Protein AF-0000000073459869 (afdb_homodimer)

Nearest PDB structures (foldseek):
  6e3b-assembly20_T  TM=9.735E-01  e=6.333E-27  Saccharomyces cerevisiae
  6e3b-assembly11_K  TM=9.758E-01  e=1.036E-26  Saccharomyces cerevisiae
  7mod-assembly1_A  TM=9.706E-01  e=1.350E-20  Arabidopsis thaliana
  7mom-assembly1_A  TM=9.719E-01  e=1.624E-20  Arabidopsis thaliana
  7moj-assembly2_B  TM=9.729E-01  e=3.611E-20  Arabidopsis thaliana

InterPro domains:
  IPR004861 Atypical dual-specificity phosphatase Siw14-like [PF03162] (52-205)
  IPR016130 Protein-tyrosine phosphatase, active site [PS00383] (148-158)
  IPR020422 Dual specificity protein phosphatase domain [PS50054] (57-207)
  IPR020428 Atypical dual-specificity phosphatase Siw14-like, plant and fungi [PR01911] (52-69)
  IPR020428 Atypical dual-specificity phosphatase Siw14-like, plant and fungi [PR01911] (90-103)
  IPR020428 Atypical dual-specificity phosphatase Siw14-like, plant and fungi [PR01911] (109-123)
  IPR020428 Atypical dual-specificity phosphatase Siw14-like, plant and fungi [PR01911] (126-140)
  IPR029021 Protein-tyrosine phosphatase-like [G3DSA:3.90.190.10] (51-200)
  IPR029021 Protein-tyrosine phosphatase-like [SSF52799] (52-198)

Foldseek 3Di:
DDDDDDDDDDDDDDDDDPDDPDDPDDDDPPPDPPPPPPPPPPPPPPPPDDDADAAALWDDQADLEIEFADDDPSHLCCVCPPSNFQEEEEAAPDDDDPVVVVSCVVSNHHYHYLYADFDDPPDGDGDLVSLLVSLVCRLDCVRPNYYYYYHGRQQRVLLSSLLLVVLLVDDLVVSVVVNPVSNPPDRDPVSSVCSVPRDCVVVNVVCVVVVSPPPHD/DDDDDDDDDPDDPDDDDDDDDPPDDDDDPPDDPPPPVPPPPPPPPPPPDDDADAAALWDDQADLEIEFADDDPSHLCCVCPPSNFQEEEEAAPDDDDPVVVVSCVVSNHHYHYLHADFDDPPDGDGDLVSLLVSLVCRLDCVRPNYYYYYHGRQQRVLLSSLLLVVLLVDDLVVSVVVNPVSNPPDRDPVSSVCSVPRDCVVVNVVCVVVVSPPPHD

Radius of gyration: 38.85 Å; Cα contacts (8 Å, |Δi|>4): 609; chains: 2; bounding box: 164×92×97 Å

Solvent-accessible surface area (backbone atoms only — not comparable to full-atom values): 25707 Å² total; per-residue (Å²): 138,81,88,82,90,84,95,86,85,95,85,84,88,91,82,90,87,83,77,79,88,84,77,88,72,83,79,87,74,70,77,76,80,74,76,73,74,68,67,75,63,77,74,63,84,72,62,94,60,74,77,29,32,68,36,58,66,55,42,53,68,52,65,53,31,31,36,15,16,51,74,49,80,74,18,45,62,28,44,56,71,59,63,44,45,36,21,36,40,36,34,45,68,70,80,73,53,67,71,55,48,50,48,32,60,74,66,64,31,47,78,42,75,52,54,44,64,60,70,38,88,96,73,42,67,63,53,66,68,60,51,50,52,50,48,52,54,69,52,36,68,89,38,50,29,29,38,36,22,25,75,64,21,25,60,63,35,26,36,53,52,36,42,52,39,49,75,68,29,43,35,66,70,53,39,50,50,54,36,42,53,55,16,55,93,66,60,53,71,65,50,53,50,46,42,70,64,57,80,55,64,69,57,48,55,51,31,44,75,70,58,40,48,76,73,63,104,138,91,78,89,73,92,74,84,84,86,80,77,91,74,87,77,95,81,84,81,86,73,71,72,80,72,70,90,68,68,80,77,80,75,74,75,72,68,70,74,64,78,75,63,84,74,62,96,57,72,78,28,32,68,37,58,66,55,43,52,66,52,66,52,31,30,36,14,15,49,74,48,80,75,18,46,61,27,44,56,71,59,63,45,44,36,21,36,41,35,34,45,68,68,79,75,52,69,71,56,49,51,47,33,61,74,67,63,32,46,78,42,76,54,53,44,64,61,70,40,88,96,73,42,66,62,54,67,68,59,51,50,51,49,48,53,55,70,51,36,69,90,40,51,28,28,39,36,24,25,76,64,21,23,62,64,35,28,35,53,52,35,42,52,38,49,76,68,29,44,35,66,70,55,38,48,51,52,35,40,54,55,16,56,92,67,59,53,70,66,51,54,50,46,42,71,65,58,82,55,64,71,57,47,55,51,31,43,76,72,59,41,48,76,72,64,101

Sequence (434 aa):
MDGTNGGGTAGAQGGKEGQAMAERRWNDVGRSAGATDGEPGPAGPDRYGGEVVPPENFSPVVGEIYRSSFPRPENFAFLQERVRLRSILVLIPEEYPPENQEFVERAGIQLFQVGMSGNKEPFVNIPRDVLTRALAIALDPANHPILIHCNRGKHRTGCLVGCIRKLQNWSLTMIFDEYRRFAFPKARAMDQQFIEMYEDRELIVEAVRRRWLPIAWMDGTNGGGTAGAQGGKEGQAMAERRWNDVGRSAGATDGEPGPAGPDRYGGEVVPPENFSPVVGEIYRSSFPRPENFAFLQERVRLRSILVLIPEEYPPENQEFVERAGIQLFQVGMSGNKEPFVNIPRDVLTRALAIALDPANHPILIHCNRGKHRTGCLVGCIRKLQNWSLTMIFDEYRRFAFPKARAMDQQFIEMYEDRELIVEAVRRRWLPIAW

pLDDT: mean 77.73, std 30.02, range [14.66, 98.88]

Organism: Eremothecium gossypii (strain ATCC 10895 / CBS 109.51 / FGSC 9923 / NRRL Y-1056) (NCBI:txid284811)

Secondary structure (DSSP, 8-state):
--------------------------------------------S--SS--B-PPTT-EEEETTEEEES---GGGHHIIIIIS--SEEEE--SSPPPHHHHHHHHHHT-EEEE------BTTTB---HHHHHHHHHHHH-GGG-SEEEE-SSSSSHHHHHHHHHHHHTTB-HHHHHHHHHHHHTT---HHHHHHHHH---HHHHHHHHHTT--SPP-/----------------------GGGG------------------S--SS--B-PPTT-EEEETTEEEES---GGGHHIIIIIS--SEEEE--SSPPPHHHHHHHHHHT-EEEE------BTTTB---HHHHHHHHHHHH-GGG-SEEEE-SSSSSHHHHHHHHHHHHTTB-HHHHHHHHHHHHTT---HHHHHHHHH---HHHHHHHHHTT--SPP-

Structure (mmCIF, N/CA/C/O backbone):
data_AF-0000000073459869-model_v1
#
loop_
_entity.id
_entity.type
_entity.pdbx_description
1 polymer 'diphosphoinositol-polyphosphate diphosphatase'
#
loop_
_atom_site.group_PDB
_atom_site.id
_atom_site.type_symbol
_atom_site.label_atom_id
_atom_site.label_alt_id
_atom_site.label_comp_id
_atom_site.label_asym_id
_atom_site.label_entity_id
_atom_site.label_seq_id
_atom_site.pdbx_PDB_ins_code
_atom_site.Cartn_x
_atom_site.Cartn_y
_atom_site.Cartn_z
_atom_site.occupancy
_atom_site.B_iso_or_equiv
_atom_site.auth_seq_id
_atom_site.auth_comp_id
_atom_site.auth_asym_id
_atom_site.auth_atom_id
_atom_site.pdbx_PDB_model_num
ATOM 1 N N . MET A 1 1 ? -87.062 7.477 -72.75 1 19.23 1 MET A N 1
ATOM 2 C CA . MET A 1 1 ? -87.75 6.211 -72.812 1 19.23 1 MET A CA 1
ATOM 3 C C . MET A 1 1 ? -86.812 5.031 -72.75 1 19.23 1 MET A C 1
ATOM 5 O O . MET A 1 1 ? -85.625 5.219 -72.75 1 19.23 1 MET A O 1
ATOM 9 N N . ASP A 1 2 ? -86.75 4.117 -73.688 1 16.58 2 ASP A N 1
ATOM 10 C CA . ASP A 1 2 ? -87 2.684 -73.812 1 16.58 2 ASP A CA 1
ATOM 11 C C . ASP A 1 2 ? -85.688 1.891 -73.625 1 16.58 2 ASP A C 1
ATOM 13 O O . ASP A 1 2 ? -85.625 0.893 -72.938 1 16.58 2 ASP A O 1
ATOM 17 N N . GLY A 1 3 ? -84.75 1.797 -74.625 1 16.09 3 GLY A N 1
ATOM 18 C CA . GLY A 1 3 ? -84.5 0.541 -75.312 1 16.09 3 GLY A CA 1
ATOM 19 C C . GLY A 1 3 ? -83.625 -0.406 -74.5 1 16.09 3 GLY A C 1
ATOM 20 O O . GLY A 1 3 ? -83 -0.004 -73.5 1 16.09 3 GLY A O 1
ATOM 21 N N . THR A 1 4 ? -82.812 -1.253 -75.125 1 16.59 4 THR A N 1
ATOM 22 C CA . THR A 1 4 ? -82.75 -2.664 -75.5 1 16.59 4 THR A CA 1
ATOM 23 C C . THR A 1 4 ? -81.625 -3.332 -74.688 1 16.59 4 THR A C 1
ATOM 25 O O . THR A 1 4 ? -81.812 -4.363 -74.062 1 16.59 4 THR A O 1
ATOM 28 N N . ASN A 1 5 ? -80.375 -3.402 -75.312 1 16.08 5 ASN A N 1
ATOM 29 C CA . ASN A 1 5 ? -79.875 -4.648 -75.875 1 16.08 5 ASN A CA 1
ATOM 30 C C . ASN A 1 5 ? -79.125 -5.5 -74.875 1 16.08 5 ASN A C 1
ATOM 32 O O . ASN A 1 5 ? -78.688 -5.008 -73.812 1 16.08 5 ASN A O 1
ATOM 36 N N . GLY A 1 6 ? -78.125 -6.355 -75.312 1 15.78 6 GLY A N 1
ATOM 37 C CA . GLY A 1 6 ? -77.938 -7.766 -75.625 1 15.78 6 GLY A CA 1
ATOM 38 C C . GLY A 1 6 ? -77 -8.484 -74.625 1 15.78 6 GLY A C 1
ATOM 39 O O . GLY A 1 6 ? -77.5 -9.312 -73.812 1 15.78 6 GLY A O 1
ATOM 40 N N . GLY A 1 7 ? -75.688 -8.703 -7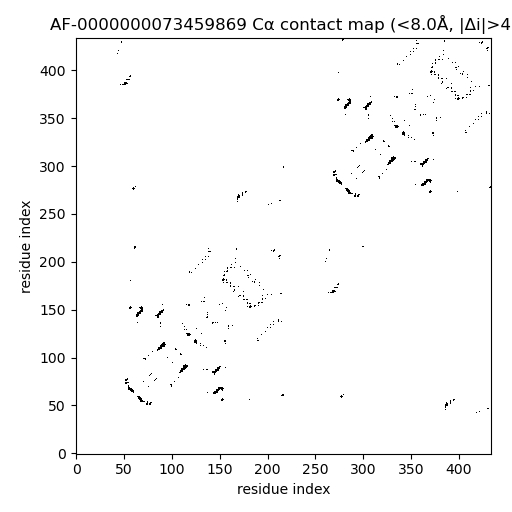5 1 16.78 7 GLY A N 1
ATOM 41 C CA . GLY A 1 7 ? -75.125 -9.969 -75.438 1 16.78 7 GLY A CA 1
ATOM 42 C C . GLY A 1 7 ? -74.5 -10.758 -74.25 1 16.78 7 GLY A C 1
ATOM 43 O O . GLY A 1 7 ? -74.188 -10.203 -73.188 1 16.78 7 GLY A O 1
ATOM 44 N N . GLY A 1 8 ? -74.25 -12.078 -74.312 1 16.27 8 GLY A N 1
ATOM 45 C CA . GLY A 1 8 ? -74.25 -13.477 -73.938 1 16.27 8 GLY A CA 1
ATOM 46 C C . GLY A 1 8 ? -73.062 -13.883 -73.125 1 16.27 8 GLY A C 1
ATOM 47 O O . GLY A 1 8 ? -73.188 -14.398 -72 1 16.27 8 GLY A O 1
ATOM 48 N N . THR A 1 9 ? -71.812 -14.305 -73.812 1 15.6 9 THR A N 1
ATOM 49 C CA . THR A 1 9 ? -71.438 -15.695 -73.938 1 15.6 9 THR A CA 1
ATOM 50 C C . THR A 1 9 ? -70.5 -16.094 -72.75 1 15.6 9 THR A C 1
ATOM 52 O O . THR A 1 9 ? -70.75 -17.094 -72.062 1 15.6 9 THR A O 1
ATOM 55 N N . ALA A 1 10 ? -69.062 -15.969 -72.875 1 16.25 10 ALA A N 1
ATOM 56 C CA . ALA A 1 10 ? -68.25 -17.141 -73.125 1 16.25 10 ALA A CA 1
ATOM 57 C C . ALA A 1 10 ? -67.75 -17.781 -71.812 1 16.25 10 ALA A C 1
ATOM 59 O O . ALA A 1 10 ? -67.625 -17.094 -70.812 1 16.25 10 ALA A O 1
ATOM 60 N N . GLY A 1 11 ? -67.25 -19.109 -71.688 1 15.76 11 GLY A N 1
ATOM 61 C CA . GLY A 1 11 ? -67.188 -20.484 -71.188 1 15.76 11 GLY A CA 1
ATOM 62 C C . GLY A 1 11 ? -66.188 -20.703 -70.062 1 15.76 11 GLY A C 1
ATOM 63 O O . GLY A 1 11 ? -66.5 -21.25 -69 1 15.76 11 GLY A O 1
ATOM 64 N N . ALA A 1 12 ? -64.75 -20.891 -70.438 1 14.66 12 ALA A N 1
ATOM 65 C CA . ALA A 1 12 ? -64.125 -22.219 -70.312 1 14.66 12 ALA A CA 1
ATOM 66 C C . ALA A 1 12 ? -63.531 -22.438 -68.938 1 14.66 12 ALA A C 1
ATOM 68 O O . ALA A 1 12 ? -63.812 -23.453 -68.312 1 14.66 12 ALA A O 1
ATOM 69 N N . GLN A 1 13 ? -62.094 -22.125 -68.75 1 15.38 13 GLN A N 1
ATOM 70 C CA . GLN A 1 13 ? -61.125 -23.203 -68.625 1 15.38 13 GLN A CA 1
ATOM 71 C C . GLN A 1 13 ? -60.969 -23.656 -67.125 1 15.38 13 GLN A C 1
ATOM 73 O O . GLN A 1 13 ? -61.281 -22.891 -66.25 1 15.38 13 GLN A O 1
ATOM 78 N N . GLY A 1 14 ? -59.969 -24.578 -66.812 1 16.34 14 GLY A N 1
ATOM 79 C CA . GLY A 1 14 ? -59.688 -25.922 -66.312 1 16.34 14 GLY A CA 1
ATOM 80 C C . GLY A 1 14 ? -59.344 -25.938 -64.812 1 16.34 14 GLY A C 1
ATOM 81 O O . GLY A 1 14 ? -59.188 -24.875 -64.188 1 16.34 14 GLY A O 1
ATOM 82 N N . GLY A 1 15 ? -58.531 -26.984 -64.25 1 16.17 15 GLY A N 1
ATOM 83 C CA . GLY A 1 15 ? -58.594 -28.172 -63.406 1 16.17 15 GLY A CA 1
ATOM 84 C C . GLY A 1 15 ? -57.938 -27.969 -62.062 1 16.17 15 GLY A C 1
ATOM 85 O O . GLY A 1 15 ? -58.5 -28.297 -61.031 1 16.17 15 GLY A O 1
ATOM 86 N N . LYS A 1 16 ? -56.469 -27.797 -62 1 16.17 16 LYS A N 1
ATOM 87 C CA . LYS A 1 16 ? -55.688 -28.875 -61.344 1 16.17 16 LYS A CA 1
ATOM 88 C C . LYS A 1 16 ? -55.781 -28.781 -59.812 1 16.17 16 LYS A C 1
ATOM 90 O O . LYS A 1 16 ? -56.188 -27.734 -59.281 1 16.17 16 LYS A O 1
ATOM 95 N N . GLU A 1 17 ? -54.406 -29.078 -59 1 17.27 17 GLU A N 1
ATOM 96 C CA . GLU A 1 17 ? -53.875 -30.125 -58.125 1 17.27 17 GLU A CA 1
ATOM 97 C C . GLU A 1 17 ? -53.844 -29.672 -56.656 1 17.27 17 GLU A C 1
ATOM 99 O O . GLU A 1 17 ? -53.156 -28.734 -56.312 1 17.27 17 GLU A O 1
ATOM 104 N N . GLY A 1 18 ? -54.781 -29.703 -55.719 1 17.84 18 GLY A N 1
ATOM 105 C CA . GLY A 1 18 ? -55 -29.266 -54.344 1 17.84 18 GLY A CA 1
ATOM 106 C C . GLY A 1 18 ? -54.25 -30.078 -53.312 1 17.84 18 GLY A C 1
ATOM 107 O O . GLY A 1 18 ? -54.562 -30.016 -52.125 1 17.84 18 GLY A O 1
ATOM 108 N N . GLN A 1 19 ? -53.344 -31.062 -53.719 1 16.75 19 GLN A N 1
ATOM 109 C CA . GLN A 1 19 ? -53.344 -32.188 -52.812 1 16.75 19 GLN A CA 1
ATOM 110 C C . GLN A 1 19 ? -53.031 -31.75 -51.375 1 16.75 19 GLN A C 1
ATOM 112 O O . GLN A 1 19 ? -53.812 -31.969 -50.469 1 16.75 19 GLN A O 1
ATOM 117 N N . ALA A 1 20 ? -51.969 -32.469 -50.594 1 18.17 20 ALA A N 1
ATOM 118 C CA . ALA A 1 20 ? -51.844 -33.438 -49.5 1 18.17 20 ALA A CA 1
ATOM 119 C C . ALA A 1 20 ? -51.344 -32.781 -48.219 1 18.17 20 ALA A C 1
ATOM 121 O O . ALA A 1 20 ? -50.125 -32.594 -48.031 1 18.17 20 ALA A O 1
ATOM 122 N N . MET A 1 21 ? -51.406 -31.484 -47.812 1 18.83 21 MET A N 1
ATOM 123 C CA . MET A 1 21 ? -50.469 -31.062 -46.781 1 18.83 21 MET A CA 1
ATOM 124 C C . MET A 1 21 ? -50.719 -31.828 -45.469 1 18.83 21 MET A C 1
ATOM 126 O O . MET A 1 21 ? -51.812 -31.812 -44.938 1 18.83 21 MET A O 1
ATOM 130 N N . ALA A 1 22 ? -49.75 -32.75 -45.031 1 18.75 22 ALA A N 1
ATOM 131 C CA . ALA A 1 22 ? -49.531 -33.812 -44.062 1 18.75 22 ALA A CA 1
ATOM 132 C C . ALA A 1 22 ? -49.812 -33.344 -42.625 1 18.75 22 ALA A C 1
ATOM 134 O O . ALA A 1 22 ? -49.625 -32.156 -42.344 1 18.75 22 ALA A O 1
ATOM 135 N N . GLU A 1 23 ? -50.281 -34.281 -41.625 1 18.59 23 GLU A N 1
ATOM 136 C CA . GLU A 1 23 ? -50.938 -34.594 -40.344 1 18.59 23 GLU A CA 1
ATOM 137 C C . GLU A 1 23 ? -50 -34.406 -39.188 1 18.59 23 GLU A C 1
ATOM 139 O O . GLU A 1 23 ? -50.344 -34.625 -38.031 1 18.59 23 GLU A O 1
ATOM 144 N N . ARG A 1 24 ? -48.688 -34.156 -39.281 1 20.66 24 ARG A N 1
ATOM 145 C CA . ARG A 1 24 ? -47.906 -34.781 -38.219 1 20.66 24 ARG A CA 1
ATOM 146 C C . ARG A 1 24 ? -48.156 -34.094 -36.875 1 20.66 24 ARG A C 1
ATOM 148 O O . ARG A 1 24 ? -47.469 -33.125 -36.562 1 20.66 24 ARG A O 1
ATOM 155 N N . ARG A 1 25 ? -49.344 -33.719 -36.406 1 20.41 25 ARG A N 1
ATOM 156 C CA . ARG A 1 25 ? -49.406 -32.812 -35.281 1 20.41 25 ARG A CA 1
ATOM 157 C C . ARG A 1 25 ? -48.781 -33.438 -34.031 1 20.41 25 ARG A C 1
ATOM 159 O O . ARG A 1 25 ? -48 -32.781 -33.344 1 20.41 25 ARG A O 1
ATOM 166 N N . TRP A 1 26 ? -49.469 -34.406 -33.281 1 21.06 26 TRP A N 1
ATOM 167 C CA . TRP A 1 26 ? -49.906 -34.219 -31.875 1 21.06 26 TRP A CA 1
ATOM 168 C C . TRP A 1 26 ? -48.812 -34.719 -30.922 1 21.06 26 TRP A C 1
ATOM 170 O O . TRP A 1 26 ? -48.906 -34.469 -29.703 1 21.06 26 TRP A O 1
ATOM 180 N N . ASN A 1 27 ? -48 -35.781 -31.188 1 19.2 27 ASN A N 1
ATOM 181 C CA . ASN A 1 27 ? -47.906 -36.781 -30.141 1 19.2 27 ASN A CA 1
ATOM 182 C C . ASN A 1 27 ? -47.25 -36.188 -28.875 1 19.2 27 ASN A C 1
ATOM 184 O O . ASN A 1 27 ? -47.812 -36.312 -27.781 1 19.2 27 ASN A O 1
ATOM 188 N N . ASP A 1 28 ? -45.938 -36.75 -28.484 1 20.33 28 ASP A N 1
ATOM 189 C CA . ASP A 1 28 ? -45.375 -37.438 -27.328 1 20.33 28 ASP A CA 1
ATOM 190 C C . ASP A 1 28 ? -44.781 -36.438 -26.328 1 20.33 28 ASP A C 1
ATOM 192 O O . ASP A 1 28 ? -43.75 -35.844 -26.562 1 20.33 28 ASP A O 1
ATOM 196 N N . VAL A 1 29 ? -45.531 -35.594 -25.625 1 25.11 29 VAL A N 1
ATOM 197 C CA . VAL A 1 29 ? -45.125 -34.594 -24.656 1 25.11 29 VAL A CA 1
ATOM 198 C C . VAL A 1 29 ? -44.469 -35.281 -23.469 1 25.11 29 VAL A C 1
ATOM 200 O O . VAL A 1 29 ? -44.219 -34.625 -22.438 1 25.11 29 VAL A O 1
ATOM 203 N N . GLY A 1 30 ? -44.281 -36.562 -23.469 1 23.5 30 GLY A N 1
ATOM 204 C CA . GLY A 1 30 ? -44.094 -37.094 -22.141 1 23.5 30 GLY A CA 1
ATOM 205 C C . GLY A 1 30 ? -42.844 -36.562 -21.469 1 23.5 30 GLY A C 1
ATOM 206 O O . GLY A 1 30 ? -42.312 -37.219 -20.547 1 23.5 30 GLY A O 1
ATOM 207 N N . ARG A 1 31 ? -42.125 -35.625 -21.891 1 22.84 31 ARG A N 1
ATOM 208 C CA . ARG A 1 31 ? -40.812 -35.594 -21.281 1 22.84 31 ARG A CA 1
ATOM 209 C C . ARG A 1 31 ? -40.906 -35.5 -19.766 1 22.84 31 ARG A C 1
ATOM 211 O O . ARG A 1 31 ? -41.688 -34.719 -19.25 1 22.84 31 ARG A O 1
ATOM 218 N N . SER A 1 32 ? -40.406 -36.562 -19.031 1 21.33 32 SER A N 1
ATOM 219 C CA . SER A 1 32 ? -40.125 -36.844 -17.625 1 21.33 32 SER A CA 1
ATOM 220 C C . SER A 1 32 ? -39.375 -35.688 -16.969 1 21.33 32 SER A C 1
ATOM 222 O O . SER A 1 32 ? -38.375 -35.219 -17.516 1 21.33 32 SER A O 1
ATOM 224 N N . ALA A 1 33 ? -39.969 -34.906 -16.078 1 25.45 33 ALA A N 1
ATOM 225 C CA . ALA A 1 33 ? -39.469 -33.906 -15.164 1 25.45 33 ALA A CA 1
ATOM 226 C C . ALA A 1 33 ? -38.312 -34.406 -14.312 1 25.45 33 ALA A C 1
ATOM 228 O O . ALA A 1 33 ? -38.531 -35.125 -13.328 1 25.45 33 ALA A O 1
ATOM 229 N N . GLY A 1 34 ? -37.406 -35.188 -14.773 1 20.16 34 GLY A N 1
ATOM 230 C CA . GLY A 1 34 ? -36.438 -35.594 -13.75 1 20.16 34 GLY A CA 1
ATOM 231 C C . GLY A 1 34 ? -35.812 -34.438 -13.023 1 20.16 34 GLY A C 1
ATOM 232 O O . GLY A 1 34 ? -35.094 -33.625 -13.633 1 20.16 34 GLY A O 1
ATOM 233 N N . ALA A 1 35 ? -36.375 -33.938 -11.891 1 27.3 35 ALA A N 1
ATOM 234 C CA . ALA A 1 35 ? -35.844 -33.031 -10.891 1 27.3 35 ALA A CA 1
ATOM 235 C C . ALA A 1 35 ? -34.406 -33.438 -10.477 1 27.3 35 ALA A C 1
ATOM 237 O O . ALA A 1 35 ? -34.25 -34.406 -9.75 1 27.3 35 ALA A O 1
ATOM 238 N N . THR A 1 36 ? -33.5 -33.688 -11.281 1 25.86 36 THR A N 1
ATOM 239 C CA . THR A 1 36 ? -32.219 -33.969 -10.648 1 25.86 36 THR A CA 1
ATOM 240 C C . THR A 1 36 ? -31.875 -32.906 -9.609 1 25.86 36 THR A C 1
ATOM 242 O O . THR A 1 36 ? -31.844 -31.719 -9.914 1 25.86 36 THR A O 1
ATOM 245 N N . ASP A 1 37 ? -32.281 -33.062 -8.375 1 29.7 37 ASP A N 1
ATOM 246 C CA . ASP A 1 37 ? -31.812 -32.406 -7.164 1 29.7 37 ASP A CA 1
ATOM 247 C C . ASP A 1 37 ? -30.297 -32.25 -7.203 1 29.7 37 ASP A C 1
ATOM 249 O O . ASP A 1 37 ? -29.547 -33.219 -7.129 1 29.7 37 ASP A O 1
ATOM 253 N N . GLY A 1 38 ? -29.781 -31.672 -8.133 1 29.16 38 GLY A N 1
ATOM 254 C CA . GLY A 1 38 ? -28.344 -31.422 -8.016 1 29.16 38 GLY A CA 1
ATOM 255 C C . GLY A 1 38 ? -27.922 -31.031 -6.617 1 29.16 38 GLY A C 1
ATOM 256 O O . GLY A 1 38 ? -28.516 -30.141 -6.008 1 29.16 38 GLY A O 1
ATOM 257 N N . GLU A 1 39 ? -27.562 -32.062 -5.754 1 32.31 39 GLU A N 1
ATOM 258 C CA . GLU A 1 39 ? -26.938 -31.781 -4.465 1 32.31 39 GLU A CA 1
ATOM 259 C C . GLU A 1 39 ? -26.062 -30.531 -4.535 1 32.31 39 GLU A C 1
ATOM 261 O O . GLU A 1 39 ? -25.266 -30.375 -5.461 1 32.31 39 GLU A O 1
ATOM 266 N N . PRO A 1 40 ? -26.625 -29.438 -4.023 1 35.03 40 PRO A N 1
ATOM 267 C CA . PRO A 1 40 ? -25.688 -28.312 -4.059 1 35.03 40 PRO A CA 1
ATOM 268 C C . PRO A 1 40 ? -24.234 -28.734 -3.783 1 35.03 40 PRO A C 1
ATOM 270 O O . PRO A 1 40 ? -24 -29.656 -2.994 1 35.03 40 PRO A O 1
ATOM 273 N N . GLY A 1 41 ? -23.375 -28.984 -4.684 1 34.12 41 GLY A N 1
ATOM 274 C CA . GLY A 1 41 ? -21.969 -29.281 -4.406 1 34.12 41 GLY A CA 1
ATOM 275 C C . GLY A 1 41 ? -21.469 -28.672 -3.119 1 34.12 41 GLY A C 1
ATOM 276 O O . GLY A 1 41 ? -22.094 -27.75 -2.586 1 34.12 41 GLY A O 1
ATOM 277 N N . PRO A 1 42 ? -20.781 -29.453 -2.258 1 32.84 42 PRO A N 1
ATOM 278 C CA . PRO A 1 42 ? -20.344 -28.859 -0.986 1 32.84 42 PRO A CA 1
ATOM 279 C C . PRO A 1 42 ? -20.016 -27.375 -1.102 1 32.84 42 PRO A C 1
ATOM 281 O O . PRO A 1 42 ? -19.562 -26.922 -2.156 1 32.84 42 PRO A O 1
ATOM 284 N N . ALA A 1 43 ? -20.828 -26.609 -0.493 1 34.88 43 ALA A N 1
ATOM 285 C CA . ALA A 1 43 ? -20.484 -25.188 -0.382 1 34.88 43 ALA A CA 1
ATOM 286 C C . ALA A 1 43 ? -18.969 -25.016 -0.267 1 34.88 43 ALA A C 1
ATOM 288 O O . ALA A 1 43 ? -18.312 -25.703 0.519 1 34.88 43 ALA A O 1
ATOM 289 N N . GLY A 1 44 ? -18.203 -24.859 -1.28 1 37.56 44 GLY A N 1
ATOM 290 C CA . GLY A 1 44 ? -16.781 -24.625 -1.136 1 37.56 44 GLY A CA 1
ATOM 291 C C . GLY A 1 44 ? -16.406 -24.016 0.202 1 37.56 44 GLY A C 1
ATOM 292 O O . GLY A 1 44 ? -17.281 -23.516 0.925 1 37.56 44 GLY A O 1
ATOM 293 N N . PRO A 1 45 ? -15.273 -24.375 0.943 1 41.44 45 PRO A N 1
ATOM 294 C CA . PRO A 1 45 ? -14.984 -23.766 2.246 1 41.44 45 PRO A CA 1
ATOM 295 C C . PRO A 1 45 ? -15.477 -22.312 2.344 1 41.44 45 PRO A C 1
ATOM 297 O O . PRO A 1 45 ? -15.484 -21.594 1.345 1 41.44 45 PRO A O 1
ATOM 300 N N . ASP A 1 46 ? -16.484 -21.984 3.059 1 43.88 46 ASP A N 1
ATOM 301 C CA . ASP A 1 46 ? -17.031 -20.688 3.438 1 43.88 46 ASP A CA 1
ATOM 302 C C . ASP A 1 46 ? -15.961 -19.609 3.41 1 43.88 46 ASP A C 1
ATOM 304 O O . ASP A 1 46 ? -14.922 -19.734 4.059 1 43.88 46 ASP A O 1
ATOM 308 N N . ARG A 1 47 ? -15.695 -18.984 2.299 1 52.78 47 ARG A N 1
ATOM 309 C CA . ARG A 1 47 ? -14.867 -17.797 2.314 1 52.78 47 ARG A CA 1
ATOM 310 C C . ARG A 1 47 ? -14.969 -17.062 3.654 1 52.78 47 ARG A C 1
ATOM 312 O O . ARG A 1 47 ? -16.062 -16.953 4.219 1 52.78 47 ARG A O 1
ATOM 319 N N . TYR A 1 48 ? -13.898 -17.172 4.418 1 59.12 48 TYR A N 1
ATOM 320 C CA . TYR A 1 48 ? -13.773 -16.438 5.672 1 59.12 48 TYR A CA 1
ATOM 321 C C . TYR A 1 48 ? -14.414 -15.062 5.562 1 59.12 48 TYR A C 1
ATOM 323 O O . TYR A 1 48 ? -13.758 -14.094 5.156 1 59.12 48 TYR A O 1
ATOM 331 N N . GLY A 1 49 ? -15.688 -15.039 5.371 1 70.56 49 GLY A N 1
ATOM 332 C CA . GLY A 1 49 ? -16.531 -13.859 5.441 1 70.56 49 GLY A CA 1
ATOM 333 C C . GLY A 1 49 ? -17.047 -13.422 4.086 1 70.56 49 GLY A C 1
ATOM 334 O O . GLY A 1 49 ? -16.703 -14.008 3.059 1 70.56 49 GLY A O 1
ATOM 335 N N . GLY A 1 50 ? -17.984 -12.5 4.004 1 86.62 50 GLY A N 1
ATOM 336 C CA . GLY A 1 50 ? -18.625 -11.984 2.805 1 86.62 50 GLY A CA 1
ATOM 337 C C . GLY A 1 50 ? -17.719 -11.078 1.992 1 86.62 50 GLY A C 1
ATOM 338 O O . GLY A 1 50 ? -16.594 -10.773 2.406 1 86.62 50 GLY A O 1
ATOM 339 N N . GLU A 1 51 ? -18.125 -10.812 0.791 1 93.94 51 GLU A N 1
ATOM 340 C CA . GLU A 1 51 ? -17.438 -9.867 -0.077 1 93.94 51 GLU A CA 1
ATOM 341 C C . GLU A 1 51 ? -17.312 -8.492 0.587 1 93.94 51 GLU A C 1
ATOM 343 O O . GLU A 1 51 ? -18.25 -8.023 1.227 1 93.94 51 GLU A O 1
ATOM 348 N N . VAL A 1 52 ? -16.156 -7.93 0.398 1 95.5 52 VAL A N 1
ATOM 349 C CA . VAL A 1 52 ? -15.945 -6.59 0.943 1 95.5 52 VAL A CA 1
ATOM 350 C C . VAL A 1 52 ? -15.508 -5.641 -0.172 1 95.5 52 VAL A C 1
ATOM 352 O O . VAL A 1 52 ? -14.969 -6.078 -1.192 1 95.5 52 VAL A O 1
ATOM 355 N N . VAL A 1 53 ? -15.742 -4.328 0.085 1 97.88 53 VAL A N 1
ATOM 356 C CA . VAL A 1 53 ? -15.461 -3.291 -0.9 1 97.88 53 VAL A CA 1
ATOM 357 C C . VAL A 1 53 ? -14.586 -2.207 -0.272 1 97.88 53 VAL A C 1
ATOM 359 O O . VAL A 1 53 ? -15.086 -1.301 0.393 1 97.88 53 VAL A O 1
ATOM 362 N N . PRO A 1 54 ? -13.32 -2.287 -0.486 1 98 54 PRO A N 1
ATOM 363 C CA . PRO A 1 54 ? -12.5 -1.16 -0.037 1 98 54 PRO A CA 1
ATOM 364 C C . PRO A 1 54 ? -12.859 0.149 -0.734 1 98 54 PRO A C 1
ATOM 366 O O . PRO A 1 54 ? -13.414 0.133 -1.835 1 98 54 PRO A O 1
ATOM 369 N N . PRO A 1 55 ? -12.539 1.273 -0.042 1 98.19 55 PRO A N 1
ATOM 370 C CA . PRO A 1 55 ? -12.75 2.537 -0.755 1 98.19 55 PRO A CA 1
ATOM 371 C C . PRO A 1 55 ? -11.805 2.703 -1.944 1 98.19 55 PRO A C 1
ATOM 373 O O . PRO A 1 55 ? -10.719 2.117 -1.964 1 98.19 55 PRO A O 1
ATOM 376 N N . GLU A 1 56 ? -12.203 3.498 -2.824 1 96.12 56 GLU A N 1
ATOM 377 C CA . GLU A 1 56 ? -11.336 3.826 -3.951 1 96.12 56 GLU A CA 1
ATOM 378 C C . GLU A 1 56 ? -10.008 4.41 -3.473 1 96.12 56 GLU A C 1
ATOM 380 O O . GLU A 1 56 ? -9.969 5.141 -2.48 1 96.12 56 GLU A O 1
ATOM 385 N N . ASN A 1 57 ? -8.961 4.035 -4.223 1 96.56 57 ASN A N 1
ATOM 386 C CA . ASN A 1 57 ? -7.629 4.559 -3.934 1 96.56 57 ASN A CA 1
ATOM 387 C C . ASN A 1 57 ? -7.133 4.102 -2.562 1 96.56 57 ASN A C 1
ATOM 389 O O . ASN A 1 57 ? -6.371 4.812 -1.907 1 96.56 57 ASN A O 1
ATOM 393 N N . PHE A 1 58 ? -7.68 2.965 -2.129 1 98.19 58 PHE A N 1
ATOM 394 C CA . PHE A 1 58 ? -7.215 2.383 -0.876 1 98.19 58 PHE A CA 1
ATOM 395 C C . PHE A 1 58 ? -5.82 1.784 -1.04 1 98.19 58 PHE A C 1
ATOM 397 O O . PHE A 1 58 ? -5.531 1.145 -2.053 1 98.19 58 PHE A O 1
ATOM 404 N N . SER A 1 59 ? -5.012 1.999 -0.011 1 98.19 59 SER A N 1
ATOM 405 C CA . SER A 1 59 ? -3.693 1.376 0.011 1 98.19 59 SER A CA 1
ATOM 406 C C . SER A 1 59 ? -3.082 1.424 1.406 1 98.19 59 SER A C 1
ATOM 408 O O . SER A 1 59 ? -3.201 2.432 2.107 1 98.19 59 SER A O 1
ATOM 410 N N . PRO A 1 60 ? -2.428 0.337 1.776 1 98 60 PRO A N 1
ATOM 411 C CA . PRO A 1 60 ? -1.517 0.515 2.91 1 98 60 PRO A CA 1
ATOM 412 C C . PRO A 1 60 ? -0.402 1.517 2.621 1 98 60 PRO A C 1
ATOM 414 O O . PRO A 1 60 ? 0.106 1.574 1.498 1 98 60 PRO A O 1
ATOM 417 N N . VAL A 1 61 ? -0.085 2.305 3.609 1 98.19 61 VAL A N 1
ATOM 418 C CA . VAL A 1 61 ? 1.013 3.258 3.477 1 98.19 61 VAL A CA 1
ATOM 419 C C . VAL A 1 61 ? 2.27 2.689 4.133 1 98.19 61 VAL A C 1
ATOM 421 O O . VAL A 1 61 ? 3.277 2.461 3.459 1 98.19 61 VAL A O 1
ATOM 424 N N . VAL A 1 62 ? 2.244 2.484 5.383 1 97.19 62 VAL A N 1
ATOM 425 C CA . VAL A 1 62 ? 3.324 1.904 6.176 1 97.19 62 VAL A CA 1
ATOM 426 C C . VAL A 1 62 ? 2.791 1.47 7.535 1 97.19 62 VAL A C 1
ATOM 428 O O . VAL A 1 62 ? 2.027 2.199 8.172 1 97.19 62 VAL A O 1
ATOM 431 N N . GLY A 1 63 ? 3.197 0.209 7.93 1 94.38 63 GLY A N 1
ATOM 432 C CA . GLY A 1 63 ? 2.631 -0.29 9.172 1 94.38 63 GLY A CA 1
ATOM 433 C C . GLY A 1 63 ? 1.117 -0.378 9.148 1 94.38 63 GLY A C 1
ATOM 434 O O . GLY A 1 63 ? 0.542 -1.001 8.25 1 94.38 63 GLY A O 1
ATOM 435 N N . GLU A 1 64 ? 0.579 0.299 10.102 1 96.75 64 GLU A N 1
ATOM 436 C CA . GLU A 1 64 ? -0.876 0.251 10.203 1 96.75 64 GLU A CA 1
ATOM 437 C C . GLU A 1 64 ? -1.499 1.594 9.828 1 96.75 64 GLU A C 1
ATOM 439 O O . GLU A 1 64 ? -2.52 1.991 10.391 1 96.75 64 GLU A O 1
ATOM 444 N N . ILE A 1 65 ? -0.806 2.301 8.984 1 98.31 65 ILE A N 1
ATOM 445 C CA . ILE A 1 65 ? -1.318 3.527 8.383 1 98.31 65 ILE A CA 1
ATOM 446 C C . ILE A 1 65 ? -1.838 3.236 6.977 1 98.31 65 ILE A C 1
ATOM 448 O O . ILE A 1 65 ? -1.131 2.646 6.156 1 98.31 65 ILE A O 1
ATOM 452 N N . TYR A 1 66 ? -3.059 3.689 6.727 1 98.69 66 TYR A N 1
ATOM 453 C CA . TYR A 1 66 ? -3.717 3.438 5.449 1 98.69 66 TYR A CA 1
ATOM 454 C C . TYR A 1 66 ? -4.219 4.734 4.828 1 98.69 66 TYR A C 1
ATOM 456 O O . TYR A 1 66 ? -4.434 5.723 5.535 1 98.69 66 TYR A O 1
ATOM 464 N N . ARG A 1 67 ? -4.402 4.68 3.516 1 98.81 67 ARG A N 1
ATOM 465 C CA . ARG A 1 67 ? -4.938 5.828 2.789 1 98.81 67 ARG A CA 1
ATOM 466 C C . ARG A 1 67 ? -6.102 5.414 1.894 1 98.81 67 ARG A C 1
ATOM 468 O O . ARG A 1 67 ? -6.176 4.262 1.456 1 98.81 67 ARG A O 1
ATOM 475 N N . SER A 1 68 ? -6.973 6.398 1.601 1 98.56 68 SER A N 1
ATOM 476 C CA . SER A 1 68 ? -8.023 6.102 0.635 1 98.56 68 SER A CA 1
ATOM 477 C C . SER A 1 68 ? -8.781 7.363 0.23 1 98.56 68 SER A C 1
ATOM 479 O O . SER A 1 68 ? -8.445 8.461 0.682 1 98.56 68 SER A O 1
ATOM 481 N N . SER A 1 69 ? -9.758 7.121 -0.636 1 97.94 69 SER A N 1
ATOM 482 C CA . SER A 1 69 ? -10.805 8.102 -0.874 1 97.94 69 SER A CA 1
ATOM 483 C C . SER A 1 69 ? -11.82 8.117 0.268 1 97.94 69 SER A C 1
ATOM 485 O O . SER A 1 69 ? -11.688 7.359 1.229 1 97.94 69 SER A O 1
ATOM 487 N N . PHE A 1 70 ? -12.766 9.008 0.096 1 98.44 70 PHE A N 1
ATOM 488 C CA . PHE A 1 70 ? -13.828 9.156 1.086 1 98.44 70 PHE A CA 1
ATOM 489 C C . PHE A 1 70 ? -14.625 7.863 1.213 1 98.44 70 PHE A C 1
ATOM 491 O O . PHE A 1 70 ? -15.188 7.379 0.231 1 98.44 70 PHE A O 1
ATOM 498 N N . PRO A 1 71 ? -14.719 7.355 2.447 1 98.38 71 PRO A N 1
ATOM 499 C CA . PRO A 1 71 ? -15.453 6.102 2.615 1 98.38 71 PRO A CA 1
ATOM 500 C C . PRO A 1 71 ? -16.969 6.281 2.455 1 98.38 71 PRO A C 1
ATOM 502 O O . PRO A 1 71 ? -17.531 7.254 2.955 1 98.38 71 PRO A O 1
ATOM 505 N N . ARG A 1 72 ? -17.547 5.355 1.813 1 98 72 ARG A N 1
ATOM 506 C CA . ARG A 1 72 ? -19 5.258 1.666 1 98 72 ARG A CA 1
ATOM 507 C C . ARG A 1 72 ? -19.531 4.039 2.402 1 98 72 ARG A C 1
ATOM 509 O O . ARG A 1 72 ? -18.766 3.176 2.838 1 98 72 ARG A O 1
ATOM 516 N N . PRO A 1 73 ? -20.828 3.912 2.572 1 98.06 73 PRO A N 1
ATOM 517 C CA . PRO A 1 73 ? -21.406 2.816 3.355 1 98.06 73 PRO A CA 1
ATOM 518 C C . PRO A 1 73 ? -20.953 1.441 2.861 1 98.06 73 PRO A C 1
ATOM 520 O O . PRO A 1 73 ? -20.734 0.534 3.668 1 98.06 73 PRO A O 1
ATOM 523 N N . GLU A 1 74 ? -20.781 1.271 1.61 1 97.81 74 GLU A N 1
ATOM 524 C CA . GLU A 1 74 ? -20.375 -0.019 1.066 1 97.81 74 GLU A CA 1
ATOM 525 C C . GLU A 1 74 ? -18.953 -0.379 1.515 1 97.81 74 GLU A C 1
ATOM 527 O O . GLU A 1 74 ? -18.531 -1.531 1.393 1 97.81 74 GLU A O 1
ATOM 532 N N . ASN A 1 75 ? -18.266 0.607 2.043 1 98.38 75 ASN A N 1
ATOM 533 C CA . ASN A 1 75 ? -16.875 0.388 2.441 1 98.38 75 ASN A CA 1
ATOM 534 C C . ASN A 1 75 ? -16.766 0.029 3.922 1 98.38 75 ASN A C 1
ATOM 536 O O . ASN A 1 75 ? -15.703 -0.373 4.391 1 98.38 75 ASN A O 1
ATOM 540 N N . PHE A 1 76 ? -17.781 0.149 4.672 1 98.12 76 PHE A N 1
ATOM 541 C CA . PHE A 1 76 ? -17.719 0.131 6.129 1 98.12 76 PHE A CA 1
ATOM 542 C C . PHE A 1 76 ? -17.328 -1.252 6.637 1 98.12 76 PHE A C 1
ATOM 544 O O . PHE A 1 76 ? -16.531 -1.376 7.559 1 98.12 76 PHE A O 1
ATOM 551 N N . ALA A 1 77 ? -17.891 -2.248 6.031 1 96.06 77 ALA A N 1
ATOM 552 C CA . ALA A 1 77 ? -17.578 -3.605 6.469 1 96.06 77 ALA A CA 1
ATOM 553 C C . ALA A 1 77 ? -16.078 -3.902 6.32 1 96.06 77 ALA A C 1
ATOM 555 O O . ALA A 1 77 ? -15.469 -4.496 7.211 1 96.06 77 ALA A O 1
ATOM 556 N N . PHE A 1 78 ? -15.516 -3.502 5.281 1 97.31 78 PHE A N 1
ATOM 557 C CA . PHE A 1 78 ? -14.094 -3.686 5.043 1 97.31 78 PHE A CA 1
ATOM 558 C C . PHE A 1 78 ? -13.266 -2.984 6.121 1 97.31 78 PHE A C 1
ATOM 560 O O . PHE A 1 78 ? -12.391 -3.594 6.734 1 97.31 78 PHE A O 1
ATOM 567 N N . LEU A 1 79 ? -13.586 -1.765 6.402 1 98 79 LEU A N 1
ATOM 568 C CA . LEU A 1 79 ? -12.82 -0.926 7.312 1 98 79 LEU A CA 1
ATOM 569 C C . LEU A 1 79 ? -12.945 -1.425 8.75 1 98 79 LEU A C 1
ATOM 571 O O . LEU A 1 79 ? -11.984 -1.376 9.516 1 98 79 LEU A O 1
ATOM 575 N N . GLN A 1 80 ? -14.094 -1.904 9.086 1 96.19 80 GLN A N 1
ATOM 576 C CA . GLN A 1 80 ? -14.359 -2.326 10.453 1 96.19 80 GLN A CA 1
ATOM 577 C C . GLN A 1 80 ? -13.906 -3.764 10.688 1 96.19 80 GLN A C 1
ATOM 579 O O . GLN A 1 80 ? -13.297 -4.074 11.719 1 96.19 80 GLN A O 1
ATOM 584 N N . GLU A 1 81 ? -14.102 -4.613 9.703 1 94.25 81 GLU A N 1
ATOM 585 C CA . GLU A 1 81 ? -13.945 -6.043 9.961 1 94.25 81 GLU A CA 1
ATOM 586 C C . GLU A 1 81 ? -12.594 -6.547 9.469 1 94.25 81 GLU A C 1
ATOM 588 O O . GLU A 1 81 ? -12.086 -7.559 9.961 1 94.25 81 GLU A O 1
ATOM 593 N N . ARG A 1 82 ? -12.117 -5.941 8.484 1 94.69 82 ARG A N 1
ATOM 594 C CA . ARG A 1 82 ? -10.867 -6.414 7.918 1 94.69 82 ARG A CA 1
ATOM 595 C C . ARG A 1 82 ? -9.688 -5.582 8.422 1 94.69 82 ARG A C 1
ATOM 597 O O . ARG A 1 82 ? -8.844 -6.078 9.164 1 94.69 82 ARG A O 1
ATOM 604 N N . VAL A 1 83 ? -9.773 -4.297 8.18 1 96.12 83 VAL A N 1
ATOM 605 C CA . VAL A 1 83 ? -8.695 -3.414 8.594 1 96.12 83 VAL A CA 1
ATOM 606 C C . VAL A 1 83 ? -8.758 -3.195 10.102 1 96.12 83 VAL A C 1
ATOM 608 O O . VAL A 1 83 ? -7.73 -2.949 10.75 1 96.12 83 VAL A O 1
ATOM 611 N N . ARG A 1 84 ? -9.953 -3.207 10.648 1 96.88 84 ARG A N 1
ATOM 612 C CA . ARG A 1 84 ? -10.203 -3.018 12.078 1 96.88 84 ARG A CA 1
ATOM 613 C C . ARG A 1 84 ? -9.633 -1.689 12.562 1 96.88 84 ARG A C 1
ATOM 615 O O . ARG A 1 84 ? -8.875 -1.651 13.539 1 96.88 84 ARG A O 1
ATOM 622 N N . LEU A 1 85 ? -10.109 -0.681 12.047 1 98.19 85 LEU A N 1
ATOM 623 C CA . LEU A 1 85 ? -9.609 0.665 12.312 1 98.19 85 LEU A CA 1
ATOM 624 C C . LEU A 1 85 ? -9.828 1.054 13.766 1 98.19 85 LEU A C 1
ATOM 626 O O . LEU A 1 85 ? -10.883 0.784 14.336 1 98.19 85 LEU A O 1
ATOM 630 N N . ARG A 1 86 ? -8.805 1.675 14.195 1 98.56 86 ARG A N 1
ATOM 631 C CA . ARG A 1 86 ? -8.914 2.348 15.484 1 98.56 86 ARG A CA 1
ATOM 632 C C . ARG A 1 86 ? -9.305 3.811 15.312 1 98.56 86 ARG A C 1
ATOM 634 O O . ARG A 1 86 ? -10.047 4.367 16.125 1 98.56 86 ARG A O 1
ATOM 641 N N . SER A 1 87 ? -8.805 4.426 14.305 1 98.88 87 SER A N 1
ATOM 642 C CA . SER A 1 87 ? -9.078 5.84 14.086 1 98.88 87 SER A CA 1
ATOM 643 C C . SER A 1 87 ? -9.133 6.18 12.602 1 98.88 87 SER A C 1
ATOM 645 O O . SER A 1 87 ? -8.711 5.379 11.766 1 98.88 87 SER A O 1
ATOM 647 N N . ILE A 1 88 ? -9.711 7.34 12.336 1 98.88 88 ILE A N 1
ATOM 648 C CA . IL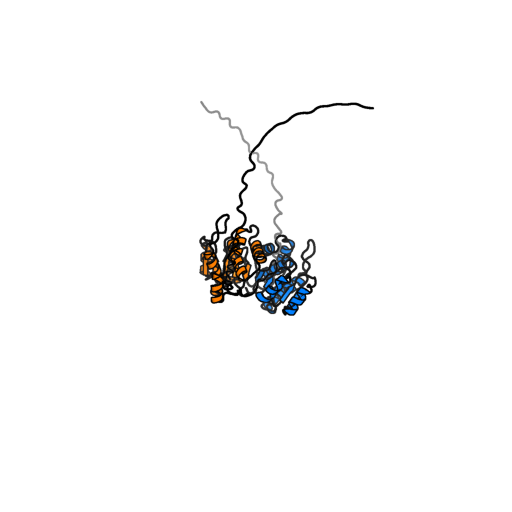E A 1 88 ? -9.75 7.938 11 1 98.88 88 ILE A CA 1
ATOM 649 C C . ILE A 1 88 ? -9.281 9.391 11.078 1 98.88 88 ILE A C 1
ATOM 651 O O . ILE A 1 88 ? -9.695 10.133 11.969 1 98.88 88 ILE A O 1
ATOM 655 N N . LEU A 1 89 ? -8.414 9.75 10.227 1 98.75 89 LEU A N 1
ATOM 656 C CA . LEU A 1 89 ? -7.996 11.133 10.016 1 98.75 89 LEU A CA 1
ATOM 657 C C . LEU A 1 89 ? -8.578 11.688 8.719 1 98.75 89 LEU A C 1
ATOM 659 O O . LEU A 1 89 ? -8.172 11.273 7.629 1 98.75 89 LEU A O 1
ATOM 663 N N . VAL A 1 90 ? -9.461 12.594 8.859 1 98.06 90 VAL A N 1
ATOM 664 C CA . VAL A 1 90 ? -10.109 13.172 7.691 1 98.06 90 VAL A CA 1
ATOM 665 C C . VAL A 1 90 ? -9.531 14.555 7.402 1 98.06 90 VAL A C 1
ATOM 667 O O . VAL A 1 90 ? -9.438 15.391 8.305 1 98.06 90 VAL A O 1
ATOM 670 N N . LEU A 1 91 ? -9.266 14.867 6.121 1 96.62 91 LEU A N 1
ATOM 671 C CA . LEU A 1 91 ? -8.5 16.062 5.766 1 96.62 91 LEU A CA 1
ATOM 672 C C . LEU A 1 91 ? -9.398 17.109 5.117 1 96.62 91 LEU A C 1
ATOM 674 O O . LEU A 1 91 ? -8.922 18.156 4.699 1 96.62 91 LEU A O 1
ATOM 678 N N . ILE A 1 92 ? -10.617 16.812 5.008 1 94.06 92 ILE A N 1
ATOM 679 C CA . ILE A 1 92 ? -11.531 17.781 4.43 1 94.06 92 ILE A CA 1
ATOM 680 C C . ILE A 1 92 ? -12.188 18.594 5.547 1 94.06 92 ILE A C 1
ATOM 682 O O . ILE A 1 92 ? -12.398 18.094 6.652 1 94.06 92 ILE A O 1
ATOM 686 N N . PRO A 1 93 ? -12.57 19.859 5.23 1 92.19 93 PRO A N 1
ATOM 687 C CA . PRO A 1 93 ? -13.141 20.719 6.27 1 92.19 93 PRO A CA 1
ATOM 688 C C . PRO A 1 93 ? -14.625 20.453 6.5 1 92.19 93 PRO A C 1
ATOM 690 O O . PRO A 1 93 ? -15.172 20.812 7.547 1 92.19 93 PRO A O 1
ATOM 693 N N . GLU A 1 94 ? -15.297 19.859 5.559 1 92.19 94 GLU A N 1
ATOM 694 C CA . GLU A 1 94 ? -16.734 19.641 5.652 1 92.19 94 GLU A CA 1
ATOM 695 C C . GLU A 1 94 ? -17.062 18.625 6.746 1 92.19 94 GLU A C 1
ATOM 697 O O . GLU A 1 94 ? -16.297 17.703 7 1 92.19 94 GLU A O 1
ATOM 702 N N . GLU A 1 95 ? -18.188 18.75 7.27 1 92.81 95 GLU A N 1
ATOM 703 C CA . GLU A 1 95 ? -18.672 17.797 8.273 1 92.81 95 GLU A CA 1
ATOM 704 C C . GLU A 1 95 ? -18.922 16.422 7.664 1 92.81 95 GLU A C 1
ATOM 706 O O . GLU A 1 95 ? -19.438 16.328 6.547 1 92.81 95 GLU A O 1
ATOM 711 N N . TYR A 1 96 ? -18.656 15.383 8.469 1 93.31 96 TYR A N 1
ATOM 712 C CA . TYR A 1 96 ? -18.953 14.031 8.023 1 93.31 96 TYR A CA 1
ATOM 713 C C . TYR A 1 96 ? -20.438 13.836 7.809 1 93.31 96 TYR A C 1
ATOM 715 O O . TYR A 1 96 ? -21.25 14.258 8.633 1 93.31 96 TYR A O 1
ATOM 723 N N . PRO A 1 97 ? -20.797 13.172 6.777 1 96 97 PRO A N 1
ATOM 724 C CA . PRO A 1 97 ? -22.219 12.828 6.605 1 96 97 PRO A CA 1
ATOM 725 C C . PRO A 1 97 ? -22.75 11.969 7.75 1 96 97 PRO A C 1
ATOM 727 O O . PRO A 1 97 ? -21.984 11.25 8.398 1 96 97 PRO A O 1
ATOM 730 N N . PRO A 1 98 ? -24.031 12.008 7.98 1 97.06 98 PRO A N 1
ATOM 731 C CA . PRO A 1 98 ? -24.641 11.289 9.102 1 97.06 98 PRO A CA 1
ATOM 732 C C . PRO A 1 98 ? -24.297 9.797 9.094 1 97.06 98 PRO A C 1
ATOM 734 O O . PRO A 1 98 ? -24 9.219 10.141 1 97.06 98 PRO A O 1
ATOM 737 N N . GLU A 1 99 ? -24.359 9.156 7.941 1 97.44 99 GLU A N 1
ATOM 738 C CA . GLU A 1 99 ? -24.078 7.73 7.852 1 97.44 99 GLU A CA 1
ATOM 739 C C . GLU A 1 99 ? -22.656 7.426 8.312 1 97.44 99 GLU A C 1
ATOM 741 O O . GLU A 1 99 ? -22.406 6.402 8.953 1 97.44 99 GLU A O 1
ATOM 746 N N . ASN A 1 100 ? -21.781 8.273 7.949 1 98.12 100 ASN A N 1
ATOM 747 C CA . ASN A 1 100 ? -20.391 8.086 8.352 1 98.12 100 ASN A CA 1
ATOM 748 C C . ASN A 1 100 ? -20.203 8.344 9.844 1 98.12 100 ASN A C 1
ATOM 750 O O . ASN A 1 100 ? -19.438 7.637 10.5 1 98.12 100 ASN A O 1
ATOM 754 N N . GLN A 1 101 ? -20.859 9.312 10.312 1 97.69 101 GLN A N 1
ATOM 755 C CA . GLN A 1 101 ? -20.797 9.602 11.742 1 97.69 101 GLN A CA 1
ATOM 756 C C . GLN A 1 101 ? -21.312 8.422 12.562 1 97.69 101 GLN A C 1
ATOM 758 O O . GLN A 1 101 ? -20.719 8.031 13.562 1 97.69 101 GLN A O 1
ATOM 763 N N . GLU A 1 102 ? -22.375 7.922 12.125 1 97.81 102 GLU A N 1
ATOM 764 C CA . GLU A 1 102 ? -22.969 6.766 12.805 1 97.81 102 GLU A CA 1
ATOM 765 C C . GLU A 1 102 ? -22.016 5.566 12.758 1 97.81 102 GLU A C 1
ATOM 767 O O . GLU A 1 102 ? -21.875 4.848 13.75 1 97.81 102 GLU A O 1
ATOM 772 N N . PHE A 1 103 ? -21.469 5.406 11.648 1 98.25 103 PHE A N 1
ATOM 773 C CA . PHE A 1 103 ? -20.531 4.309 11.469 1 98.25 103 PHE A CA 1
ATOM 774 C C . PHE A 1 103 ? -19.391 4.41 12.469 1 98.25 103 PHE A C 1
ATOM 776 O O . PHE A 1 103 ? -19.094 3.447 13.18 1 98.25 103 PHE A O 1
ATOM 783 N N . VAL A 1 104 ? -18.719 5.543 12.547 1 98 104 VAL A N 1
ATOM 784 C CA . VAL A 1 104 ? -17.547 5.699 13.406 1 98 104 VAL A CA 1
ATOM 785 C C . VAL A 1 104 ? -17.953 5.543 14.875 1 98 104 VAL A C 1
ATOM 787 O O . VAL A 1 104 ? -17.219 4.941 15.664 1 98 104 VAL A O 1
ATOM 790 N N . GLU A 1 105 ? -19.094 6.027 15.25 1 97.69 105 GLU A N 1
ATOM 791 C CA . GLU A 1 105 ? -19.578 5.918 16.625 1 97.69 105 GLU A CA 1
ATOM 792 C C . GLU A 1 105 ? -19.875 4.465 16.984 1 97.69 105 GLU A C 1
ATOM 794 O O . GLU A 1 105 ? -19.422 3.98 18.031 1 97.69 105 GLU A O 1
ATOM 799 N N . ARG A 1 106 ? -20.516 3.807 16.156 1 97.62 106 ARG A N 1
ATOM 800 C CA . ARG A 1 106 ? -20.906 2.426 16.422 1 97.62 106 ARG A CA 1
ATOM 801 C C . ARG A 1 106 ? -19.688 1.511 16.469 1 97.62 106 ARG A C 1
ATOM 803 O O . ARG A 1 106 ? -19.641 0.565 17.25 1 97.62 106 ARG A O 1
ATOM 810 N N . ALA A 1 107 ? -18.781 1.791 15.641 1 97.5 107 ALA A N 1
ATOM 811 C CA . ALA A 1 107 ? -17.594 0.938 15.531 1 97.5 107 ALA A CA 1
ATOM 812 C C . ALA A 1 107 ? -16.562 1.297 16.578 1 97.5 107 ALA A C 1
ATOM 814 O O . ALA A 1 107 ? -15.547 0.601 16.734 1 97.5 107 ALA A O 1
ATOM 815 N N . GLY A 1 108 ? -16.75 2.391 17.25 1 98 108 GLY A N 1
ATOM 816 C CA . GLY A 1 108 ? -15.797 2.834 18.25 1 98 108 GLY A CA 1
ATOM 817 C C . GLY A 1 108 ? -14.516 3.385 17.641 1 98 108 GLY A C 1
ATOM 818 O O . GLY A 1 108 ? -13.438 3.244 18.219 1 98 108 GLY A O 1
ATOM 819 N N . ILE A 1 109 ? -14.648 3.912 16.516 1 98.56 109 ILE A N 1
ATOM 820 C CA . ILE A 1 109 ? -13.508 4.48 15.797 1 98.56 109 ILE A CA 1
ATOM 821 C C . ILE A 1 109 ? -13.344 5.949 16.172 1 98.56 109 ILE A C 1
ATOM 823 O O . ILE A 1 109 ? -14.305 6.719 16.141 1 98.56 109 ILE A O 1
ATOM 827 N N . GLN A 1 110 ? -12.148 6.363 16.531 1 98.62 110 GLN A N 1
ATOM 828 C CA . GLN A 1 110 ? -11.859 7.762 16.828 1 98.62 110 GLN A CA 1
ATOM 829 C C . GLN A 1 110 ? -11.688 8.578 15.555 1 98.62 110 GLN A C 1
ATOM 831 O O . GLN A 1 110 ? -10.875 8.227 14.695 1 98.62 110 GLN A O 1
ATOM 836 N N . LEU A 1 111 ? -12.406 9.703 15.516 1 98.38 111 LEU A N 1
ATOM 837 C CA . LEU A 1 111 ? -12.32 10.57 14.344 1 98.38 111 LEU A CA 1
ATOM 838 C C . LEU A 1 111 ? -11.477 11.805 14.641 1 98.38 111 LEU A C 1
ATOM 840 O O . LEU A 1 111 ? -11.734 12.531 15.602 1 98.38 111 LEU A O 1
ATOM 844 N N . PHE A 1 112 ? -10.492 12.016 13.859 1 98.44 112 PHE A N 1
ATOM 845 C CA . PHE A 1 112 ? -9.727 13.258 13.828 1 98.44 112 PHE A CA 1
ATOM 846 C C . PHE A 1 112 ? -10.016 14.039 12.547 1 98.44 112 PHE A C 1
ATOM 848 O O . PHE A 1 112 ? -9.875 13.516 11.445 1 98.44 112 PHE A O 1
ATOM 855 N N . GLN A 1 113 ? -10.414 15.258 12.703 1 96.62 113 GLN A N 1
ATOM 856 C CA . GLN A 1 113 ? -10.641 16.094 11.523 1 96.62 113 GLN A CA 1
ATOM 857 C C . GLN A 1 113 ? -9.664 17.266 11.484 1 96.62 113 GLN A C 1
ATOM 859 O O . GLN A 1 113 ? -9.641 18.094 12.406 1 96.62 113 GLN A O 1
ATOM 864 N N . VAL A 1 114 ? -8.875 17.266 10.547 1 95.81 114 VAL A N 1
ATOM 865 C CA . VAL A 1 114 ? -7.973 18.359 10.25 1 95.81 114 VAL A CA 1
ATOM 866 C C . VAL A 1 114 ? -8.258 18.906 8.852 1 95.81 114 VAL A C 1
ATOM 868 O O . VAL A 1 114 ? -7.582 18.547 7.887 1 95.81 114 VAL A O 1
ATOM 871 N N . GLY A 1 115 ? -9.188 19.797 8.828 1 90.75 115 GLY A N 1
ATOM 872 C CA . GLY A 1 115 ? -9.633 20.344 7.555 1 90.75 115 GLY A CA 1
ATOM 873 C C . GLY A 1 115 ? -8.602 21.219 6.875 1 90.75 115 GLY A C 1
ATOM 874 O O . GLY A 1 115 ? -7.969 22.047 7.52 1 90.75 115 GLY A O 1
ATOM 875 N N . MET A 1 116 ? -8.438 20.859 5.617 1 84.38 116 MET A N 1
ATOM 876 C CA . MET A 1 116 ? -7.531 21.703 4.84 1 84.38 116 MET A CA 1
ATOM 877 C C . MET A 1 116 ? -8.047 21.891 3.416 1 84.38 116 MET A C 1
ATOM 879 O O . MET A 1 116 ? -8.758 21.031 2.895 1 84.38 116 MET A O 1
ATOM 883 N N . SER A 1 117 ? -7.848 23.125 3 1 77.94 117 SER A N 1
ATOM 884 C CA . SER A 1 117 ? -8.203 23.391 1.608 1 77.94 117 SER A CA 1
ATOM 885 C C . SER A 1 117 ? -7.164 22.812 0.655 1 77.94 117 SER A C 1
ATOM 887 O O . SER A 1 117 ? -5.973 22.766 0.976 1 77.94 117 SER A O 1
ATOM 889 N N . GLY A 1 118 ? -7.613 21.984 -0.342 1 65.44 118 GLY A N 1
ATOM 890 C CA . GLY A 1 118 ? -6.621 21.562 -1.311 1 65.44 118 GLY A CA 1
ATOM 891 C C . GLY A 1 118 ? -5.828 22.703 -1.91 1 65.44 118 GLY A C 1
ATOM 892 O O . GLY A 1 118 ? -6.266 23.859 -1.87 1 65.44 118 GLY A O 1
ATOM 893 N N . ASN A 1 119 ? -4.562 22.375 -2.232 1 59.72 119 ASN A N 1
ATOM 894 C CA . ASN A 1 119 ? -3.74 23.391 -2.889 1 59.72 119 ASN A CA 1
ATOM 895 C C . ASN A 1 119 ? -4.34 23.812 -4.227 1 59.72 119 ASN A C 1
ATOM 897 O O . ASN A 1 119 ? -4.715 22.969 -5.039 1 59.72 119 ASN A O 1
ATOM 901 N N . LYS A 1 120 ? -4.984 24.875 -4.266 1 60.91 120 LYS A N 1
ATOM 902 C CA . LYS A 1 120 ? -5.477 25.391 -5.539 1 60.91 120 LYS A CA 1
ATOM 903 C C . LYS A 1 120 ? -4.629 26.562 -6.023 1 60.91 120 LYS A C 1
ATOM 905 O O . LYS A 1 120 ? -4.172 27.375 -5.219 1 60.91 120 LYS A O 1
ATOM 910 N N . GLU A 1 121 ? -3.869 26.453 -7.172 1 53.59 121 GLU A N 1
ATOM 911 C CA . GLU A 1 121 ? -3.248 27.641 -7.762 1 53.59 121 GLU A CA 1
ATOM 912 C C . GLU A 1 121 ? -4.23 28.812 -7.824 1 53.59 121 GLU A C 1
ATOM 914 O O . GLU A 1 121 ? -5.43 28.609 -8.031 1 53.59 121 GLU A O 1
ATOM 919 N N . PRO A 1 122 ? -3.584 30.062 -7.766 1 50.53 122 PRO A N 1
ATOM 920 C CA . PRO A 1 122 ? -2.189 30.391 -7.469 1 50.53 122 PRO A CA 1
ATOM 921 C C . PRO A 1 122 ? -1.886 30.391 -5.973 1 50.53 122 PRO A C 1
ATOM 923 O O . PRO A 1 122 ? -0.717 30.391 -5.578 1 50.53 122 PRO A O 1
ATOM 926 N N . PHE A 1 123 ? -2.977 30.312 -5.086 1 49.44 123 PHE A N 1
ATOM 927 C CA . PHE A 1 123 ? -2.668 30.906 -3.793 1 49.44 123 PHE A CA 1
ATOM 928 C C . PHE A 1 123 ? -3.07 29.969 -2.658 1 49.44 123 PHE A C 1
ATOM 930 O O . PHE A 1 123 ? -2.955 30.328 -1.483 1 49.44 123 PHE A O 1
ATOM 937 N N . VAL A 1 124 ? -3.689 28.906 -2.775 1 57.41 124 VAL A N 1
ATOM 938 C CA . VAL A 1 124 ? -4.172 28.234 -1.568 1 57.41 124 VAL A CA 1
ATOM 939 C C . VAL A 1 124 ? -3.256 27.062 -1.225 1 57.41 124 VAL A C 1
ATOM 941 O O . VAL A 1 124 ? -3.068 26.156 -2.037 1 57.41 124 VAL A O 1
ATOM 944 N N . ASN A 1 125 ? -2.365 27.453 -0.041 1 66.94 125 ASN A N 1
ATOM 945 C CA . ASN A 1 125 ? -1.435 26.453 0.442 1 66.94 125 ASN A CA 1
ATOM 946 C C . ASN A 1 125 ? -1.9 25.844 1.764 1 66.94 125 ASN A C 1
ATOM 948 O O . ASN A 1 125 ? -2.553 26.516 2.562 1 66.94 125 ASN A O 1
ATOM 952 N N . ILE A 1 126 ? -1.853 24.656 1.823 1 72.44 126 ILE A N 1
ATOM 953 C CA . ILE A 1 126 ? -1.982 24.016 3.129 1 72.44 126 ILE A CA 1
ATOM 954 C C . ILE A 1 126 ? -1.022 24.672 4.121 1 72.44 126 ILE A C 1
ATOM 956 O O . ILE A 1 126 ? 0.184 24.734 3.877 1 72.44 126 ILE A O 1
ATOM 960 N N . PRO A 1 127 ? -1.638 25.219 5.156 1 81.62 127 PRO A N 1
ATOM 961 C CA . PRO A 1 127 ? -0.722 25.766 6.164 1 81.62 127 PRO A CA 1
ATOM 962 C C . PRO A 1 127 ? 0.171 24.688 6.781 1 81.62 127 PRO A C 1
ATOM 964 O O . PRO A 1 127 ? -0.288 23.578 7.047 1 81.62 127 PRO A O 1
ATOM 967 N N . ARG A 1 128 ? 1.334 25.062 7.02 1 84.19 128 ARG A N 1
ATOM 968 C CA . ARG A 1 128 ? 2.342 24.141 7.531 1 84.19 128 ARG A CA 1
ATOM 969 C C . ARG A 1 128 ? 1.922 23.562 8.883 1 84.19 128 ARG A C 1
ATOM 971 O O . ARG A 1 128 ? 2.121 22.375 9.141 1 84.19 128 ARG A O 1
ATOM 978 N N . ASP A 1 129 ? 1.382 24.406 9.703 1 88.69 129 ASP A N 1
ATOM 979 C CA . ASP A 1 129 ? 1.003 23.969 11.039 1 88.69 129 ASP A CA 1
ATOM 980 C C . ASP A 1 129 ? -0.129 22.953 10.984 1 88.69 129 ASP A C 1
ATOM 982 O O . ASP A 1 129 ? -0.178 22.031 11.805 1 88.69 129 ASP A O 1
ATOM 986 N N . VAL A 1 130 ? -0.979 23.141 10.062 1 90 130 VAL A N 1
ATOM 987 C CA . VAL A 1 130 ? -2.105 22.219 9.898 1 90 130 VAL A CA 1
ATOM 988 C C . VAL A 1 130 ? -1.6 20.859 9.445 1 90 130 VAL A C 1
ATOM 990 O O . VAL A 1 130 ? -2.018 19.828 9.977 1 90 130 VAL A O 1
ATOM 993 N N . LEU A 1 131 ? -0.729 20.859 8.562 1 90.94 131 LEU A N 1
ATOM 994 C CA . LEU A 1 131 ? -0.158 19.609 8.086 1 90.94 131 LEU A CA 1
ATOM 995 C C . LEU A 1 131 ? 0.63 18.922 9.188 1 90.94 131 LEU A C 1
ATOM 997 O O . LEU A 1 131 ? 0.567 17.688 9.328 1 90.94 131 LEU A O 1
ATOM 1001 N N . THR A 1 132 ? 1.349 19.719 9.938 1 94 132 THR A N 1
ATOM 1002 C CA . THR A 1 132 ? 2.143 19.172 11.031 1 94 132 THR A CA 1
ATOM 1003 C C . THR A 1 132 ? 1.246 18.469 12.047 1 94 132 THR A C 1
ATOM 1005 O O . THR A 1 132 ? 1.578 17.391 12.539 1 94 132 THR A O 1
ATOM 1008 N N . ARG A 1 133 ? 0.194 19.062 12.32 1 95.19 133 ARG A N 1
ATOM 1009 C CA . ARG A 1 133 ? -0.768 18.453 13.227 1 95.19 133 ARG A CA 1
ATOM 1010 C C . ARG A 1 133 ? -1.289 17.125 12.664 1 95.19 133 ARG A C 1
ATOM 1012 O O . ARG A 1 133 ? -1.381 16.125 13.383 1 95.19 133 ARG A O 1
ATOM 1019 N N . ALA A 1 134 ? -1.634 17.156 11.445 1 97.19 134 ALA A N 1
ATOM 1020 C CA . ALA A 1 134 ? -2.125 15.945 10.789 1 97.19 134 ALA A CA 1
ATOM 1021 C C . ALA A 1 134 ? -1.07 14.844 10.812 1 97.19 134 ALA A C 1
ATOM 1023 O O . ALA A 1 134 ? -1.385 13.68 11.078 1 97.19 134 ALA A O 1
ATOM 1024 N N . LEU A 1 135 ? 0.109 15.211 10.562 1 97.62 135 LEU A N 1
ATOM 1025 C CA . LEU A 1 135 ? 1.204 14.25 10.555 1 97.62 135 LEU A CA 1
ATOM 1026 C C . LEU A 1 135 ? 1.414 13.664 11.945 1 97.62 135 LEU A C 1
ATOM 1028 O O . LEU A 1 135 ? 1.639 12.453 12.086 1 97.62 135 LEU A O 1
ATOM 1032 N N . ALA A 1 136 ? 1.362 14.5 12.914 1 97.44 136 ALA A N 1
ATOM 1033 C CA . ALA A 1 136 ? 1.526 14.023 14.281 1 97.44 136 ALA A CA 1
ATOM 1034 C C . ALA A 1 136 ? 0.454 13 14.648 1 97.44 136 ALA A C 1
ATOM 1036 O O . ALA A 1 136 ? 0.746 11.977 15.273 1 97.44 136 ALA A O 1
ATOM 1037 N N . ILE A 1 137 ? -0.725 13.227 14.242 1 98.19 137 ILE A N 1
ATOM 1038 C CA . ILE A 1 137 ? -1.83 12.312 14.5 1 98.19 137 ILE A CA 1
ATOM 1039 C C . ILE A 1 137 ? -1.578 10.984 13.781 1 98.19 137 ILE A C 1
ATOM 1041 O O . ILE A 1 137 ? -1.73 9.914 14.367 1 98.19 137 ILE A O 1
ATOM 1045 N N . ALA A 1 138 ? -1.191 11.055 12.562 1 98.25 138 ALA A N 1
ATOM 1046 C CA . ALA A 1 138 ? -0.995 9.875 11.727 1 98.25 138 ALA A CA 1
ATOM 1047 C C . ALA A 1 138 ? 0.156 9.023 12.25 1 98.25 138 ALA A C 1
ATOM 1049 O O . ALA A 1 138 ? 0.127 7.793 12.133 1 98.25 138 ALA A O 1
ATOM 1050 N N . LEU A 1 139 ? 1.163 9.672 12.812 1 97.31 139 LEU A N 1
ATOM 1051 C CA . LEU A 1 139 ? 2.381 8.961 13.188 1 97.31 139 LEU A CA 1
ATOM 1052 C C . LEU A 1 139 ? 2.238 8.344 14.578 1 97.31 139 LEU A C 1
ATOM 1054 O O . LEU A 1 139 ? 2.996 7.438 14.938 1 97.31 139 LEU A O 1
ATOM 1058 N N . ASP A 1 140 ? 1.376 8.836 15.375 1 97.25 140 ASP A N 1
ATOM 1059 C CA . ASP A 1 140 ? 1.202 8.359 16.75 1 97.25 140 ASP A CA 1
ATOM 1060 C C . ASP A 1 140 ? 0.657 6.93 16.766 1 97.25 140 ASP A C 1
ATOM 1062 O O . ASP A 1 140 ? -0.498 6.699 16.406 1 97.25 140 ASP A O 1
ATOM 1066 N N . PRO A 1 141 ? 1.416 6 17.266 1 96.75 141 PRO A N 1
ATOM 1067 C CA . PRO A 1 141 ? 0.972 4.602 17.266 1 96.75 141 PRO A CA 1
ATOM 1068 C C . PRO A 1 141 ? -0.284 4.383 18.109 1 96.75 141 PRO A C 1
ATOM 1070 O O . PRO A 1 141 ? -1.018 3.416 17.891 1 96.75 141 PRO A O 1
ATOM 1073 N N . ALA A 1 142 ? -0.557 5.211 18.969 1 97.44 142 ALA A N 1
ATOM 1074 C CA . ALA A 1 142 ? -1.757 5.09 19.797 1 97.44 142 ALA A CA 1
ATOM 1075 C C . ALA A 1 142 ? -3.02 5.199 18.938 1 97.44 142 ALA A C 1
ATOM 1077 O O . ALA A 1 142 ? -4.098 4.781 19.375 1 97.44 142 ALA A O 1
ATOM 1078 N N . ASN A 1 143 ? -2.859 5.715 17.766 1 98.44 143 ASN A N 1
ATOM 1079 C CA . ASN A 1 143 ? -4.004 5.91 16.891 1 98.44 143 ASN A CA 1
ATOM 1080 C C . ASN A 1 143 ? -4.117 4.789 15.859 1 98.44 143 ASN A C 1
ATOM 1082 O O . ASN A 1 143 ? -5.051 4.77 15.055 1 98.44 143 ASN A O 1
ATOM 1086 N N . HIS A 1 144 ? -3.236 3.861 15.859 1 97.56 144 HIS A N 1
ATOM 1087 C CA . HIS A 1 144 ? -3.184 2.834 14.828 1 97.56 144 HIS A CA 1
ATOM 1088 C C . HIS A 1 144 ? -4.016 1.617 15.219 1 97.56 144 HIS A C 1
ATOM 1090 O O . HIS A 1 144 ? -4.09 1.262 16.391 1 97.56 144 HIS A O 1
ATOM 1096 N N . PRO A 1 145 ? -4.582 1.049 14.203 1 98.19 145 PRO A N 1
ATOM 1097 C CA . PRO A 1 145 ? -4.609 1.315 12.766 1 98.19 145 PRO A CA 1
ATOM 1098 C C . PRO A 1 145 ? -5.402 2.57 12.406 1 98.19 145 PRO A C 1
ATOM 1100 O O . PRO A 1 145 ? -6.496 2.783 12.945 1 98.19 145 PRO A O 1
ATOM 1103 N N . ILE A 1 146 ? -4.852 3.355 11.477 1 98.75 146 ILE A N 1
ATOM 1104 C CA . ILE A 1 146 ? -5.469 4.641 11.156 1 98.75 146 ILE A CA 1
ATOM 1105 C C . ILE A 1 146 ? -5.648 4.758 9.641 1 98.75 146 ILE A C 1
ATOM 1107 O O . ILE A 1 146 ? -4.773 4.352 8.875 1 98.75 146 ILE A O 1
ATOM 1111 N N . LEU A 1 147 ? -6.789 5.297 9.227 1 98.88 147 LEU A N 1
ATOM 1112 C CA . LEU A 1 147 ? -7.059 5.617 7.828 1 98.88 147 LEU A CA 1
ATOM 1113 C C . LEU A 1 147 ? -6.992 7.121 7.594 1 98.88 147 LEU A C 1
ATOM 1115 O O . LEU A 1 147 ? -7.668 7.891 8.281 1 98.88 147 LEU A O 1
ATOM 1119 N N . ILE A 1 148 ? -6.203 7.469 6.645 1 98.88 148 ILE A N 1
ATOM 1120 C CA . ILE A 1 148 ? -6.133 8.852 6.191 1 98.88 148 ILE A CA 1
ATOM 1121 C C . ILE A 1 148 ? -6.945 9.016 4.906 1 98.88 148 ILE A C 1
ATOM 1123 O O . ILE A 1 148 ? -6.766 8.258 3.949 1 98.88 14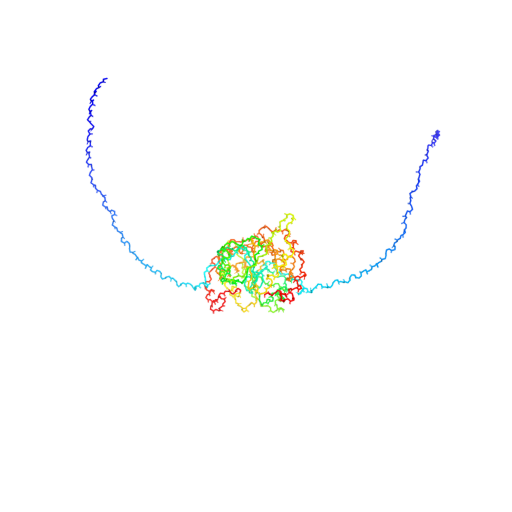8 ILE A O 1
ATOM 1127 N N . HIS A 1 149 ? -7.859 10.039 4.949 1 98.5 149 HIS A N 1
ATOM 1128 C CA . HIS A 1 149 ? -8.562 10.203 3.68 1 98.5 149 HIS A CA 1
ATOM 1129 C C . HIS A 1 149 ? -9 11.648 3.475 1 98.5 149 HIS A C 1
ATOM 1131 O O . HIS A 1 149 ? -9.031 12.438 4.426 1 98.5 149 HIS A O 1
ATOM 1137 N N . CYS A 1 150 ? -9.234 12 2.252 1 97 150 CYS A N 1
ATOM 1138 C CA . CYS A 1 150 ? -9.922 13.219 1.831 1 97 150 CYS A CA 1
ATOM 1139 C C . CYS A 1 150 ? -11.078 12.891 0.9 1 97 150 CYS A C 1
ATOM 1141 O O . CYS A 1 150 ? -11.836 11.953 1.148 1 97 150 CYS A O 1
ATOM 1143 N N . ASN A 1 151 ? -11.289 13.68 -0.159 1 95.31 151 ASN A N 1
ATOM 1144 C CA . ASN A 1 151 ? -12.422 13.375 -1.028 1 95.31 151 ASN A CA 1
ATOM 1145 C C . ASN A 1 151 ? -12.109 12.203 -1.958 1 95.31 151 ASN A C 1
ATOM 1147 O O . ASN A 1 151 ? -12.828 11.203 -1.961 1 95.31 151 ASN A O 1
ATOM 1151 N N . ARG A 1 152 ? -11.047 12.305 -2.625 1 96.44 152 ARG A N 1
ATOM 1152 C CA . ARG A 1 152 ? -10.719 11.281 -3.615 1 96.44 152 ARG A CA 1
ATOM 1153 C C . ARG A 1 152 ? -9.438 10.539 -3.232 1 96.44 152 ARG A C 1
ATOM 1155 O O . ARG A 1 152 ? -9.016 9.625 -3.936 1 96.44 152 ARG A O 1
ATOM 1162 N N . GLY A 1 153 ? -8.805 10.938 -2.16 1 96.88 153 GLY A N 1
ATOM 1163 C CA . GLY A 1 153 ? -7.547 10.32 -1.764 1 96.88 153 GLY A CA 1
ATOM 1164 C C . GLY A 1 153 ? -6.398 10.641 -2.701 1 96.88 153 GLY A C 1
ATOM 1165 O O . GLY A 1 153 ? -5.453 9.859 -2.83 1 96.88 153 GLY A O 1
ATOM 1166 N N . LYS A 1 154 ? -6.434 11.805 -3.297 1 96.38 154 LYS A N 1
ATOM 1167 C CA . LYS A 1 154 ? -5.465 12.102 -4.348 1 96.38 154 LYS A CA 1
ATOM 1168 C C . LYS A 1 154 ? -4.523 13.227 -3.928 1 96.38 154 LYS A C 1
ATOM 1170 O O . LYS A 1 154 ? -3.314 13.016 -3.803 1 96.38 154 LYS A O 1
ATOM 1175 N N . HIS A 1 155 ? -5.047 14.398 -3.574 1 93.94 155 HIS A N 1
ATOM 1176 C CA . HIS A 1 155 ? -4.207 15.578 -3.439 1 93.94 155 HIS A CA 1
ATOM 1177 C C . HIS A 1 155 ? -3.822 15.82 -1.984 1 93.94 155 HIS A C 1
ATOM 1179 O O . HIS A 1 155 ? -2.656 15.68 -1.614 1 93.94 155 HIS A O 1
ATOM 1185 N N . ARG A 1 156 ? -4.867 16.125 -1.141 1 94.25 156 ARG A N 1
ATOM 1186 C CA . ARG A 1 156 ? -4.566 16.359 0.269 1 94.25 156 ARG A CA 1
ATOM 1187 C C . ARG A 1 156 ? -3.943 15.117 0.902 1 94.25 156 ARG A C 1
ATOM 1189 O O . ARG A 1 156 ? -2.93 15.211 1.597 1 94.25 156 ARG A O 1
ATOM 1196 N N . THR A 1 157 ? -4.551 13.977 0.611 1 96.94 157 THR A N 1
ATOM 1197 C CA . THR A 1 157 ? -4.02 12.711 1.104 1 96.94 157 THR A CA 1
ATOM 1198 C C . THR A 1 157 ? -2.621 12.461 0.547 1 96.94 157 THR A C 1
ATOM 1200 O O . THR A 1 157 ? -1.716 12.055 1.283 1 96.94 157 THR A O 1
ATOM 1203 N N . GLY A 1 158 ? -2.469 12.711 -0.742 1 97 158 GLY A N 1
ATOM 1204 C CA . GLY A 1 158 ? -1.169 12.547 -1.372 1 97 158 GLY A CA 1
ATOM 1205 C C . GLY A 1 158 ? -0.091 13.414 -0.755 1 97 158 GLY A C 1
ATOM 1206 O O . GLY A 1 158 ? 1.052 12.984 -0.601 1 97 158 GLY A O 1
ATOM 1207 N N . CYS A 1 159 ? -0.432 14.594 -0.4 1 95.19 159 CYS A N 1
ATOM 1208 C CA . CYS A 1 159 ? 0.524 15.5 0.233 1 95.19 159 CYS A CA 1
ATOM 1209 C C . CYS A 1 159 ? 0.938 14.977 1.604 1 95.19 159 CYS A C 1
ATOM 1211 O O . CYS A 1 159 ? 2.123 14.969 1.938 1 95.19 159 CYS A O 1
ATOM 1213 N N . LEU A 1 160 ? -0.005 14.578 2.346 1 97.19 160 LEU A N 1
ATOM 1214 C CA . LEU A 1 160 ? 0.31 14.062 3.674 1 97.19 160 LEU A CA 1
ATOM 1215 C C . LEU A 1 160 ? 1.184 12.82 3.586 1 97.19 160 LEU A C 1
ATOM 1217 O O . LEU A 1 160 ? 2.188 12.703 4.293 1 97.19 160 LEU A O 1
ATOM 1221 N N . VAL A 1 161 ? 0.823 11.875 2.74 1 98.25 161 VAL A N 1
ATOM 1222 C CA . VAL A 1 161 ? 1.586 10.648 2.564 1 98.25 161 VAL A CA 1
ATOM 1223 C C . VAL A 1 161 ? 2.979 10.977 2.031 1 98.25 161 VAL A C 1
ATOM 1225 O O . VAL A 1 161 ? 3.967 10.367 2.445 1 98.25 161 VAL A O 1
ATOM 1228 N N . GLY A 1 162 ? 3.025 11.898 1.095 1 97.81 162 GLY A N 1
ATOM 1229 C CA . GLY A 1 162 ? 4.328 12.344 0.625 1 97.81 162 GLY A CA 1
ATOM 1230 C C . GLY A 1 162 ? 5.223 12.852 1.742 1 97.81 162 GLY A C 1
ATOM 1231 O O . GLY A 1 162 ? 6.422 12.555 1.761 1 97.81 162 GLY A O 1
ATOM 1232 N N . CYS A 1 163 ? 4.688 13.547 2.646 1 96.75 163 CYS A N 1
ATOM 1233 C CA . CYS A 1 163 ? 5.461 14.047 3.773 1 96.75 163 CYS A CA 1
ATOM 1234 C C . CYS A 1 163 ? 5.844 12.922 4.723 1 96.75 163 CYS A C 1
ATOM 1236 O O . CYS A 1 163 ? 6.902 12.961 5.352 1 96.75 163 CYS A O 1
ATOM 1238 N N . ILE A 1 164 ? 5.02 11.914 4.852 1 97.5 164 ILE A N 1
ATOM 1239 C CA . ILE A 1 164 ? 5.406 10.727 5.602 1 97.5 164 ILE A CA 1
ATOM 1240 C C . ILE A 1 164 ? 6.633 10.086 4.953 1 97.5 164 ILE A C 1
ATOM 1242 O O . ILE A 1 164 ? 7.574 9.695 5.645 1 97.5 164 ILE A O 1
ATOM 1246 N N . ARG A 1 165 ? 6.602 10.008 3.602 1 97.56 165 ARG A N 1
ATOM 1247 C CA . ARG A 1 165 ? 7.746 9.445 2.887 1 97.56 165 ARG A CA 1
ATOM 1248 C C . ARG A 1 165 ? 9 10.289 3.113 1 97.56 165 ARG A C 1
ATOM 1250 O O . ARG A 1 165 ? 10.109 9.75 3.193 1 97.56 165 ARG A O 1
ATOM 1257 N N . LYS A 1 166 ? 8.828 11.562 3.232 1 95.19 166 LYS A N 1
ATOM 1258 C CA . LYS A 1 166 ? 9.961 12.43 3.545 1 95.19 166 LYS A CA 1
ATOM 1259 C C . LYS A 1 166 ? 10.555 12.078 4.906 1 95.19 166 LYS A C 1
ATOM 1261 O O . LYS A 1 166 ? 11.773 12.023 5.055 1 95.19 166 LYS A O 1
ATOM 1266 N N . LEU A 1 167 ? 9.711 11.914 5.801 1 94.5 167 LEU A N 1
ATOM 1267 C CA . LEU A 1 167 ? 10.164 11.555 7.141 1 94.5 167 LEU A CA 1
ATOM 1268 C C . LEU A 1 167 ? 10.867 10.203 7.129 1 94.5 167 LEU A C 1
ATOM 1270 O O . LEU A 1 167 ? 11.664 9.906 8.023 1 94.5 167 LEU A O 1
ATOM 1274 N N . GLN A 1 168 ? 10.578 9.398 6.156 1 94.44 168 GLN A N 1
ATOM 1275 C CA . GLN A 1 168 ? 11.234 8.109 5.973 1 94.44 168 GLN A CA 1
ATOM 1276 C C . GLN A 1 168 ? 12.508 8.25 5.145 1 94.44 168 GLN A C 1
ATOM 1278 O O . GLN A 1 168 ? 13.156 7.25 4.816 1 94.44 168 GLN A O 1
ATOM 1283 N N . ASN A 1 169 ? 12.75 9.414 4.68 1 94.38 169 ASN A N 1
ATOM 1284 C CA . ASN A 1 169 ? 13.945 9.773 3.926 1 94.38 169 ASN A CA 1
ATOM 1285 C C . ASN A 1 169 ? 13.938 9.148 2.531 1 94.38 169 ASN A C 1
ATOM 1287 O O . ASN A 1 169 ? 14.984 8.75 2.02 1 94.38 169 ASN A O 1
ATOM 1291 N N . TRP A 1 170 ? 12.805 9.031 1.951 1 96.5 170 TRP A N 1
ATOM 1292 C CA . TRP A 1 170 ? 12.734 8.633 0.549 1 96.5 170 TRP A CA 1
ATOM 1293 C C . TRP A 1 170 ? 13.344 9.703 -0.354 1 96.5 170 TRP A C 1
ATOM 1295 O O . TRP A 1 170 ? 13.281 10.891 -0.047 1 96.5 170 TRP A O 1
ATOM 1305 N N . SER A 1 171 ? 13.883 9.242 -1.42 1 96.75 171 SER A N 1
ATOM 1306 C CA . SER A 1 171 ? 14.25 10.211 -2.443 1 96.75 171 SER A CA 1
ATOM 1307 C C . SER A 1 171 ? 13.016 10.953 -2.963 1 96.75 171 SER A C 1
ATOM 1309 O O . SER A 1 171 ? 11.945 10.359 -3.109 1 96.75 171 SER A O 1
ATOM 1311 N N . LEU A 1 172 ? 13.211 12.203 -3.297 1 97.12 172 LEU A N 1
ATOM 1312 C CA . LEU A 1 172 ? 12.102 13.008 -3.803 1 97.12 172 LEU A CA 1
ATOM 1313 C C . LEU A 1 172 ? 11.531 12.398 -5.078 1 97.12 172 LEU A C 1
ATOM 1315 O O . LEU A 1 172 ? 10.32 12.43 -5.293 1 97.12 172 LEU A O 1
ATOM 1319 N N . THR A 1 173 ? 12.383 11.852 -5.863 1 97.19 173 THR A N 1
ATOM 1320 C CA . THR A 1 173 ? 11.953 11.242 -7.113 1 97.19 173 THR A CA 1
ATOM 1321 C C . THR A 1 173 ? 10.922 10.148 -6.852 1 97.19 173 THR A C 1
ATOM 1323 O O . THR A 1 173 ? 9.891 10.086 -7.523 1 97.19 173 THR A O 1
ATOM 1326 N N . MET A 1 174 ? 11.156 9.367 -5.855 1 97.31 174 MET A N 1
ATOM 1327 C CA . MET A 1 174 ? 10.258 8.25 -5.582 1 97.31 174 MET A CA 1
ATOM 1328 C C . MET A 1 174 ? 9.023 8.711 -4.824 1 97.31 174 MET A C 1
ATOM 1330 O O . MET A 1 174 ? 7.941 8.141 -4.98 1 97.31 174 MET A O 1
ATOM 1334 N N . ILE A 1 175 ? 9.188 9.742 -4.062 1 98.12 175 ILE A N 1
ATOM 1335 C CA . ILE A 1 175 ? 8.023 10.336 -3.412 1 98.12 175 ILE A CA 1
ATOM 1336 C C . ILE A 1 175 ? 7.047 10.844 -4.469 1 98.12 175 ILE A C 1
ATOM 1338 O O . ILE A 1 175 ? 5.844 10.57 -4.395 1 98.12 175 ILE A O 1
ATOM 1342 N N . PHE A 1 176 ? 7.551 11.469 -5.434 1 97.44 176 PHE A N 1
ATOM 1343 C CA . PHE A 1 176 ? 6.707 12.039 -6.477 1 97.44 176 PHE A CA 1
ATOM 1344 C C . PHE A 1 176 ? 6.109 10.945 -7.352 1 97.44 176 PHE A C 1
ATOM 1346 O O . PHE A 1 176 ? 4.977 11.07 -7.82 1 97.44 176 PHE A O 1
ATOM 1353 N N . ASP A 1 177 ? 6.906 9.953 -7.539 1 95.38 177 ASP A N 1
ATOM 1354 C CA . ASP A 1 177 ? 6.387 8.805 -8.281 1 95.38 177 ASP A CA 1
ATOM 1355 C C . ASP A 1 177 ? 5.145 8.227 -7.605 1 95.38 177 ASP A C 1
ATOM 1357 O O . ASP A 1 177 ? 4.129 8 -8.258 1 95.38 177 ASP A O 1
ATOM 1361 N N . GLU A 1 178 ? 5.223 8.008 -6.383 1 97.38 178 GLU A N 1
ATOM 1362 C CA . GLU A 1 178 ? 4.07 7.508 -5.641 1 97.38 178 GLU A CA 1
ATOM 1363 C C . GLU A 1 178 ? 2.92 8.508 -5.664 1 97.38 178 GLU A C 1
ATOM 1365 O O . GLU A 1 178 ? 1.765 8.125 -5.871 1 97.38 178 GLU A O 1
ATOM 1370 N N . TYR A 1 179 ? 3.225 9.766 -5.445 1 97.44 179 TYR A N 1
ATOM 1371 C CA . TYR A 1 179 ? 2.188 10.789 -5.477 1 97.44 179 TYR A CA 1
ATOM 1372 C C . TYR A 1 179 ? 1.434 10.766 -6.801 1 97.44 179 TYR A C 1
ATOM 1374 O O . TYR A 1 179 ? 0.201 10.742 -6.82 1 97.44 179 TYR A O 1
ATOM 1382 N N . ARG A 1 180 ? 2.133 10.719 -7.84 1 96.12 180 ARG A N 1
ATOM 1383 C CA . ARG A 1 180 ? 1.527 10.781 -9.164 1 96.12 180 ARG A CA 1
ATOM 1384 C C . ARG A 1 180 ? 0.688 9.539 -9.445 1 96.12 180 ARG A C 1
ATOM 1386 O O . ARG A 1 180 ? -0.346 9.617 -10.109 1 96.12 180 ARG A O 1
ATOM 1393 N N . ARG A 1 181 ? 1.105 8.438 -8.93 1 94.69 181 ARG A N 1
ATOM 1394 C CA . ARG A 1 181 ? 0.359 7.203 -9.117 1 94.69 181 ARG A CA 1
ATOM 1395 C C . ARG A 1 181 ? -1.03 7.297 -8.5 1 94.69 181 ARG A C 1
ATOM 1397 O O . ARG A 1 181 ? -2.021 6.91 -9.117 1 94.69 181 ARG A O 1
ATOM 1404 N N . PHE A 1 182 ? -1.083 7.852 -7.387 1 96.56 182 PHE A N 1
ATOM 1405 C CA . PHE A 1 182 ? -2.354 7.91 -6.672 1 96.56 182 PHE A CA 1
ATOM 1406 C C . PHE A 1 182 ? -3.166 9.117 -7.113 1 96.56 182 PHE A C 1
ATOM 1408 O O . PHE A 1 182 ? -4.391 9.133 -6.984 1 96.56 182 PHE A O 1
ATOM 1415 N N . ALA A 1 183 ? -2.496 10.133 -7.605 1 95 183 ALA A N 1
ATOM 1416 C CA . ALA A 1 183 ? -3.182 11.367 -7.996 1 95 183 ALA A CA 1
ATOM 1417 C C . ALA A 1 183 ? -3.605 11.312 -9.461 1 95 183 ALA A C 1
ATOM 1419 O O . ALA A 1 183 ? -4.207 12.258 -9.977 1 95 183 ALA A O 1
ATOM 1420 N N . PHE A 1 184 ? -3.258 10.227 -10.086 1 90.56 184 PHE A N 1
ATOM 1421 C CA . PHE A 1 184 ? -3.621 10.117 -11.492 1 90.56 184 PHE A CA 1
ATOM 1422 C C . PHE A 1 184 ? -5.133 10.219 -11.672 1 90.56 184 PHE A C 1
ATOM 1424 O O . PHE A 1 184 ? -5.895 9.688 -10.867 1 90.56 184 PHE A O 1
ATOM 1431 N N . PRO A 1 185 ? -5.574 10.883 -12.688 1 89 185 PRO A N 1
ATOM 1432 C CA . PRO A 1 185 ? -4.863 11.523 -13.789 1 89 185 PRO A CA 1
ATOM 1433 C C . PRO A 1 185 ? -4.633 13.016 -13.555 1 89 185 PRO A C 1
ATOM 1435 O O . PRO A 1 185 ? -4.301 13.75 -14.492 1 89 185 PRO A O 1
ATOM 1438 N N . LYS A 1 186 ? -4.801 13.523 -12.43 1 89.56 186 LYS A N 1
ATOM 1439 C CA . LYS A 1 186 ? -4.777 14.969 -12.195 1 89.56 186 LYS A CA 1
ATOM 1440 C C . LYS A 1 186 ? -3.68 15.344 -11.203 1 89.56 186 LYS A C 1
ATOM 1442 O O . LYS A 1 186 ? -3.914 16.125 -10.273 1 89.56 186 LYS A O 1
ATOM 1447 N N . ALA A 1 187 ? -2.545 14.844 -11.359 1 92.88 187 ALA A N 1
ATOM 1448 C CA . ALA A 1 187 ? -1.43 15.219 -10.5 1 92.88 187 ALA A CA 1
ATOM 1449 C C . ALA A 1 187 ? -1.147 16.719 -10.586 1 92.88 187 ALA A C 1
ATOM 1451 O O . ALA A 1 187 ? -1.208 17.297 -11.672 1 92.88 187 ALA A O 1
ATOM 1452 N N . ARG A 1 188 ? -0.812 17.312 -9.453 1 92.38 188 ARG A N 1
ATOM 1453 C CA . ARG A 1 188 ? -0.6 18.766 -9.383 1 92.38 188 ARG A CA 1
ATOM 1454 C C . ARG A 1 188 ? 0.851 19.078 -9.047 1 92.38 188 ARG A C 1
ATOM 1456 O O . ARG A 1 188 ? 1.391 18.578 -8.062 1 92.38 188 ARG A O 1
ATOM 1463 N N . ALA A 1 189 ? 1.382 19.969 -9.781 1 92.12 189 ALA A N 1
ATOM 1464 C CA . ALA A 1 189 ? 2.756 20.406 -9.547 1 92.12 189 ALA A CA 1
ATOM 1465 C C . ALA A 1 189 ? 2.889 21.094 -8.195 1 92.12 189 ALA A C 1
ATOM 1467 O O . ALA A 1 189 ? 3.893 20.922 -7.496 1 92.12 189 ALA A O 1
ATOM 1468 N N . MET A 1 190 ? 1.948 21.797 -7.789 1 91.25 190 MET A N 1
ATOM 1469 C CA . MET A 1 190 ? 1.992 22.547 -6.539 1 91.25 190 MET A CA 1
ATOM 1470 C C . MET A 1 190 ? 2.023 21.609 -5.336 1 91.25 190 MET A C 1
ATOM 1472 O O . MET A 1 190 ? 2.652 21.906 -4.32 1 91.25 190 MET A O 1
ATOM 1476 N N . ASP A 1 191 ? 1.325 20.516 -5.43 1 93.31 191 ASP A N 1
ATOM 1477 C CA . ASP A 1 191 ? 1.379 19.516 -4.359 1 93.31 191 ASP A CA 1
ATOM 1478 C C . ASP A 1 191 ? 2.791 18.953 -4.199 1 93.31 191 ASP A C 1
ATOM 1480 O O . ASP A 1 191 ? 3.279 18.797 -3.078 1 93.31 191 ASP A O 1
ATOM 1484 N N . GLN A 1 192 ? 3.418 18.703 -5.285 1 94.38 192 GLN A N 1
ATOM 1485 C CA . GLN A 1 192 ? 4.773 18.156 -5.262 1 94.38 192 GLN A CA 1
ATOM 1486 C C . GLN A 1 192 ? 5.762 19.188 -4.703 1 94.38 192 GLN A C 1
ATOM 1488 O O . GLN A 1 192 ? 6.629 18.844 -3.9 1 94.38 192 GLN A O 1
ATOM 1493 N N . GLN A 1 193 ? 5.574 20.375 -5.078 1 92.44 193 GLN A N 1
ATOM 1494 C CA . GLN A 1 193 ? 6.398 21.453 -4.523 1 92.44 193 GLN A CA 1
ATOM 1495 C C . GLN A 1 193 ? 6.184 21.578 -3.018 1 92.44 193 GLN A C 1
ATOM 1497 O O . GLN A 1 193 ? 7.133 21.812 -2.268 1 92.44 193 GLN A O 1
ATOM 1502 N N . PHE A 1 194 ? 4.988 21.469 -2.658 1 90.94 194 PHE A N 1
ATOM 1503 C CA . PHE A 1 194 ? 4.656 21.562 -1.241 1 90.94 194 PHE A CA 1
ATOM 1504 C C . PHE A 1 194 ? 5.363 20.469 -0.448 1 90.94 194 PHE A C 1
ATOM 1506 O O . PHE A 1 194 ? 5.965 20.75 0.594 1 90.94 194 PHE A O 1
ATOM 1513 N N . ILE A 1 195 ? 5.293 19.281 -0.931 1 94.56 195 ILE A N 1
ATOM 1514 C CA . ILE A 1 195 ? 5.957 18.156 -0.275 1 94.56 195 ILE A CA 1
ATOM 1515 C C . ILE A 1 195 ? 7.457 18.438 -0.178 1 94.56 195 ILE A C 1
ATOM 1517 O O . ILE A 1 195 ? 8.062 18.25 0.882 1 94.56 195 ILE A O 1
ATOM 1521 N N . GLU A 1 196 ? 8.008 18.891 -1.24 1 94.62 196 GLU A N 1
ATOM 1522 C CA . GLU A 1 196 ? 9.445 19.156 -1.305 1 94.62 196 GLU A CA 1
ATOM 1523 C C . GLU A 1 196 ? 9.852 20.219 -0.291 1 94.62 196 GLU A C 1
ATOM 1525 O O . GLU A 1 196 ? 10.891 20.094 0.365 1 94.62 196 GLU A O 1
ATOM 1530 N N . MET A 1 197 ? 9.023 21.141 -0.086 1 92.06 197 MET A N 1
ATOM 1531 C CA . MET A 1 197 ? 9.398 22.328 0.691 1 92.06 197 MET A CA 1
ATOM 1532 C C . MET A 1 197 ? 8.969 22.172 2.148 1 92.06 197 MET A C 1
ATOM 1534 O O . MET A 1 197 ? 9.32 23 2.99 1 92.06 197 MET A O 1
ATOM 1538 N N . TYR A 1 198 ? 8.195 21.188 2.381 1 92.75 198 TYR A N 1
ATOM 1539 C CA . TYR A 1 198 ? 7.738 21 3.754 1 92.75 198 TYR A CA 1
ATOM 1540 C C . TYR A 1 198 ? 8.922 20.875 4.707 1 92.75 198 TYR A C 1
ATOM 1542 O O . TYR A 1 198 ? 9.781 20 4.52 1 92.75 198 TYR A O 1
ATOM 1550 N N . GLU A 1 199 ? 8.938 21.797 5.723 1 88.88 199 GLU A N 1
ATOM 1551 C CA . GLU A 1 199 ? 9.969 21.766 6.758 1 88.88 199 GLU A CA 1
ATOM 1552 C C . GLU A 1 199 ? 9.539 20.891 7.934 1 88.88 199 GLU A C 1
ATOM 1554 O O . GLU A 1 199 ? 8.648 21.266 8.695 1 88.88 199 GLU A O 1
ATOM 1559 N N . ASP A 1 200 ? 10.297 19.828 8.102 1 88.38 200 ASP A N 1
ATOM 1560 C CA . ASP A 1 200 ? 9.82 18.797 9.031 1 88.38 200 ASP A CA 1
ATOM 1561 C C . ASP A 1 200 ? 10.672 18.781 10.297 1 88.38 200 ASP A C 1
ATOM 1563 O O . ASP A 1 200 ? 10.531 17.875 11.125 1 88.38 200 ASP A O 1
ATOM 1567 N N . ARG A 1 201 ? 11.469 19.734 10.547 1 86.88 201 ARG A N 1
ATOM 1568 C CA . ARG A 1 201 ? 12.414 19.703 11.656 1 86.88 201 ARG A CA 1
ATOM 1569 C C . ARG A 1 201 ? 11.68 19.641 12.992 1 86.88 201 ARG A C 1
ATOM 1571 O O . ARG A 1 201 ? 12.039 18.828 13.867 1 86.88 201 ARG A O 1
ATOM 1578 N N . GLU A 1 202 ? 10.789 20.484 13.141 1 87.19 202 GLU A N 1
ATOM 1579 C CA . GLU A 1 202 ? 10.07 20.531 14.406 1 87.19 202 GLU A CA 1
ATOM 1580 C C . GLU A 1 202 ? 9.352 19.203 14.68 1 87.19 202 GLU A C 1
ATOM 1582 O O . GLU A 1 202 ? 9.375 18.703 15.805 1 87.19 202 GLU A O 1
ATOM 1587 N N . LEU A 1 203 ? 8.719 18.703 13.711 1 90.94 203 LEU A N 1
ATOM 1588 C CA . LEU A 1 203 ? 8.016 17.438 13.867 1 90.94 203 LEU A CA 1
ATOM 1589 C C . LEU A 1 203 ? 8.992 16.297 14.172 1 90.94 203 LEU A C 1
ATOM 1591 O O . LEU A 1 203 ? 8.695 15.422 14.977 1 90.94 203 LEU A O 1
ATOM 1595 N N . ILE A 1 204 ? 10.117 16.312 13.586 1 90.38 204 ILE A N 1
ATOM 1596 C CA . ILE A 1 204 ? 11.109 15.258 13.773 1 90.38 204 ILE A CA 1
ATOM 1597 C C . ILE A 1 204 ? 11.547 15.227 15.234 1 90.38 204 ILE A C 1
ATOM 1599 O O . ILE A 1 204 ? 11.641 14.148 15.836 1 90.38 204 ILE A O 1
ATOM 1603 N N . VAL A 1 205 ? 11.75 16.344 15.766 1 90.75 205 VAL A N 1
ATOM 1604 C CA . VAL A 1 205 ? 12.18 16.422 17.156 1 90.75 205 VAL A CA 1
ATOM 1605 C C . VAL A 1 205 ? 11.133 15.781 18.062 1 90.75 205 VAL A C 1
ATOM 1607 O O . VAL A 1 205 ? 11.453 14.938 18.906 1 90.75 205 VAL A O 1
ATOM 1610 N N . GLU A 1 206 ? 9.969 16.141 17.812 1 90.94 206 GLU A N 1
ATOM 1611 C CA . GLU A 1 206 ? 8.875 15.602 18.625 1 90.94 206 GLU A CA 1
ATOM 1612 C C . GLU A 1 206 ? 8.695 14.102 18.391 1 90.94 206 GLU A C 1
ATOM 1614 O O . GLU A 1 206 ? 8.531 13.336 19.344 1 90.94 206 GLU A O 1
ATOM 1619 N N . ALA A 1 207 ? 8.703 13.727 17.203 1 91.81 207 ALA A N 1
ATOM 1620 C CA . ALA A 1 207 ? 8.445 12.336 16.844 1 91.81 207 ALA A CA 1
ATOM 1621 C C . ALA A 1 207 ? 9.555 11.414 17.344 1 91.81 207 ALA A C 1
ATOM 1623 O O . ALA A 1 207 ? 9.289 10.273 17.734 1 91.81 207 ALA A O 1
ATOM 1624 N N . VAL A 1 208 ? 10.703 11.852 17.391 1 90.62 208 VAL A N 1
ATOM 1625 C CA . VAL A 1 208 ? 11.812 11.07 17.922 1 90.62 208 VAL A CA 1
ATOM 1626 C C . VAL A 1 208 ? 11.68 10.953 19.438 1 90.62 208 VAL A C 1
ATOM 1628 O O . VAL A 1 208 ? 11.852 9.867 20 1 90.62 208 VAL A O 1
ATOM 1631 N N . ARG A 1 209 ? 11.438 12.117 20 1 91.81 209 ARG A N 1
ATOM 1632 C CA . ARG A 1 209 ? 11.25 12.133 21.438 1 91.81 209 ARG A CA 1
ATOM 1633 C C . ARG A 1 209 ? 10.164 11.148 21.875 1 91.81 209 ARG A C 1
ATOM 1635 O O . ARG A 1 209 ? 10.305 10.461 22.891 1 91.81 209 ARG A O 1
ATOM 1642 N N . ARG A 1 210 ? 9.156 11.008 21.062 1 93.69 210 ARG A N 1
ATOM 1643 C CA . ARG A 1 210 ? 8.008 10.164 21.375 1 93.69 210 ARG A CA 1
ATOM 1644 C C . ARG A 1 210 ? 8.195 8.758 20.812 1 93.69 210 ARG A C 1
ATOM 1646 O O . ARG A 1 210 ? 7.293 7.922 20.906 1 93.69 210 ARG A O 1
ATOM 1653 N N . ARG A 1 211 ? 9.234 8.57 20.062 1 91.94 211 ARG A N 1
ATOM 1654 C CA . ARG A 1 211 ? 9.609 7.277 19.5 1 91.94 211 ARG A CA 1
ATOM 1655 C C . ARG A 1 211 ? 8.672 6.879 18.375 1 91.94 211 ARG A C 1
ATOM 1657 O O . ARG A 1 211 ? 8.336 5.699 18.219 1 91.94 211 ARG A O 1
ATOM 1664 N N . TRP A 1 212 ? 8.164 7.895 17.766 1 92.12 212 TRP A N 1
ATOM 1665 C CA . TRP A 1 212 ? 7.387 7.645 16.547 1 92.12 212 TRP A CA 1
ATOM 1666 C C . TRP A 1 212 ? 8.305 7.387 15.359 1 92.12 212 TRP A C 1
ATOM 1668 O O . TRP A 1 212 ? 7.891 6.77 14.375 1 92.12 212 TRP A O 1
ATOM 1678 N N . LEU A 1 213 ? 9.539 7.914 15.469 1 89 213 LEU A N 1
ATOM 1679 C CA . LEU A 1 213 ? 10.555 7.73 14.438 1 89 213 LEU A CA 1
ATOM 1680 C C . LEU A 1 213 ? 11.727 6.914 14.969 1 89 213 LEU A C 1
ATOM 1682 O O . LEU A 1 213 ? 12.086 7.035 16.141 1 89 213 LEU A O 1
ATOM 1686 N N . PRO A 1 214 ? 12.258 6.133 14.102 1 89.19 214 PRO A N 1
ATOM 1687 C CA . PRO A 1 214 ? 11.883 5.867 12.703 1 89.19 214 PRO A CA 1
ATOM 1688 C C . PRO A 1 214 ? 10.562 5.105 12.586 1 89.19 214 PRO A C 1
ATOM 1690 O O . PRO A 1 214 ? 10.188 4.363 13.5 1 89.19 214 PRO A O 1
ATOM 1693 N N . ILE A 1 215 ? 9.883 5.367 11.5 1 88.56 215 ILE A N 1
ATOM 1694 C CA . ILE A 1 215 ? 8.625 4.664 11.273 1 88.56 215 ILE A CA 1
ATOM 1695 C C . ILE A 1 215 ? 8.906 3.189 11 1 88.56 215 ILE A C 1
ATOM 1697 O O . ILE A 1 215 ? 9.703 2.854 10.117 1 88.56 215 ILE A O 1
ATOM 1701 N N . ALA A 1 216 ? 8.242 2.426 11.727 1 81 216 ALA A N 1
ATOM 1702 C CA . ALA A 1 216 ? 8.438 0.986 11.586 1 81 216 ALA A CA 1
ATOM 1703 C C . ALA A 1 216 ? 7.695 0.45 10.359 1 81 216 ALA A C 1
ATOM 1705 O O . ALA A 1 216 ? 6.574 0.874 10.078 1 81 216 ALA A O 1
ATOM 1706 N N . TRP A 1 217 ? 8.422 -0.404 9.703 1 82.88 217 TRP A N 1
ATOM 1707 C CA . TRP A 1 217 ? 7.809 -1.058 8.547 1 82.88 217 TRP A CA 1
ATOM 1708 C C . TRP A 1 217 ? 7.168 -2.383 8.953 1 82.88 217 TRP A C 1
ATOM 1710 O O . TRP A 1 217 ? 7.609 -3.029 9.906 1 82.88 217 TRP A O 1
ATOM 1720 N N . MET B 1 1 ? 74.938 27.656 -69.438 1 19.92 1 MET B N 1
ATOM 1721 C CA . MET B 1 1 ? 76.062 28.406 -68.812 1 19.92 1 MET B CA 1
ATOM 1722 C C . MET B 1 1 ? 75.5 29.312 -67.75 1 19.92 1 MET B C 1
ATOM 1724 O O . MET B 1 1 ? 74.312 29.578 -67.625 1 19.92 1 MET B O 1
ATOM 1728 N N . ASP B 1 2 ? 76.25 30.328 -67.062 1 18.83 2 ASP B N 1
ATOM 1729 C CA . ASP B 1 2 ? 76.75 30.656 -65.75 1 18.83 2 ASP B CA 1
ATOM 1730 C C . ASP B 1 2 ? 75.812 31.578 -65 1 18.83 2 ASP B C 1
ATOM 1732 O O . ASP B 1 2 ? 74.812 32.062 -65.562 1 18.83 2 ASP B O 1
ATOM 1736 N N . GLY B 1 3 ? 76.25 32.781 -64.312 1 18.31 3 GLY B N 1
ATOM 1737 C CA . GLY B 1 3 ? 76.75 33.188 -63.031 1 18.31 3 GLY B CA 1
ATOM 1738 C C . GLY B 1 3 ? 75.875 34.281 -62.375 1 18.31 3 GLY B C 1
ATOM 1739 O O . GLY B 1 3 ? 76.125 34.688 -61.25 1 18.31 3 GLY B O 1
ATOM 1740 N N . THR B 1 4 ? 75.062 35.125 -63.062 1 20.38 4 THR B N 1
ATOM 1741 C CA . THR B 1 4 ? 75.188 36.531 -62.812 1 20.38 4 THR B CA 1
ATOM 1742 C C . THR B 1 4 ? 74.562 36.938 -61.5 1 20.38 4 THR B C 1
ATOM 1744 O O . THR B 1 4 ? 73.5 36.375 -61.125 1 20.38 4 THR B O 1
ATOM 1747 N N . ASN B 1 5 ? 75 37.844 -60.531 1 18.47 5 ASN B N 1
ATOM 1748 C CA . ASN B 1 5 ? 75.5 38.25 -59.219 1 18.47 5 ASN B CA 1
ATOM 1749 C C . ASN B 1 5 ? 74.438 39.094 -58.5 1 18.47 5 ASN B C 1
ATOM 1751 O O . ASN B 1 5 ? 74.688 39.469 -57.344 1 18.47 5 ASN B O 1
ATOM 1755 N N . GLY B 1 6 ? 73.312 39.625 -59.062 1 19.75 6 GLY B N 1
ATOM 1756 C CA . GLY B 1 6 ? 73.062 41 -58.656 1 19.75 6 GLY B CA 1
ATOM 1757 C C . GLY B 1 6 ? 72.562 41.125 -57.219 1 19.75 6 GLY B C 1
ATOM 1758 O O . GLY B 1 6 ? 71.625 40.375 -56.812 1 19.75 6 GLY B O 1
ATOM 1759 N N . GLY B 1 7 ? 73.188 41.75 -56.125 1 18.45 7 GLY B N 1
ATOM 1760 C CA . GLY B 1 7 ? 73.562 41.844 -54.688 1 18.45 7 GLY B CA 1
ATOM 1761 C C . GLY B 1 7 ? 72.5 42.594 -53.906 1 18.45 7 GLY B C 1
ATOM 1762 O O . GLY B 1 7 ? 72.562 42.625 -52.656 1 18.45 7 GLY B O 1
ATOM 1763 N N . GLY B 1 8 ? 71.438 43.312 -54.375 1 18.44 8 GLY B N 1
ATOM 1764 C CA . GLY B 1 8 ? 71.312 44.594 -53.719 1 18.44 8 GLY B CA 1
ATOM 1765 C C . GLY B 1 8 ? 70.75 44.5 -52.281 1 18.44 8 GLY B C 1
ATOM 1766 O O . GLY B 1 8 ? 70.188 43.469 -51.906 1 18.44 8 GLY B O 1
ATOM 1767 N N . THR B 1 9 ? 70.875 45.594 -51.312 1 18.23 9 THR B N 1
ATOM 1768 C CA . THR B 1 9 ? 71.188 46.094 -50 1 18.23 9 THR B CA 1
ATOM 1769 C C . THR B 1 9 ? 69.938 46.25 -49.156 1 18.23 9 THR B C 1
ATOM 1771 O O . THR B 1 9 ? 69 46.969 -49.531 1 18.23 9 THR B O 1
ATOM 1774 N N . ALA B 1 10 ? 69.375 45.156 -48.438 1 20.11 10 ALA B N 1
ATOM 1775 C CA . ALA B 1 10 ? 68.125 45.031 -47.625 1 20.11 10 ALA B CA 1
ATOM 1776 C C . ALA B 1 10 ? 68.25 45.844 -46.344 1 20.11 10 ALA B C 1
ATOM 1778 O O . ALA B 1 10 ? 68.938 45.438 -45.406 1 20.11 10 ALA B O 1
ATOM 1779 N N . GLY B 1 11 ? 68.438 47.188 -46.281 1 16.38 11 GLY B N 1
ATOM 1780 C CA . GLY B 1 11 ? 68.938 47.906 -45.125 1 16.38 11 GLY B CA 1
ATOM 1781 C C . GLY B 1 11 ? 67.938 47.812 -43.938 1 16.38 11 GLY B C 1
ATOM 1782 O O . GLY B 1 11 ? 66.812 47.469 -44.125 1 16.38 11 GLY B O 1
ATOM 1783 N N . ALA B 1 12 ? 68.438 48.25 -42.594 1 18.33 12 ALA B N 1
ATOM 1784 C CA . ALA B 1 12 ? 68.5 48.125 -41.125 1 18.33 12 ALA B CA 1
ATOM 1785 C C . ALA B 1 12 ? 67.5 49.031 -40.438 1 18.33 12 ALA B C 1
ATOM 1787 O O . ALA B 1 12 ? 67.625 49.25 -39.219 1 18.33 12 ALA B O 1
ATOM 1788 N N . GLN B 1 13 ? 66.25 49.25 -40.906 1 17.2 13 GLN B N 1
ATOM 1789 C CA . GLN B 1 13 ? 65.688 50.438 -40.25 1 17.2 13 GLN B CA 1
ATOM 1790 C C . GLN B 1 13 ? 65.5 50.188 -38.75 1 17.2 13 GLN B C 1
ATOM 1792 O O . GLN B 1 13 ? 64.875 49.188 -38.375 1 17.2 13 GLN B O 1
ATOM 1797 N N . GLY B 1 14 ? 66.188 50.938 -37.719 1 17.55 14 GLY B N 1
ATOM 1798 C CA . GLY B 1 14 ? 66.625 51.094 -36.344 1 17.55 14 GLY B CA 1
ATOM 1799 C C . GLY B 1 14 ? 65.562 51.562 -35.406 1 17.55 14 GLY B C 1
ATOM 1800 O O . GLY B 1 14 ? 65.812 51.75 -34.219 1 17.55 14 GLY B O 1
ATOM 1801 N N . GLY B 1 15 ? 64.312 52.062 -35.812 1 17.59 15 GLY B N 1
ATOM 1802 C CA . GLY B 1 15 ? 63.938 53.156 -34.938 1 17.59 15 GLY B CA 1
ATOM 1803 C C . GLY B 1 15 ? 63.594 52.719 -33.531 1 17.59 15 GLY B C 1
ATOM 1804 O O . GLY B 1 15 ? 63.344 51.562 -33.281 1 17.59 15 GLY B O 1
ATOM 1805 N N . LYS B 1 16 ? 63.625 53.719 -32.438 1 16.95 16 LYS B N 1
ATOM 1806 C CA . LYS B 1 16 ? 63.969 54.031 -31.031 1 16.95 16 LYS B CA 1
ATOM 1807 C C . LYS B 1 16 ? 62.812 53.656 -30.109 1 16.95 16 LYS B C 1
ATOM 1809 O O . LYS B 1 16 ? 63 53.469 -28.906 1 16.95 16 LYS B O 1
ATOM 1814 N N . GLU B 1 17 ? 61.438 53.906 -30.375 1 18.34 17 GLU B N 1
ATOM 1815 C CA . GLU B 1 17 ? 60.75 54.656 -29.328 1 18.34 17 GLU B CA 1
ATOM 1816 C C . GLU B 1 17 ? 60.5 53.812 -28.078 1 18.34 17 GLU B C 1
ATOM 1818 O O . GLU B 1 17 ? 60.125 52.656 -28.188 1 18.34 17 GLU B O 1
ATOM 1823 N N . GLY B 1 18 ? 60.969 54.25 -26.812 1 16.86 18 GLY B N 1
ATOM 1824 C CA . GLY B 1 18 ? 61.312 54.031 -25.422 1 16.86 18 GLY B CA 1
ATOM 1825 C C . GLY B 1 18 ? 60.188 53.5 -24.594 1 16.86 18 GLY B C 1
ATOM 1826 O O . GLY B 1 18 ? 60.25 52.375 -24.094 1 16.86 18 GLY B O 1
ATOM 1827 N N . GLN B 1 19 ? 59.5 54.344 -23.641 1 16.33 19 GLN B N 1
ATOM 1828 C CA . GLN B 1 19 ? 59.656 54.406 -22.203 1 16.33 19 GLN B CA 1
ATOM 1829 C C . GLN B 1 19 ? 58.531 53.656 -21.5 1 16.33 19 GLN B C 1
ATOM 1831 O O . GLN B 1 19 ? 58.781 52.844 -20.594 1 16.33 19 GLN B O 1
ATOM 1836 N N . ALA B 1 20 ? 57.281 54.344 -21.359 1 18.25 20 ALA B N 1
ATOM 1837 C CA . ALA B 1 20 ? 56.781 54.719 -20.047 1 18.25 20 ALA B CA 1
ATOM 1838 C C . ALA B 1 20 ? 56.156 53.562 -19.312 1 18.25 20 ALA B C 1
ATOM 1840 O O . ALA B 1 20 ? 56.531 53.25 -18.172 1 18.25 20 ALA B O 1
ATOM 1841 N N . MET B 1 21 ? 54.719 53.562 -19.078 1 18.27 21 MET B N 1
ATOM 1842 C CA . MET B 1 21 ? 53.875 53.688 -17.906 1 18.27 21 MET B CA 1
ATOM 1843 C C . MET B 1 21 ? 53.406 52.312 -17.406 1 18.27 21 MET B C 1
ATOM 1845 O O . MET B 1 21 ? 52.438 51.75 -17.953 1 18.27 21 MET B O 1
ATOM 1849 N N . ALA B 1 22 ? 54.281 51.312 -17.391 1 20.58 22 ALA B N 1
ATOM 1850 C CA . ALA B 1 22 ? 53.75 50 -17.078 1 20.58 22 ALA B CA 1
ATOM 1851 C C . ALA B 1 22 ? 53.25 49.938 -15.641 1 20.58 22 ALA B C 1
ATOM 1853 O O . ALA B 1 22 ? 52.844 48.875 -15.156 1 20.58 22 ALA B O 1
ATOM 1854 N N . GLU B 1 23 ? 53.5 51.062 -14.805 1 18.05 23 GLU B N 1
ATOM 1855 C CA . GLU B 1 23 ? 53.781 50.625 -13.438 1 18.05 23 GLU B CA 1
ATOM 1856 C C . GLU B 1 23 ? 52.594 49.875 -12.836 1 18.05 23 GLU B C 1
ATOM 1858 O O . GLU B 1 23 ? 52.75 48.906 -12.109 1 18.05 23 GLU B O 1
ATOM 1863 N N . ARG B 1 24 ? 51.438 50.562 -12.914 1 20.14 24 ARG B N 1
ATOM 1864 C CA . ARG B 1 24 ? 50.781 50.656 -11.609 1 20.14 24 ARG B CA 1
ATOM 1865 C C . ARG B 1 24 ? 50.219 49.281 -11.18 1 20.14 24 ARG B C 1
ATOM 1867 O O . ARG B 1 24 ? 49.469 49.219 -10.203 1 20.14 24 ARG B O 1
ATOM 1874 N N . ARG B 1 25 ? 50.062 48.312 -12 1 21.66 25 ARG B N 1
ATOM 1875 C CA . ARG B 1 25 ? 48.844 47.594 -11.727 1 21.66 25 ARG B CA 1
ATOM 1876 C C . ARG B 1 25 ? 48.969 46.781 -10.438 1 21.66 25 ARG B C 1
ATOM 1878 O O . ARG B 1 25 ? 48.156 45.875 -10.188 1 21.66 25 ARG B O 1
ATOM 1885 N N . TRP B 1 26 ? 50.125 46.906 -9.711 1 20.81 26 TRP B N 1
ATOM 1886 C CA . TRP B 1 26 ? 50.406 45.75 -8.844 1 20.81 26 TRP B CA 1
ATOM 1887 C C . TRP B 1 26 ? 49.344 45.594 -7.77 1 20.81 26 TRP B C 1
ATOM 1889 O O . TRP B 1 26 ? 49.062 44.5 -7.316 1 20.81 26 TRP B O 1
ATOM 1899 N N . ASN B 1 27 ? 49 46.75 -7.07 1 19.25 27 ASN B N 1
ATOM 1900 C CA . ASN B 1 27 ? 49.188 46.625 -5.629 1 19.25 27 ASN B CA 1
ATOM 1901 C C . ASN B 1 27 ? 48.156 45.656 -5.008 1 19.25 27 ASN B C 1
ATOM 1903 O O . ASN B 1 27 ? 48.531 44.781 -4.23 1 19.25 27 ASN B O 1
ATOM 1907 N N . ASP B 1 28 ? 46.906 46.219 -4.613 1 20.45 28 ASP B N 1
ATOM 1908 C CA . ASP B 1 28 ? 46.281 46.156 -3.287 1 20.45 28 ASP B CA 1
ATOM 1909 C C . ASP B 1 28 ? 45.562 44.812 -3.086 1 20.45 28 ASP B C 1
ATOM 1911 O O . ASP B 1 28 ? 44.5 44.5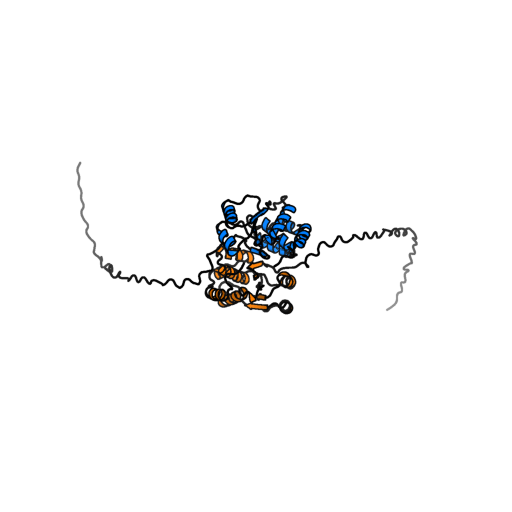94 -3.648 1 20.45 28 ASP B O 1
ATOM 1915 N N . VAL B 1 29 ? 46.219 43.688 -3.082 1 25.17 29 VAL B N 1
ATOM 1916 C CA . VAL B 1 29 ? 45.75 42.312 -2.838 1 25.17 29 VAL B CA 1
ATOM 1917 C C . VAL B 1 29 ? 45.125 42.219 -1.453 1 25.17 29 VAL B C 1
ATOM 1919 O O . VAL B 1 29 ? 44.812 41.125 -0.979 1 25.17 29 VAL B O 1
ATOM 1922 N N . GLY B 1 30 ? 45.188 43.281 -0.66 1 22.67 30 GLY B N 1
ATOM 1923 C CA . GLY B 1 30 ? 45.125 42.875 0.729 1 22.67 30 GLY B CA 1
ATOM 1924 C C . GLY B 1 30 ? 43.812 42.219 1.083 1 22.67 30 GLY B C 1
ATOM 1925 O O . GLY B 1 30 ? 43.469 42.062 2.262 1 22.67 30 GLY B O 1
ATOM 1926 N N . ARG B 1 31 ? 42.844 42.062 0.221 1 23.34 31 ARG B N 1
ATOM 1927 C CA . ARG B 1 31 ? 41.594 41.875 0.937 1 23.34 31 ARG B CA 1
ATOM 1928 C C . ARG B 1 31 ? 41.719 40.688 1.904 1 23.34 31 ARG B C 1
ATOM 1930 O O . ARG B 1 31 ? 42.281 39.656 1.565 1 23.34 31 ARG B O 1
ATOM 1937 N N . SER B 1 32 ? 41.438 40.906 3.266 1 20.47 32 SER B N 1
ATOM 1938 C CA . SER B 1 32 ? 41.312 40.188 4.527 1 20.47 32 SER B CA 1
ATOM 1939 C C . SER B 1 32 ? 40.438 38.938 4.371 1 20.47 32 SER B C 1
ATOM 1941 O O . SER B 1 32 ? 39.406 38.969 3.717 1 20.47 32 SER B O 1
ATOM 1943 N N . ALA B 1 33 ? 41 37.719 4.59 1 25.98 33 ALA B N 1
ATOM 1944 C CA . ALA B 1 33 ? 40.531 36.344 4.797 1 25.98 33 ALA B CA 1
ATOM 1945 C C . ALA B 1 33 ? 39.438 36.312 5.867 1 25.98 33 ALA B C 1
ATOM 1947 O O . ALA B 1 33 ? 39.719 36.219 7.059 1 25.98 33 ALA B O 1
ATOM 1948 N N . GLY B 1 34 ? 38.594 37.281 6.078 1 22.36 34 GLY B N 1
ATOM 1949 C CA . GLY B 1 34 ? 37.75 37.031 7.238 1 22.36 34 GLY B CA 1
ATOM 1950 C C . GLY B 1 34 ? 37.062 35.688 7.195 1 22.36 34 GLY B C 1
ATOM 1951 O O . GLY B 1 34 ? 36.312 35.406 6.258 1 22.36 34 GLY B O 1
ATOM 1952 N N . ALA B 1 35 ? 37.656 34.688 7.852 1 26.52 35 ALA B N 1
ATOM 1953 C CA . ALA B 1 35 ? 37.188 33.312 8.133 1 26.52 35 ALA B CA 1
ATOM 1954 C C . ALA B 1 35 ? 35.781 33.312 8.766 1 26.52 35 ALA B C 1
ATOM 1956 O O . ALA B 1 35 ? 35.656 33.594 9.961 1 26.52 35 ALA B O 1
ATOM 1957 N N . THR B 1 36 ? 34.812 34.062 8.344 1 27.55 36 THR B N 1
ATOM 1958 C CA . THR B 1 36 ? 33.656 33.75 9.141 1 27.55 36 THR B CA 1
ATOM 1959 C C . THR B 1 36 ? 33.406 32.25 9.211 1 27.55 36 THR B C 1
ATOM 1961 O O . THR B 1 36 ? 33.219 31.609 8.18 1 27.55 36 THR B O 1
ATOM 1964 N N . ASP B 1 37 ? 34.094 31.578 10.086 1 29.17 37 ASP B N 1
ATOM 1965 C CA . ASP B 1 37 ? 33.781 30.219 10.516 1 29.17 37 ASP B CA 1
ATOM 1966 C C . ASP B 1 37 ? 32.281 30.047 10.719 1 29.17 37 ASP B C 1
ATOM 1968 O O . ASP B 1 37 ? 31.719 30.594 11.664 1 29.17 37 ASP B O 1
ATOM 1972 N N . GLY B 1 38 ? 31.516 30.297 9.805 1 29.47 38 GLY B N 1
ATOM 1973 C CA . GLY B 1 38 ? 30.125 29.953 10.062 1 29.47 38 GLY B CA 1
ATOM 1974 C C . GLY B 1 38 ? 29.969 28.625 10.758 1 29.47 38 GLY B C 1
ATOM 1975 O O . GLY B 1 38 ? 30.531 27.609 10.328 1 29.47 38 GLY B O 1
ATOM 1976 N N . GLU B 1 39 ? 29.922 28.609 12.148 1 32.62 39 GLU B N 1
ATOM 1977 C CA . GLU B 1 39 ? 29.562 27.422 12.914 1 32.62 39 GLU B CA 1
ATOM 1978 C C . GLU B 1 39 ? 28.547 26.578 12.164 1 32.62 39 GLU B C 1
ATOM 1980 O O . GLU B 1 39 ? 27.531 27.094 11.68 1 32.62 39 GLU B O 1
ATOM 1985 N N . PRO B 1 40 ? 29.062 25.531 11.57 1 35.06 40 PRO B N 1
ATOM 1986 C CA . PRO B 1 40 ? 28 24.719 10.953 1 35.06 40 PRO B CA 1
ATOM 1987 C C . PRO B 1 40 ? 26.75 24.641 11.82 1 35.06 40 PRO B C 1
ATOM 1989 O O . PRO B 1 40 ? 26.844 24.625 13.047 1 35.06 40 PRO B O 1
ATOM 1992 N N . GLY B 1 41 ? 25.703 25.344 11.656 1 34.25 41 GLY B N 1
ATOM 1993 C CA . GLY B 1 41 ? 24.469 25.172 12.406 1 34.25 41 GLY B CA 1
ATOM 1994 C C . GLY B 1 41 ? 24.25 23.75 12.875 1 34.25 41 GLY B C 1
ATOM 1995 O O . GLY B 1 41 ? 24.859 22.812 12.352 1 34.25 41 GLY B O 1
ATOM 1996 N N . PRO B 1 42 ? 23.906 23.547 14.164 1 32.59 42 PRO B N 1
ATOM 1997 C CA . PRO B 1 42 ? 23.734 22.172 14.633 1 32.59 42 PRO B CA 1
ATOM 1998 C C . PRO B 1 42 ? 23.203 21.234 13.547 1 32.59 42 PRO B C 1
ATOM 2000 O O . PRO B 1 42 ? 22.422 21.656 12.695 1 32.59 42 PRO B O 1
ATOM 2003 N N . ALA B 1 43 ? 24.047 20.359 13.141 1 35.06 43 ALA B N 1
ATOM 2004 C CA . ALA B 1 43 ? 23.562 19.297 12.266 1 35.06 43 ALA B CA 1
ATOM 2005 C C . ALA B 1 43 ? 22.141 18.906 12.617 1 35.06 43 ALA B C 1
ATOM 2007 O O . ALA B 1 43 ? 21.828 18.672 13.789 1 35.06 43 ALA B O 1
ATOM 2008 N N . GLY B 1 44 ? 21.109 19.453 12.133 1 37.75 44 GLY B N 1
ATOM 2009 C CA . GLY B 1 44 ? 19.75 19 12.438 1 37.75 44 GLY B CA 1
ATOM 2010 C C . GLY B 1 44 ? 19.688 17.547 12.867 1 37.75 44 GLY B C 1
ATOM 2011 O O . GLY B 1 44 ? 20.641 16.797 12.68 1 37.75 44 GLY B O 1
ATOM 2012 N N . PRO B 1 45 ? 18.875 17.047 13.922 1 41.84 45 PRO B N 1
ATOM 2013 C CA . PRO B 1 45 ? 18.875 15.641 14.312 1 41.84 45 PRO B CA 1
ATOM 2014 C C . PRO B 1 45 ? 19.172 14.703 13.141 1 41.84 45 PRO B C 1
ATOM 2016 O O . PRO B 1 45 ? 18.781 14.992 12 1 41.84 45 PRO B O 1
ATOM 2019 N N . ASP B 1 46 ? 20.266 14.086 13.023 1 44.09 46 ASP B N 1
ATOM 2020 C CA . ASP B 1 46 ? 20.719 13.047 12.102 1 44.09 46 ASP B CA 1
ATOM 2021 C C . ASP B 1 46 ? 19.547 12.211 11.586 1 44.09 46 ASP B C 1
ATOM 2023 O O . ASP B 1 46 ? 18.766 11.688 12.383 1 44.09 46 ASP B O 1
ATOM 2027 N N . ARG B 1 47 ? 18.906 12.586 10.547 1 52.69 47 ARG B N 1
ATOM 2028 C CA . ARG B 1 47 ? 17.953 11.703 9.883 1 52.69 47 ARG B CA 1
ATOM 2029 C C . ARG B 1 47 ? 18.328 10.234 10.102 1 52.69 47 ARG B C 1
ATOM 2031 O O . ARG B 1 47 ? 19.5 9.867 10 1 52.69 47 ARG B O 1
ATOM 2038 N N . TYR B 1 48 ? 17.578 9.57 10.977 1 58.47 48 TYR B N 1
ATOM 2039 C CA . TYR B 1 48 ? 17.703 8.141 11.211 1 58.47 48 TYR B CA 1
ATOM 2040 C C . TYR B 1 48 ? 18.078 7.406 9.93 1 58.47 48 TYR B C 1
ATOM 2042 O O . TYR B 1 48 ? 17.203 6.977 9.18 1 58.47 48 TYR B O 1
ATOM 2050 N N . GLY B 1 49 ? 19.172 7.781 9.367 1 70.44 49 GLY B N 1
ATOM 2051 C CA . GLY B 1 49 ? 19.828 7.094 8.266 1 70.44 49 GLY B CA 1
ATOM 2052 C C . GLY B 1 49 ? 19.828 7.902 6.98 1 70.44 49 GLY B C 1
ATOM 2053 O O . GLY B 1 49 ? 19.281 9 6.93 1 70.44 49 GLY B O 1
ATOM 2054 N N . GLY B 1 50 ? 20.562 7.516 5.977 1 86.5 50 GLY B N 1
ATOM 2055 C CA . GLY B 1 50 ? 20.719 8.172 4.691 1 86.5 50 GLY B CA 1
ATOM 2056 C C . GLY B 1 50 ? 19.5 8.055 3.807 1 86.5 50 GLY B C 1
ATOM 2057 O O . GLY B 1 50 ? 18.531 7.387 4.168 1 86.5 50 GLY B O 1
ATOM 2058 N N . GLU B 1 51 ? 19.484 8.836 2.77 1 94 51 GLU B N 1
ATOM 2059 C CA . GLU B 1 51 ? 18.422 8.766 1.76 1 94 51 GLU B CA 1
ATOM 2060 C C . GLU B 1 51 ? 18.328 7.367 1.166 1 94 51 GLU B C 1
ATOM 2062 O O . GLU B 1 51 ? 19.344 6.723 0.902 1 94 51 GLU B O 1
ATOM 2067 N N . VAL B 1 52 ? 17.094 6.973 0.997 1 95.62 52 VAL B N 1
ATOM 2068 C CA . VAL B 1 52 ? 16.859 5.668 0.383 1 95.62 52 VAL B CA 1
ATOM 2069 C C . VAL B 1 52 ? 15.977 5.824 -0.849 1 95.62 52 VAL B C 1
ATOM 2071 O O . VAL B 1 52 ? 15.219 6.793 -0.958 1 95.62 52 VAL B O 1
ATOM 2074 N N . VAL B 1 53 ? 16.078 4.809 -1.754 1 97.88 53 VAL B N 1
ATOM 2075 C CA . VAL B 1 53 ? 15.367 4.832 -3.021 1 9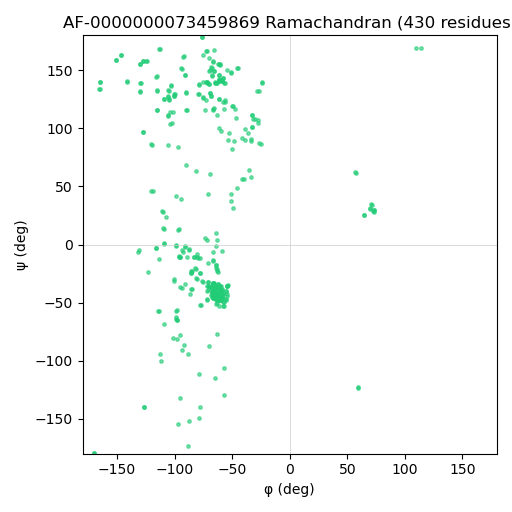7.88 53 VAL B CA 1
ATOM 2076 C C . VAL B 1 53 ? 14.578 3.535 -3.195 1 97.88 53 VAL B C 1
ATOM 2078 O O . VAL B 1 53 ? 15.125 2.523 -3.641 1 97.88 53 VAL B O 1
ATOM 2081 N N . PRO B 1 54 ? 13.344 3.574 -2.865 1 98 54 PRO B N 1
ATOM 2082 C CA . PRO B 1 54 ? 12.547 2.389 -3.193 1 98 54 PRO B CA 1
ATOM 2083 C C . PRO B 1 54 ? 12.492 2.115 -4.695 1 98 54 PRO B C 1
ATOM 2085 O O . PRO B 1 54 ? 12.68 3.031 -5.5 1 98 54 PRO B O 1
ATOM 2088 N N . PRO B 1 55 ? 12.242 0.816 -5.027 1 98.25 55 PRO B N 1
ATOM 2089 C CA . PRO B 1 55 ? 12.039 0.561 -6.457 1 98.25 55 PRO B CA 1
ATOM 2090 C C . PRO B 1 55 ? 10.766 1.207 -6.992 1 98.25 55 PRO B C 1
ATOM 2092 O O . PRO B 1 55 ? 9.82 1.442 -6.234 1 98.25 55 PRO B O 1
ATOM 2095 N N . GLU B 1 56 ? 10.766 1.407 -8.234 1 96.25 56 GLU B N 1
ATOM 2096 C CA . GLU B 1 56 ? 9.555 1.911 -8.875 1 96.25 56 GLU B CA 1
ATOM 2097 C C . GLU B 1 56 ? 8.367 0.984 -8.625 1 96.25 56 GLU B C 1
ATOM 2099 O O . GLU B 1 56 ? 8.531 -0.237 -8.578 1 96.25 56 GLU B O 1
ATOM 2104 N N . ASN B 1 57 ? 7.199 1.641 -8.461 1 96.69 57 ASN B N 1
ATOM 2105 C CA . ASN B 1 57 ? 5.957 0.896 -8.273 1 96.69 57 ASN B CA 1
ATOM 2106 C C . ASN B 1 57 ? 5.973 0.092 -6.98 1 96.69 57 ASN B C 1
ATOM 2108 O O . ASN B 1 57 ? 5.348 -0.965 -6.891 1 96.69 57 ASN B O 1
ATOM 2112 N N . PHE B 1 58 ? 6.773 0.577 -6.035 1 98.19 58 PHE B N 1
ATOM 2113 C CA . PHE B 1 58 ? 6.805 -0.052 -4.723 1 98.19 58 PHE B CA 1
ATOM 2114 C C . PHE B 1 58 ? 5.531 0.259 -3.943 1 98.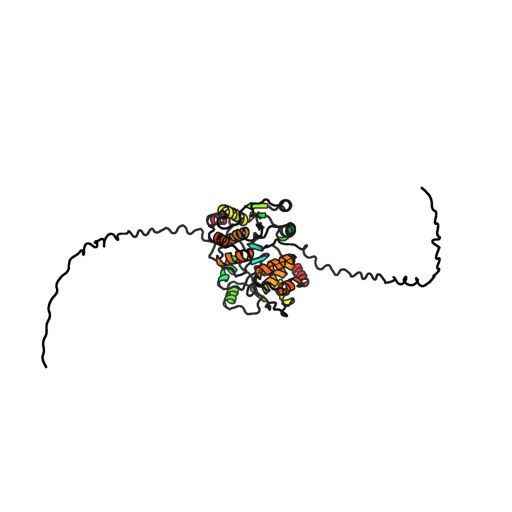19 58 PHE B C 1
ATOM 2116 O O . PHE B 1 58 ? 5.043 1.39 -3.969 1 98.19 58 PHE B O 1
ATOM 2123 N N . SER B 1 59 ? 5.051 -0.773 -3.248 1 98.19 59 SER B N 1
ATOM 2124 C CA . SER B 1 59 ? 3.904 -0.576 -2.365 1 98.19 59 SER B CA 1
ATOM 2125 C C . SER B 1 59 ? 3.748 -1.743 -1.396 1 98.19 59 SER B C 1
ATOM 2127 O O . SER B 1 59 ? 3.922 -2.902 -1.777 1 98.19 59 SER B O 1
ATOM 2129 N N . PRO B 1 60 ? 3.414 -1.401 -0.16 1 98 60 PRO B N 1
ATOM 2130 C CA . PRO B 1 60 ? 2.881 -2.498 0.653 1 98 60 PRO B CA 1
ATOM 2131 C C . PRO B 1 60 ? 1.597 -3.088 0.076 1 98 60 PRO B C 1
ATOM 2133 O O . PRO B 1 60 ? 0.764 -2.357 -0.466 1 98 60 PRO B O 1
ATOM 2136 N N . VAL B 1 61 ? 1.49 -4.383 0.152 1 98.25 61 VAL B N 1
ATOM 2137 C CA . VAL B 1 61 ? 0.279 -5.059 -0.3 1 98.25 61 VAL B CA 1
ATOM 2138 C C . VAL B 1 61 ? -0.621 -5.363 0.896 1 98.25 61 VAL B C 1
ATOM 2140 O O . VAL B 1 61 ? -1.748 -4.867 0.973 1 98.25 61 VAL B O 1
ATOM 2143 N N . VAL B 1 62 ? -0.181 -6.145 1.79 1 97.12 62 VAL B N 1
ATOM 2144 C CA . VAL B 1 62 ? -0.872 -6.512 3.021 1 97.12 62 VAL B CA 1
ATOM 2145 C C . VAL B 1 62 ? 0.109 -7.172 3.986 1 97.12 62 VAL B C 1
ATOM 2147 O O . VAL B 1 62 ? 0.914 -8.016 3.584 1 97.12 62 VAL B O 1
ATOM 2150 N N . GLY B 1 63 ? 0.031 -6.703 5.289 1 94.31 63 GLY B N 1
ATOM 2151 C CA . GLY B 1 63 ? 1.013 -7.23 6.223 1 94.31 63 GLY B CA 1
ATOM 2152 C C . GLY B 1 63 ? 2.443 -6.945 5.809 1 94.31 63 GLY B C 1
ATOM 2153 O O . GLY B 1 63 ? 2.809 -5.793 5.57 1 94.31 63 GLY B O 1
ATOM 2154 N N . GLU B 1 64 ? 3.135 -8.031 5.691 1 96.75 64 GLU B N 1
ATOM 2155 C CA . GLU B 1 64 ? 4.543 -7.875 5.34 1 96.75 64 GLU B CA 1
ATOM 2156 C C . GLU B 1 64 ? 4.82 -8.375 3.924 1 96.75 64 GLU B C 1
ATOM 2158 O O . GLU B 1 64 ? 5.891 -8.914 3.648 1 96.75 64 GLU B O 1
ATOM 2163 N N . ILE B 1 65 ? 3.811 -8.289 3.107 1 98.31 65 ILE B N 1
ATOM 2164 C CA . ILE B 1 65 ? 3.932 -8.562 1.68 1 98.31 65 ILE B CA 1
ATOM 2165 C C . ILE B 1 65 ? 4.031 -7.25 0.91 1 98.31 65 ILE B C 1
ATOM 2167 O O . ILE B 1 65 ? 3.199 -6.355 1.081 1 98.31 65 ILE B O 1
ATOM 2171 N N . TYR B 1 66 ? 5.043 -7.176 0.052 1 98.69 66 TYR B N 1
ATOM 2172 C CA . TYR B 1 66 ? 5.305 -5.961 -0.712 1 98.69 66 TYR B CA 1
ATOM 2173 C C . TYR B 1 66 ? 5.402 -6.266 -2.203 1 98.69 66 TYR B C 1
ATOM 2175 O O . TYR B 1 66 ? 5.688 -7.402 -2.594 1 98.69 66 TYR B O 1
ATOM 2183 N N . ARG B 1 67 ? 5.184 -5.223 -2.994 1 98.81 67 ARG B N 1
ATOM 2184 C CA . ARG B 1 67 ? 5.301 -5.344 -4.445 1 98.81 67 ARG B CA 1
ATOM 2185 C C . ARG B 1 67 ? 6.18 -4.238 -5.016 1 98.81 67 ARG B C 1
ATOM 2187 O O . ARG B 1 67 ? 6.285 -3.158 -4.438 1 98.81 67 ARG B O 1
ATOM 2194 N N . SER B 1 68 ? 6.766 -4.539 -6.199 1 98.56 68 SER B N 1
ATOM 2195 C CA . SER B 1 68 ? 7.5 -3.471 -6.867 1 98.56 68 SER B CA 1
ATOM 2196 C C . SER B 1 68 ? 7.898 -3.875 -8.281 1 98.56 68 SER B C 1
ATOM 2198 O O . SER B 1 68 ? 7.562 -4.973 -8.742 1 98.56 68 SER B O 1
ATOM 2200 N N . SER B 1 69 ? 8.586 -2.928 -8.914 1 97.94 69 SER B N 1
ATOM 2201 C CA . SER B 1 69 ? 9.359 -3.234 -10.117 1 97.94 69 SER B CA 1
ATOM 2202 C C . SER B 1 69 ? 10.664 -3.953 -9.766 1 97.94 69 SER B C 1
ATOM 2204 O O . SER B 1 69 ? 10.945 -4.195 -8.586 1 97.94 69 SER B O 1
ATOM 2206 N N . PHE B 1 70 ? 11.367 -4.266 -10.82 1 98.44 70 PHE B N 1
ATOM 2207 C CA . PHE B 1 70 ? 12.648 -4.949 -10.672 1 98.44 70 PHE B CA 1
ATOM 2208 C C . PHE B 1 70 ? 13.625 -4.09 -9.875 1 98.44 70 PHE B C 1
ATOM 2210 O O . PHE B 1 70 ? 13.93 -2.961 -10.266 1 98.44 70 PHE B O 1
ATOM 2217 N N . PRO B 1 71 ? 14.164 -4.676 -8.797 1 98.38 71 PRO B N 1
ATOM 2218 C CA . PRO B 1 71 ? 15.094 -3.885 -7.984 1 98.38 71 PRO B CA 1
ATOM 2219 C C . PRO B 1 71 ? 16.438 -3.664 -8.672 1 98.38 71 PRO B C 1
ATOM 2221 O O . PRO B 1 71 ? 16.984 -4.59 -9.281 1 98.38 71 PRO B O 1
ATOM 2224 N N . ARG B 1 72 ? 16.922 -2.496 -8.531 1 98.06 72 ARG B N 1
ATOM 2225 C CA . ARG B 1 72 ? 18.266 -2.117 -8.992 1 98.06 72 ARG B CA 1
ATOM 2226 C C . ARG B 1 72 ? 19.172 -1.803 -7.809 1 98.06 72 ARG B C 1
ATOM 2228 O O . ARG B 1 72 ? 18.703 -1.68 -6.672 1 98.06 72 ARG B O 1
ATOM 2235 N N . PRO B 1 73 ? 20.453 -1.667 -8.008 1 98.12 73 PRO B N 1
ATOM 2236 C CA . PRO B 1 73 ? 21.406 -1.46 -6.906 1 98.12 73 PRO B CA 1
ATOM 2237 C C . PRO B 1 73 ? 21.031 -0.264 -6.031 1 98.12 73 PRO B C 1
ATOM 2239 O O . PRO B 1 73 ? 21.188 -0.313 -4.809 1 98.12 73 PRO B O 1
ATOM 2242 N N . GLU B 1 74 ? 20.5 0.769 -6.582 1 97.81 74 GLU B N 1
ATOM 2243 C CA . GLU B 1 74 ? 20.125 1.952 -5.812 1 97.81 74 GLU B CA 1
ATOM 2244 C C . GLU B 1 74 ? 18.984 1.646 -4.848 1 97.81 74 GLU B C 1
ATOM 2246 O O . GLU B 1 74 ? 18.719 2.424 -3.93 1 97.81 74 GLU B O 1
ATOM 2251 N N . ASN B 1 75 ? 18.359 0.513 -5.062 1 98.38 75 ASN B N 1
ATOM 2252 C CA . ASN B 1 75 ? 17.203 0.157 -4.238 1 98.38 75 ASN B CA 1
ATOM 2253 C C . ASN B 1 75 ? 17.609 -0.734 -3.068 1 98.38 75 ASN B C 1
ATOM 2255 O O . ASN B 1 75 ? 16.797 -0.981 -2.166 1 98.38 75 ASN B O 1
ATOM 2259 N N . PHE B 1 76 ? 18.781 -1.227 -3.031 1 98.12 76 PHE B N 1
ATOM 2260 C CA . PHE B 1 76 ? 19.172 -2.312 -2.141 1 98.12 76 PHE B CA 1
ATOM 2261 C C . PHE B 1 76 ? 19.156 -1.854 -0.687 1 98.12 76 PHE B C 1
ATOM 2263 O O . PHE B 1 76 ? 18.688 -2.584 0.194 1 98.12 76 PHE B O 1
ATOM 2270 N N . ALA B 1 77 ? 19.625 -0.68 -0.463 1 96.12 77 ALA B N 1
ATOM 2271 C CA . ALA B 1 77 ? 19.656 -0.175 0.907 1 96.12 77 ALA B CA 1
ATOM 2272 C C . ALA B 1 77 ? 18.25 -0.085 1.494 1 96.12 77 ALA B C 1
ATOM 2274 O O . ALA B 1 77 ? 18.031 -0.452 2.65 1 96.12 77 ALA B O 1
ATOM 2275 N N . PHE B 1 78 ? 17.344 0.352 0.748 1 97.31 78 PHE B N 1
ATOM 2276 C CA . PHE B 1 78 ? 15.961 0.443 1.181 1 97.31 78 PHE B CA 1
ATOM 2277 C C . PHE B 1 78 ? 15.414 -0.934 1.542 1 97.31 78 PHE B C 1
ATOM 2279 O O . PHE B 1 78 ? 14.859 -1.123 2.627 1 97.31 78 PHE B O 1
ATOM 2286 N N . LEU B 1 79 ? 15.633 -1.885 0.705 1 98 79 LEU B N 1
ATOM 2287 C CA . LEU B 1 79 ? 15.062 -3.221 0.851 1 98 79 LEU B CA 1
ATOM 2288 C C . LEU B 1 79 ? 15.695 -3.953 2.029 1 98 79 LEU B C 1
ATOM 2290 O O . LEU B 1 79 ? 15.016 -4.695 2.744 1 98 79 LEU B O 1
ATOM 2294 N N . GLN B 1 80 ? 16.953 -3.727 2.229 1 96.19 80 GLN B N 1
ATOM 2295 C CA . GLN B 1 80 ? 17.688 -4.441 3.27 1 96.19 80 GLN B CA 1
ATOM 2296 C C . GLN B 1 80 ? 17.531 -3.752 4.621 1 96.19 80 GLN B C 1
ATOM 2298 O O . GLN B 1 80 ? 17.328 -4.41 5.641 1 96.19 80 GLN B O 1
ATOM 2303 N N . GLU B 1 81 ? 17.531 -2.451 4.621 1 94.31 81 GLU B N 1
ATOM 2304 C CA . GLU B 1 81 ? 17.672 -1.742 5.887 1 94.31 81 GLU B CA 1
ATOM 2305 C C . GLU B 1 81 ? 16.312 -1.239 6.391 1 94.31 81 GLU B C 1
ATOM 2307 O O . GLU B 1 81 ? 16.141 -1.032 7.594 1 94.31 81 GLU B O 1
ATOM 2312 N N . ARG B 1 82 ? 15.492 -0.95 5.508 1 94.75 82 ARG B N 1
ATOM 2313 C CA . ARG B 1 82 ? 14.203 -0.396 5.914 1 94.75 82 ARG B CA 1
ATOM 2314 C C . ARG B 1 82 ? 13.133 -1.477 5.945 1 94.75 82 ARG B C 1
ATOM 2316 O O . ARG B 1 82 ? 12.633 -1.828 7.016 1 94.75 82 ARG B O 1
ATOM 2323 N N . VAL B 1 83 ? 12.961 -2.127 4.824 1 96.19 83 VAL B N 1
ATOM 2324 C CA . VAL B 1 83 ? 11.938 -3.162 4.742 1 96.19 83 VAL B CA 1
ATOM 2325 C C . VAL B 1 83 ? 12.422 -4.43 5.445 1 96.19 83 VAL B C 1
ATOM 2327 O O . VAL B 1 83 ? 11.617 -5.215 5.953 1 96.19 83 VAL B O 1
ATOM 2330 N N . ARG B 1 84 ? 13.719 -4.656 5.406 1 96.88 84 ARG B N 1
ATOM 2331 C CA . ARG B 1 84 ? 14.359 -5.809 6.023 1 96.88 84 ARG B CA 1
ATOM 2332 C C . ARG B 1 84 ? 13.773 -7.113 5.496 1 96.88 84 ARG B C 1
ATOM 2334 O O . ARG B 1 84 ? 13.352 -7.973 6.273 1 96.88 84 ARG B O 1
ATOM 2341 N N . LEU B 1 85 ? 13.922 -7.312 4.285 1 98.25 85 LEU B N 1
ATOM 2342 C CA . LEU B 1 85 ? 13.336 -8.453 3.586 1 98.25 85 LEU B CA 1
ATOM 2343 C C . LEU B 1 85 ? 13.938 -9.766 4.09 1 98.25 85 LEU B C 1
ATOM 2345 O O . LEU B 1 85 ? 15.148 -9.859 4.297 1 98.25 85 LEU B O 1
ATOM 2349 N N . ARG B 1 86 ? 13.023 -10.633 4.18 1 98.56 86 ARG B N 1
ATOM 2350 C CA . ARG B 1 86 ? 13.43 -12.016 4.402 1 98.56 86 ARG B CA 1
ATOM 2351 C C . ARG B 1 86 ? 13.523 -12.773 3.082 1 98.56 86 ARG B C 1
ATOM 2353 O O . ARG B 1 86 ? 14.391 -13.633 2.92 1 98.56 86 ARG B O 1
ATOM 2360 N N . SER B 1 87 ? 12.656 -12.492 2.189 1 98.88 87 SER B N 1
ATOM 2361 C CA . SER B 1 87 ? 12.641 -13.211 0.92 1 98.88 87 SER B CA 1
ATOM 2362 C C . SER B 1 87 ? 12.188 -12.312 -0.224 1 98.88 87 SER B C 1
ATOM 2364 O O . SER B 1 87 ? 11.648 -11.227 0.01 1 98.88 87 SER B O 1
ATOM 2366 N N . ILE B 1 88 ? 12.484 -12.789 -1.427 1 98.88 88 ILE B N 1
ATOM 2367 C CA . ILE B 1 88 ? 12.031 -12.172 -2.67 1 98.88 88 ILE B CA 1
ATOM 2368 C C . ILE B 1 88 ? 11.406 -13.234 -3.572 1 98.88 88 ILE B C 1
ATOM 2370 O O . ILE B 1 88 ? 11.961 -14.32 -3.736 1 98.88 88 ILE B O 1
ATOM 2374 N N . LEU B 1 89 ? 10.273 -12.961 -4.07 1 98.75 89 LEU B N 1
ATOM 2375 C CA . LEU B 1 89 ? 9.617 -13.758 -5.098 1 98.75 89 LEU B CA 1
ATOM 2376 C C . LEU B 1 89 ? 9.688 -13.062 -6.453 1 98.75 89 LEU B C 1
ATOM 2378 O O . LEU B 1 89 ? 9.023 -12.047 -6.664 1 98.75 89 LEU B O 1
ATOM 2382 N N . VAL B 1 90 ? 10.438 -13.625 -7.316 1 98.06 90 VAL B N 1
ATOM 2383 C CA . VAL B 1 90 ? 10.617 -13.031 -8.641 1 98.06 90 VAL B CA 1
ATOM 2384 C C . VAL B 1 90 ? 9.781 -13.789 -9.664 1 98.06 90 VAL B C 1
ATOM 2386 O O . VAL B 1 90 ? 9.836 -15.023 -9.734 1 98.06 90 VAL B O 1
ATOM 2389 N N . LEU B 1 91 ? 9.086 -13.078 -10.57 1 96.5 91 LEU B N 1
ATOM 2390 C CA . LEU B 1 91 ? 8.086 -13.695 -11.438 1 96.5 91 LEU B CA 1
ATOM 2391 C C . LEU B 1 91 ? 8.586 -13.758 -12.875 1 96.5 91 LEU B C 1
ATOM 2393 O O . LEU B 1 91 ? 7.859 -14.203 -13.766 1 96.5 91 LEU B O 1
ATOM 2397 N N . ILE B 1 92 ? 9.734 -13.297 -13.094 1 94 92 ILE B N 1
ATOM 2398 C CA . ILE B 1 92 ? 10.281 -13.367 -14.445 1 94 92 ILE B CA 1
ATOM 2399 C C . ILE B 1 92 ? 11.117 -14.633 -14.594 1 94 92 ILE B C 1
ATOM 2401 O O . ILE B 1 92 ? 11.727 -15.102 -13.633 1 94 92 ILE B O 1
ATOM 2405 N N . PRO B 1 93 ? 11.195 -15.172 -15.844 1 92 93 PRO B N 1
ATOM 2406 C CA . PRO B 1 93 ? 11.93 -16.422 -16.047 1 92 93 PRO B CA 1
ATOM 2407 C C . PRO B 1 93 ? 13.438 -16.203 -16.172 1 92 93 PRO B C 1
ATOM 2409 O O . PRO B 1 93 ? 14.211 -17.141 -15.984 1 92 93 PRO B O 1
ATOM 2412 N N . GLU B 1 94 ? 13.859 -15.016 -16.5 1 92.06 94 GLU B N 1
ATOM 2413 C CA . GLU B 1 94 ? 15.281 -14.734 -16.703 1 92.06 94 GLU B CA 1
ATOM 2414 C C . GLU B 1 94 ? 16.062 -14.844 -15.406 1 92.06 94 GLU B C 1
ATOM 2416 O O . GLU B 1 94 ? 15.547 -14.547 -14.336 1 92.06 94 GLU B O 1
ATOM 2421 N N . GLU B 1 95 ? 17.266 -15.164 -15.531 1 92.69 95 GLU B N 1
ATOM 2422 C CA . GLU B 1 95 ? 18.156 -15.234 -14.375 1 92.69 95 GLU B CA 1
ATOM 2423 C C . GLU B 1 95 ? 18.406 -13.844 -13.789 1 92.69 95 GLU B C 1
ATOM 2425 O O . GLU B 1 95 ? 18.562 -12.875 -14.539 1 92.69 95 GLU B O 1
ATOM 2430 N N . TYR B 1 96 ? 18.562 -13.805 -12.445 1 93.25 96 TYR B N 1
ATOM 2431 C CA . TYR B 1 96 ? 18.891 -12.547 -11.789 1 93.25 96 TYR B CA 1
ATOM 2432 C C . TYR B 1 96 ? 20.266 -12.047 -12.234 1 93.25 96 TYR B C 1
ATOM 2434 O O . TYR B 1 96 ? 21.219 -12.828 -12.312 1 93.25 96 TYR B O 1
ATOM 2442 N N . PRO B 1 97 ? 20.375 -10.797 -12.453 1 96 97 PRO B N 1
ATOM 2443 C CA . PRO B 1 97 ? 21.703 -10.242 -12.734 1 96 97 PRO B CA 1
ATOM 2444 C C . PRO B 1 97 ? 22.688 -10.461 -11.578 1 96 97 PRO B C 1
ATOM 2446 O O . PRO B 1 97 ? 22.281 -10.602 -10.43 1 96 97 PRO B O 1
ATOM 2449 N N . PRO B 1 98 ? 23.969 -10.484 -11.867 1 97.06 98 PRO B N 1
ATOM 2450 C CA . PRO B 1 98 ? 24.984 -10.766 -10.844 1 97.06 98 PRO B CA 1
ATOM 2451 C C . PRO B 1 98 ? 24.875 -9.836 -9.633 1 97.06 98 PRO B C 1
ATOM 2453 O O . PRO B 1 98 ? 25 -10.289 -8.492 1 97.06 98 PRO B O 1
ATOM 2456 N N . GLU B 1 99 ? 24.656 -8.555 -9.852 1 97.44 99 GLU B N 1
ATOM 2457 C CA . GLU B 1 99 ? 24.562 -7.605 -8.75 1 97.44 99 GLU B CA 1
ATOM 2458 C C . GLU B 1 99 ? 23.406 -7.957 -7.812 1 97.44 99 GLU B C 1
ATOM 2460 O O . GLU B 1 99 ? 23.516 -7.809 -6.594 1 97.44 99 GLU B O 1
ATOM 2465 N N . ASN B 1 100 ? 22.375 -8.367 -8.391 1 98.12 100 ASN B N 1
ATOM 2466 C CA . ASN B 1 100 ? 21.219 -8.742 -7.59 1 98.12 100 ASN B CA 1
ATOM 2467 C C . ASN B 1 100 ? 21.453 -10.055 -6.848 1 98.12 100 ASN B C 1
ATOM 2469 O O . ASN B 1 100 ? 21.031 -10.203 -5.695 1 98.12 100 ASN B O 1
ATOM 2473 N N . GLN B 1 101 ? 22.062 -10.953 -7.5 1 97.69 101 GLN B N 1
ATOM 2474 C CA . GLN B 1 101 ? 22.406 -12.219 -6.852 1 97.69 101 GLN B CA 1
ATOM 2475 C C . GLN B 1 101 ? 23.312 -11.992 -5.652 1 97.69 101 GLN B C 1
ATOM 2477 O O . GLN B 1 101 ? 23.109 -12.57 -4.586 1 97.69 101 GLN B O 1
ATOM 2482 N N . GLU B 1 102 ? 24.266 -11.188 -5.855 1 97.81 102 GLU B N 1
ATOM 2483 C CA . GLU B 1 102 ? 25.188 -10.867 -4.766 1 97.81 102 GLU B CA 1
ATOM 2484 C C . GLU B 1 102 ? 24.453 -10.188 -3.609 1 97.81 102 GLU B C 1
ATOM 2486 O O . GLU B 1 102 ? 24.719 -10.484 -2.443 1 97.81 102 GLU B O 1
ATOM 2491 N N . PHE B 1 103 ? 23.609 -9.32 -3.98 1 98.25 103 PHE B N 1
ATOM 2492 C CA . PHE B 1 103 ? 22.828 -8.609 -2.98 1 98.25 103 PHE B CA 1
ATOM 2493 C C . PHE B 1 103 ? 22.047 -9.586 -2.113 1 98.25 103 PHE B C 1
ATOM 2495 O O . PHE B 1 103 ? 22.125 -9.539 -0.884 1 98.25 103 PHE B O 1
ATOM 2502 N N . VAL B 1 104 ? 21.281 -10.477 -2.703 1 98 104 VAL B N 1
ATOM 2503 C CA . VAL B 1 104 ? 20.422 -11.391 -1.954 1 98 104 VAL B CA 1
ATOM 2504 C C . VAL B 1 104 ? 21.281 -12.328 -1.103 1 98 104 VAL B C 1
ATOM 2506 O O . VAL B 1 104 ? 20.922 -12.633 0.038 1 98 104 VAL B O 1
ATOM 2509 N N . GLU B 1 105 ? 22.391 -12.766 -1.593 1 97.69 105 GLU B N 1
ATOM 2510 C CA . GLU B 1 105 ? 23.281 -13.648 -0.854 1 97.69 105 GLU B CA 1
ATOM 2511 C C . GLU B 1 105 ? 23.891 -12.945 0.359 1 97.69 105 GLU B C 1
ATOM 2513 O O . GLU B 1 105 ? 23.859 -13.477 1.471 1 97.69 105 GLU B O 1
ATOM 2518 N N . ARG B 1 106 ? 24.312 -11.805 0.165 1 97.62 106 ARG B N 1
ATOM 2519 C CA . ARG B 1 106 ? 24.953 -11.047 1.234 1 97.62 106 ARG B CA 1
ATOM 2520 C C . ARG B 1 106 ? 23.953 -10.664 2.318 1 97.62 106 ARG B C 1
ATOM 2522 O O . ARG B 1 106 ? 24.297 -10.656 3.504 1 97.62 106 ARG B O 1
ATOM 2529 N N . ALA B 1 107 ? 22.812 -10.359 1.91 1 97.56 107 ALA B N 1
ATOM 2530 C CA . ALA B 1 107 ? 21.797 -9.891 2.842 1 97.56 107 ALA B CA 1
ATOM 2531 C C . ALA B 1 107 ? 21.094 -11.062 3.518 1 97.56 107 ALA B C 1
ATOM 2533 O O . ALA B 1 107 ? 20.281 -10.867 4.434 1 97.56 107 ALA B O 1
ATOM 2534 N N . GLY B 1 108 ? 21.328 -12.234 3.033 1 98 108 GLY B N 1
ATOM 2535 C CA . GLY B 1 108 ? 20.672 -13.406 3.582 1 98 108 GLY B CA 1
ATOM 2536 C C . GLY B 1 108 ? 19.203 -13.492 3.201 1 98 108 GLY B C 1
ATOM 2537 O O . GLY B 1 108 ? 18.375 -13.992 3.977 1 98 108 GLY B O 1
ATOM 2538 N N . ILE B 1 109 ? 18.906 -12.977 2.09 1 98.56 109 ILE B N 1
ATOM 2539 C CA . ILE B 1 109 ? 17.531 -12.977 1.595 1 98.56 109 ILE B CA 1
ATOM 2540 C C . ILE B 1 109 ? 17.281 -14.234 0.767 1 98.56 109 ILE B C 1
ATOM 2542 O O . ILE B 1 109 ? 18.062 -14.57 -0.123 1 98.56 109 ILE B O 1
ATOM 2546 N N . GLN B 1 110 ? 16.203 -14.93 1.026 1 98.62 110 GLN B N 1
ATOM 2547 C CA . GLN B 1 110 ? 15.82 -16.109 0.248 1 98.62 110 GLN B CA 1
ATOM 2548 C C . GLN B 1 110 ? 15.148 -15.711 -1.061 1 98.62 110 GLN B C 1
ATOM 2550 O O . GLN B 1 110 ? 14.172 -14.953 -1.056 1 98.62 110 GLN B O 1
ATOM 2555 N N . LEU B 1 111 ? 15.656 -16.312 -2.143 1 98.44 111 LEU B N 1
ATOM 2556 C CA . LEU B 1 111 ? 15.094 -16 -3.453 1 98.44 111 LEU B CA 1
ATOM 2557 C C . LEU B 1 111 ? 14.211 -17.141 -3.947 1 98.44 111 LEU B C 1
ATOM 2559 O O . LEU B 1 111 ? 14.648 -18.297 -4.004 1 98.44 111 LEU B O 1
ATOM 2563 N N . PHE B 1 112 ? 13.016 -16.828 -4.266 1 98.44 112 PHE B N 1
ATOM 2564 C CA . PHE B 1 112 ? 12.109 -17.734 -4.977 1 98.44 112 PHE B CA 1
ATOM 2565 C C . PHE B 1 112 ? 11.875 -17.25 -6.398 1 98.44 112 PHE B C 1
ATOM 2567 O O . PHE B 1 112 ? 11.477 -16.094 -6.613 1 98.44 112 PHE B O 1
ATOM 2574 N N . GLN B 1 113 ? 12.125 -18.094 -7.344 1 96.5 113 GLN B N 1
ATOM 2575 C CA . GLN B 1 113 ? 11.852 -17.719 -8.727 1 96.5 113 GLN B CA 1
ATOM 2576 C C . GLN B 1 113 ? 10.75 -18.594 -9.328 1 96.5 113 GLN B C 1
ATOM 2578 O O . GLN B 1 113 ? 10.891 -19.812 -9.398 1 96.5 113 GLN B O 1
ATOM 2583 N N . VAL B 1 114 ? 9.734 -18 -9.641 1 95.69 114 VAL B N 1
ATOM 2584 C CA . VAL B 1 114 ? 8.633 -18.625 -10.359 1 95.69 114 VAL B CA 1
ATOM 2585 C C . VAL B 1 114 ? 8.391 -17.891 -11.68 1 95.69 114 VAL B C 1
ATOM 2587 O O . VAL B 1 114 ? 7.516 -17.031 -11.766 1 95.69 114 VAL B O 1
ATOM 2590 N N . GLY B 1 115 ? 9.117 -18.312 -12.648 1 90.75 115 GLY B N 1
ATOM 2591 C CA . GLY B 1 115 ? 9.078 -17.641 -13.938 1 90.75 115 GLY B CA 1
ATOM 2592 C C . GLY B 1 115 ? 7.766 -17.844 -14.672 1 90.75 115 GLY B C 1
ATOM 2593 O O . GLY B 1 115 ? 7.25 -18.953 -14.727 1 90.75 115 GLY B O 1
ATOM 2594 N N . MET B 1 116 ? 7.277 -16.703 -15.102 1 84.12 116 MET B N 1
ATOM 2595 C CA . MET B 1 116 ? 6.066 -16.797 -15.906 1 84.12 116 MET B CA 1
ATOM 2596 C C . MET B 1 116 ? 6.094 -15.781 -17.047 1 84.12 116 MET B C 1
ATOM 2598 O O . MET B 1 116 ? 6.734 -14.734 -16.938 1 84.12 116 MET B O 1
ATOM 2602 N N . SER B 1 117 ? 5.605 -16.297 -18.156 1 77.31 117 SER B N 1
ATOM 2603 C CA . SER B 1 117 ? 5.488 -15.383 -19.281 1 77.31 117 SER B CA 1
ATOM 2604 C C . SER B 1 117 ? 4.312 -14.43 -19.109 1 77.31 117 SER B C 1
ATOM 2606 O O . SER B 1 117 ? 3.289 -14.805 -18.516 1 77.31 117 SER B O 1
ATOM 2608 N N . GLY B 1 118 ? 4.57 -13.086 -19.203 1 64.31 118 GLY B N 1
ATOM 2609 C CA . GLY B 1 118 ? 3.412 -12.211 -19.141 1 64.31 118 GLY B CA 1
ATOM 2610 C C . GLY B 1 118 ? 2.316 -12.617 -20.109 1 64.31 118 GLY B C 1
ATOM 2611 O O . GLY B 1 118 ? 2.572 -13.328 -21.094 1 64.31 118 GLY B O 1
ATOM 2612 N N . ASN B 1 119 ? 1.074 -12.359 -19.672 1 58.09 119 ASN B N 1
ATOM 2613 C CA . ASN B 1 119 ? -0.046 -12.641 -20.562 1 58.09 119 ASN B CA 1
ATOM 2614 C C . ASN B 1 119 ? 0.048 -11.836 -21.859 1 58.09 119 ASN B C 1
ATOM 2616 O O . ASN B 1 119 ? 0.255 -10.617 -21.828 1 58.09 119 ASN B O 1
ATOM 2620 N N . LYS B 1 120 ? 0.526 -12.383 -22.875 1 60.25 120 LYS B N 1
ATOM 2621 C CA . LYS B 1 120 ? 0.521 -11.695 -24.156 1 60.25 120 LYS B CA 1
ATOM 2622 C C . LYS B 1 120 ? -0.6 -12.211 -25.062 1 60.25 120 LYS B C 1
ATOM 2624 O O . LYS B 1 120 ? -0.908 -13.398 -25.047 1 60.25 120 LYS B O 1
ATOM 2629 N N . GLU B 1 121 ? -1.655 -11.398 -25.422 1 53.44 121 GLU B N 1
ATOM 2630 C CA . GLU B 1 121 ? -2.584 -11.812 -26.469 1 53.44 121 GLU B CA 1
ATOM 2631 C C . GLU B 1 121 ? -1.839 -12.375 -27.672 1 53.44 121 GLU B C 1
ATOM 2633 O O . GLU B 1 121 ? -0.744 -11.914 -28 1 53.44 121 GLU B O 1
ATOM 2638 N N . PRO B 1 122 ? -2.623 -13.312 -28.375 1 50.38 122 PRO B N 1
ATOM 2639 C CA . PRO B 1 122 ? -3.893 -13.953 -28.016 1 50.38 122 PRO B CA 1
ATOM 2640 C C . PRO B 1 122 ? -3.721 -15.109 -27.047 1 50.38 122 PRO B C 1
ATOM 2642 O O . PRO B 1 122 ? -4.699 -15.562 -26.438 1 50.38 122 PRO B O 1
ATOM 2645 N N . PHE B 1 123 ? -2.41 -15.586 -26.812 1 48.94 123 PHE B N 1
ATOM 2646 C CA . PHE B 1 123 ? -2.396 -16.984 -26.406 1 48.94 123 PHE B CA 1
ATOM 2647 C C . PHE B 1 123 ? -1.54 -17.188 -25.172 1 48.94 123 PHE B C 1
ATOM 2649 O O . PHE B 1 123 ? -1.314 -18.312 -24.734 1 48.94 123 PHE B O 1
ATOM 2656 N N . VAL B 1 124 ? -0.85 -16.312 -24.609 1 57.47 124 VAL B N 1
ATOM 2657 C CA . VAL B 1 124 ? 0.061 -16.734 -23.547 1 57.47 124 VAL B CA 1
ATOM 2658 C C . VAL B 1 124 ? -0.523 -16.375 -22.188 1 57.47 124 VAL B C 1
ATOM 2660 O O . VAL B 1 124 ? -0.797 -15.203 -21.922 1 57.47 124 VAL B O 1
ATOM 2663 N N . ASN B 1 125 ? -1.085 -17.625 -21.516 1 66.12 125 ASN B N 1
ATOM 2664 C CA . ASN B 1 125 ? -1.674 -17.469 -20.188 1 66.12 125 ASN B CA 1
ATOM 2665 C C . ASN B 1 125 ? -0.75 -18 -19.094 1 66.12 125 ASN B C 1
ATOM 2667 O O . ASN B 1 125 ? 0.013 -18.938 -19.328 1 66.12 125 ASN B O 1
ATOM 2671 N N . ILE B 1 126 ? -0.595 -17.266 -18.156 1 71.88 126 ILE B N 1
ATOM 2672 C CA . ILE B 1 126 ? 0.011 -17.812 -16.953 1 71.88 126 ILE B CA 1
ATOM 2673 C C . ILE B 1 126 ? -0.684 -19.125 -16.562 1 71.88 126 ILE B C 1
ATOM 2675 O O . ILE B 1 126 ? -1.905 -19.156 -16.406 1 71.88 126 ILE B O 1
ATOM 2679 N N . PRO B 1 127 ? 0.142 -20.156 -16.562 1 81.62 127 PRO B N 1
ATOM 2680 C CA . PRO B 1 127 ? -0.49 -21.406 -16.094 1 81.62 127 PRO B CA 1
ATOM 2681 C C . PRO B 1 127 ? -0.991 -21.297 -14.656 1 81.62 127 PRO B C 1
ATOM 2683 O O . PRO B 1 127 ? -0.317 -20.719 -13.805 1 81.62 127 PRO B O 1
ATOM 2686 N N . ARG B 1 128 ? -2.078 -21.875 -14.438 1 84.06 128 ARG B N 1
ATOM 2687 C CA . ARG B 1 128 ? -2.736 -21.812 -13.133 1 84.06 128 ARG B CA 1
ATOM 2688 C C . ARG B 1 128 ? -1.847 -22.391 -12.039 1 84.06 128 ARG B C 1
ATOM 2690 O O . ARG B 1 128 ? -1.782 -21.844 -10.938 1 84.06 128 ARG B O 1
ATOM 2697 N N . ASP B 1 129 ? -1.206 -23.469 -12.359 1 88.5 129 ASP B N 1
ATOM 2698 C CA . ASP B 1 129 ? -0.377 -24.141 -11.359 1 88.5 129 ASP B CA 1
ATOM 2699 C C . ASP B 1 129 ? 0.82 -23.281 -10.969 1 88.5 129 ASP B C 1
ATOM 2701 O O . ASP B 1 129 ? 1.249 -23.281 -9.812 1 88.5 129 ASP B O 1
ATOM 2705 N N . VAL B 1 130 ? 1.316 -22.562 -11.914 1 89.81 130 VAL B N 1
ATOM 2706 C CA . VAL B 1 130 ? 2.457 -21.688 -11.664 1 89.81 130 VAL B CA 1
ATOM 2707 C C . VAL B 1 130 ? 2.037 -20.547 -10.75 1 89.81 130 VAL B C 1
ATOM 2709 O O . VAL B 1 130 ? 2.738 -20.219 -9.797 1 89.81 130 VAL B O 1
ATOM 2712 N N . LEU B 1 131 ? 0.938 -20.016 -11.016 1 90.81 131 LEU B N 1
ATOM 2713 C CA . LEU B 1 131 ? 0.433 -18.938 -10.18 1 90.81 131 LEU B CA 1
ATOM 2714 C C . LEU B 1 131 ? 0.126 -19.422 -8.773 1 90.81 131 LEU B C 1
ATOM 2716 O O . LEU B 1 131 ? 0.401 -18.719 -7.793 1 90.81 131 LEU B O 1
ATOM 2720 N N . THR B 1 132 ? -0.435 -20.609 -8.711 1 93.88 132 THR B N 1
ATOM 2721 C CA . THR B 1 132 ? -0.771 -21.188 -7.414 1 93.88 132 THR B CA 1
ATOM 2722 C C . THR B 1 132 ? 0.484 -21.375 -6.566 1 93.88 132 THR B C 1
ATOM 2724 O O . THR B 1 132 ? 0.476 -21.094 -5.363 1 93.88 132 THR B O 1
ATOM 2727 N N . ARG B 1 133 ? 1.474 -21.797 -7.164 1 95.06 133 ARG B N 1
ATOM 2728 C CA . ARG B 1 133 ? 2.746 -21.938 -6.461 1 95.06 133 ARG B CA 1
ATOM 2729 C C . ARG B 1 133 ? 3.254 -20.578 -5.969 1 95.06 133 ARG B C 1
ATOM 2731 O O . ARG B 1 133 ? 3.703 -20.469 -4.828 1 95.06 133 ARG B O 1
ATOM 2738 N N . ALA B 1 134 ? 3.197 -19.641 -6.809 1 97.12 134 ALA B N 1
ATOM 2739 C CA . ALA B 1 134 ? 3.633 -18.297 -6.441 1 97.12 134 ALA B CA 1
ATOM 2740 C C . ALA B 1 134 ? 2.805 -17.75 -5.277 1 97.12 134 ALA B C 1
ATOM 2742 O O . ALA B 1 134 ? 3.35 -17.156 -4.348 1 97.12 134 ALA B O 1
ATOM 2743 N N . LEU B 1 135 ? 1.568 -17.984 -5.344 1 97.56 135 LEU B N 1
ATOM 2744 C CA . LEU B 1 135 ? 0.675 -17.516 -4.289 1 97.56 135 LEU B CA 1
ATOM 2745 C C . LEU B 1 135 ? 0.988 -18.203 -2.965 1 97.56 135 LEU B C 1
ATOM 2747 O O . LEU B 1 135 ? 0.992 -17.562 -1.913 1 97.56 135 LEU B O 1
ATOM 2751 N N . ALA B 1 136 ? 1.207 -19.453 -3.043 1 97.44 136 ALA B N 1
ATOM 2752 C CA . ALA B 1 136 ? 1.541 -20.203 -1.831 1 97.44 136 ALA B CA 1
ATOM 2753 C C . ALA B 1 136 ? 2.807 -19.641 -1.181 1 97.44 136 ALA B C 1
ATOM 2755 O O . ALA B 1 136 ? 2.871 -19.5 0.042 1 97.44 136 ALA B O 1
ATOM 2756 N N . ILE B 1 137 ? 3.773 -19.328 -1.948 1 98.12 137 ILE B N 1
ATOM 2757 C CA . ILE B 1 137 ? 5.023 -18.766 -1.448 1 98.12 137 ILE B CA 1
ATOM 2758 C C . ILE B 1 137 ? 4.754 -17.406 -0.804 1 98.12 137 ILE B C 1
ATOM 2760 O O . ILE B 1 137 ? 5.234 -17.125 0.299 1 98.12 137 ILE B O 1
ATOM 2764 N N . ALA B 1 138 ? 4.008 -16.594 -1.452 1 98.19 138 ALA B N 1
ATOM 2765 C CA . ALA B 1 138 ? 3.734 -15.234 -1.003 1 98.19 138 ALA B CA 1
ATOM 2766 C C . ALA B 1 138 ? 2.932 -15.234 0.295 1 98.19 138 ALA B C 1
ATOM 2768 O O . ALA B 1 138 ? 3.1 -14.352 1.136 1 98.19 138 ALA B O 1
ATOM 2769 N N . LEU B 1 139 ? 2.064 -16.219 0.449 1 97.25 139 LEU B N 1
ATOM 2770 C CA . LEU B 1 139 ? 1.136 -16.219 1.573 1 97.25 139 LEU B CA 1
ATOM 2771 C C . LEU B 1 139 ? 1.78 -16.828 2.811 1 97.25 139 LEU B C 1
ATOM 2773 O O . LEU B 1 139 ? 1.308 -16.625 3.932 1 97.25 139 LEU B O 1
ATOM 2777 N N . ASP B 1 140 ? 2.764 -17.625 2.65 1 97.19 140 ASP B N 1
ATOM 2778 C CA . ASP B 1 140 ? 3.414 -18.312 3.76 1 97.19 140 ASP B CA 1
ATOM 2779 C C . ASP B 1 140 ? 4.141 -17.328 4.668 1 97.19 140 ASP B C 1
ATOM 2781 O O . ASP B 1 140 ? 5.156 -16.75 4.277 1 97.19 140 ASP B O 1
ATOM 2785 N N . PRO B 1 141 ? 3.721 -17.219 5.906 1 96.75 141 PRO B N 1
ATOM 2786 C CA . PRO B 1 141 ? 4.34 -16.25 6.809 1 96.75 141 PRO B CA 1
ATOM 2787 C C . PRO B 1 141 ? 5.812 -16.547 7.09 1 96.75 141 PRO B C 1
ATOM 2789 O O . PRO B 1 141 ? 6.574 -15.656 7.461 1 96.75 141 PRO B O 1
ATOM 2792 N N . ALA B 1 142 ? 6.211 -17.688 6.891 1 97.44 142 ALA B N 1
ATOM 2793 C CA . ALA B 1 142 ? 7.609 -18.047 7.098 1 97.44 142 ALA B CA 1
ATOM 2794 C C . ALA B 1 142 ? 8.523 -17.297 6.133 1 97.44 142 ALA B C 1
ATOM 2796 O O . ALA B 1 142 ? 9.727 -17.188 6.367 1 97.44 142 ALA B O 1
ATOM 2797 N N . ASN B 1 143 ? 7.934 -16.781 5.105 1 98.44 143 ASN B N 1
ATOM 2798 C CA . ASN B 1 143 ? 8.711 -16.078 4.09 1 98.44 143 ASN B CA 1
ATOM 2799 C C . ASN B 1 143 ? 8.664 -14.57 4.285 1 98.44 143 ASN B C 1
ATOM 2801 O O . ASN B 1 143 ? 9.297 -13.828 3.533 1 98.44 143 ASN B O 1
ATOM 2805 N N . HIS B 1 144 ? 7.977 -14.094 5.25 1 97.56 144 HIS B N 1
ATOM 2806 C CA . HIS B 1 144 ? 7.754 -12.664 5.422 1 97.56 144 HIS B CA 1
ATOM 2807 C C . HIS B 1 144 ? 8.836 -12.039 6.301 1 97.56 144 HIS B C 1
ATOM 2809 O O . HIS B 1 144 ? 9.32 -12.672 7.242 1 97.56 144 HIS B O 1
ATOM 2815 N N . PRO B 1 145 ? 9.141 -10.836 5.961 1 98.19 145 PRO B N 1
ATOM 2816 C CA . PRO B 1 145 ? 8.688 -9.93 4.902 1 98.19 145 PRO B CA 1
ATOM 2817 C C . PRO B 1 145 ? 9.148 -10.367 3.514 1 98.19 145 PRO B C 1
ATOM 2819 O O . PRO B 1 145 ? 10.305 -10.742 3.334 1 98.19 145 PRO B O 1
ATOM 2822 N N . ILE B 1 146 ? 8.227 -10.25 2.549 1 98.75 146 ILE B N 1
ATOM 2823 C CA . ILE B 1 146 ? 8.523 -10.75 1.211 1 98.75 146 ILE B CA 1
ATOM 2824 C C . ILE B 1 146 ? 8.211 -9.672 0.176 1 98.75 146 ILE B C 1
ATOM 2826 O O . ILE B 1 146 ? 7.211 -8.961 0.294 1 98.75 146 ILE B O 1
ATOM 2830 N N . LEU B 1 147 ? 9.086 -9.555 -0.82 1 98.88 147 LEU B N 1
ATOM 2831 C CA . LEU B 1 147 ? 8.859 -8.68 -1.967 1 98.88 147 LEU B CA 1
ATOM 2832 C C . LEU B 1 147 ? 8.508 -9.492 -3.209 1 98.88 147 LEU B C 1
ATOM 2834 O O . LEU B 1 147 ? 9.242 -10.414 -3.578 1 98.88 147 LEU B O 1
ATOM 2838 N N . ILE B 1 148 ? 7.43 -9.117 -3.793 1 98.88 148 ILE B N 1
ATOM 2839 C CA . ILE B 1 148 ? 7.023 -9.68 -5.074 1 98.88 148 ILE B CA 1
ATOM 2840 C C . ILE B 1 148 ? 7.371 -8.711 -6.199 1 98.88 148 ILE B C 1
ATOM 2842 O O . ILE B 1 148 ? 7.016 -7.531 -6.141 1 98.88 148 ILE B O 1
ATOM 2846 N N . HIS B 1 149 ? 8.102 -9.273 -7.227 1 98.5 149 HIS B N 1
ATOM 2847 C CA . HIS B 1 149 ? 8.352 -8.328 -8.305 1 98.5 149 HIS B CA 1
ATOM 2848 C C . HIS B 1 149 ? 8.484 -9.039 -9.648 1 98.5 149 HIS B C 1
ATOM 2850 O O . HIS B 1 149 ? 8.695 -10.258 -9.688 1 98.5 149 HIS B O 1
ATOM 2856 N N . CYS B 1 150 ? 8.281 -8.32 -10.695 1 96.88 150 CYS B N 1
ATOM 2857 C CA . CYS B 1 150 ? 8.625 -8.688 -12.07 1 96.88 150 CYS B CA 1
ATOM 2858 C C . CYS B 1 150 ? 9.477 -7.609 -12.727 1 96.88 150 CYS B C 1
ATOM 2860 O O . CYS B 1 150 ? 10.398 -7.07 -12.109 1 96.88 150 CYS B O 1
ATOM 2862 N N . ASN B 1 151 ? 9.234 -7.305 -14.008 1 95.25 151 ASN B N 1
ATOM 2863 C CA . ASN B 1 151 ? 10.07 -6.293 -14.633 1 95.25 151 ASN B CA 1
ATOM 2864 C C . ASN B 1 151 ? 9.664 -4.883 -14.211 1 95.25 151 ASN B C 1
ATOM 2866 O O . ASN B 1 151 ? 10.477 -4.129 -13.68 1 95.25 151 ASN B O 1
ATOM 2870 N N . ARG B 1 152 ? 8.445 -4.602 -14.352 1 96.38 152 ARG B N 1
ATOM 2871 C CA . ARG B 1 152 ? 7.977 -3.246 -14.07 1 96.38 152 ARG B CA 1
ATOM 2872 C C . ARG B 1 152 ? 7 -3.236 -12.898 1 96.38 152 ARG B C 1
ATOM 2874 O O . ARG B 1 152 ? 6.516 -2.176 -12.5 1 96.38 152 ARG B O 1
ATOM 2881 N N . GLY B 1 153 ? 6.676 -4.398 -12.367 1 96.88 153 GLY B N 1
ATOM 2882 C CA . GLY B 1 153 ? 5.707 -4.477 -11.289 1 96.88 153 GLY B CA 1
ATOM 2883 C C . GLY B 1 153 ? 4.293 -4.152 -11.727 1 96.88 153 GLY B C 1
ATOM 2884 O O . GLY B 1 153 ? 3.48 -3.68 -10.93 1 96.88 153 GLY B O 1
ATOM 2885 N N . LYS B 1 154 ? 3.98 -4.445 -12.953 1 96.38 154 LYS B N 1
ATOM 2886 C CA . LYS B 1 154 ? 2.703 -3.994 -13.5 1 96.38 154 LYS B CA 1
ATOM 2887 C C . LYS B 1 154 ? 1.786 -5.176 -13.805 1 96.38 154 LYS B C 1
ATOM 2889 O O . LYS B 1 154 ? 0.72 -5.312 -13.195 1 96.38 154 LYS B O 1
ATOM 2894 N N . HIS B 1 155 ? 2.221 -6.121 -14.633 1 93.88 155 HIS B N 1
ATOM 2895 C CA . HIS B 1 155 ? 1.301 -7.113 -15.18 1 93.88 155 HIS B CA 1
ATOM 2896 C C . HIS B 1 155 ? 1.35 -8.414 -14.391 1 93.88 155 HIS B C 1
ATOM 2898 O O . HIS B 1 155 ? 0.388 -8.758 -13.695 1 93.88 155 HIS B O 1
ATOM 2904 N N . ARG B 1 156 ? 2.553 -9.094 -14.453 1 94.12 156 ARG B N 1
ATOM 2905 C CA . ARG B 1 156 ? 2.67 -10.336 -13.703 1 94.12 156 ARG B CA 1
ATOM 2906 C C . ARG B 1 156 ? 2.449 -10.094 -12.211 1 94.12 156 ARG B C 1
ATOM 2908 O O . ARG B 1 156 ? 1.69 -10.82 -11.562 1 94.12 156 ARG B O 1
ATOM 2915 N N . THR B 1 157 ? 3.094 -9.055 -11.711 1 96.94 157 THR B N 1
ATOM 2916 C CA . THR B 1 157 ? 2.922 -8.68 -10.305 1 96.94 157 THR B CA 1
ATOM 2917 C C . THR B 1 157 ? 1.472 -8.305 -10.023 1 96.94 157 THR B C 1
ATOM 2919 O O . THR B 1 157 ? 0.902 -8.727 -9.016 1 96.94 157 THR B O 1
ATOM 2922 N N . GLY B 1 158 ? 0.904 -7.523 -10.914 1 96.94 158 GLY B N 1
ATOM 2923 C CA . GLY B 1 158 ? -0.489 -7.133 -10.766 1 96.94 158 GLY B CA 1
ATOM 2924 C C . GLY B 1 158 ? -1.438 -8.32 -10.727 1 96.94 158 GLY B C 1
ATOM 2925 O O . GLY B 1 158 ? -2.404 -8.32 -9.961 1 96.94 158 GLY B O 1
ATOM 2926 N N . CYS B 1 159 ? -1.173 -9.297 -11.516 1 95.06 159 CYS B N 1
ATOM 2927 C CA . CYS B 1 159 ? -2.01 -10.492 -11.523 1 95.06 159 CYS B CA 1
ATOM 2928 C C . CYS B 1 159 ? -1.904 -11.242 -10.203 1 95.06 159 CYS B C 1
ATOM 2930 O O . CYS B 1 159 ? -2.918 -11.656 -9.633 1 95.06 159 CYS B O 1
ATOM 2932 N N . LEU B 1 160 ? -0.741 -11.398 -9.75 1 97.12 160 LEU B N 1
ATOM 2933 C CA . LEU B 1 160 ? -0.558 -12.109 -8.492 1 97.12 160 LEU B CA 1
ATOM 2934 C C . LEU B 1 160 ? -1.229 -11.359 -7.344 1 97.12 160 LEU B C 1
ATOM 2936 O O . LEU B 1 160 ? -1.94 -11.961 -6.539 1 97.12 160 LEU B O 1
ATOM 2940 N N . VAL B 1 161 ? -1.013 -10.07 -7.242 1 98.25 161 VAL B N 1
ATOM 2941 C CA . VAL B 1 161 ? -1.607 -9.25 -6.188 1 98.25 161 VAL B CA 1
ATOM 2942 C C . VAL B 1 161 ? -3.129 -9.266 -6.32 1 98.25 161 VAL B C 1
ATOM 2944 O O . VAL B 1 161 ? -3.844 -9.32 -5.316 1 98.25 161 VAL B O 1
ATOM 2947 N N . GLY B 1 162 ? -3.598 -9.172 -7.555 1 97.75 162 GLY B N 1
ATOM 2948 C CA . GLY B 1 162 ? -5.031 -9.297 -7.762 1 97.75 162 GLY B CA 1
ATOM 2949 C C . GLY B 1 162 ? -5.605 -10.586 -7.207 1 97.75 162 GLY B C 1
ATOM 2950 O O . GLY B 1 162 ? -6.684 -10.586 -6.613 1 97.75 162 GLY B O 1
ATOM 2951 N N . CYS B 1 163 ? -4.914 -11.641 -7.359 1 96.75 163 CYS B N 1
ATOM 2952 C CA . CYS B 1 163 ? -5.371 -12.922 -6.836 1 96.75 163 CYS B CA 1
ATOM 2953 C C . CYS B 1 163 ? -5.281 -12.953 -5.312 1 96.75 163 CYS B C 1
ATOM 2955 O O . CYS B 1 163 ? -6.09 -13.609 -4.652 1 96.75 163 CYS B O 1
ATOM 2957 N N . ILE B 1 164 ? -4.328 -12.273 -4.746 1 97.5 164 ILE B N 1
ATOM 2958 C CA . ILE B 1 164 ? -4.293 -12.117 -3.295 1 97.5 164 ILE B CA 1
ATOM 2959 C C . ILE B 1 164 ? -5.551 -11.391 -2.822 1 97.5 164 ILE B C 1
ATOM 2961 O O . ILE B 1 164 ? -6.168 -11.789 -1.835 1 97.5 164 ILE B O 1
ATOM 2965 N N . ARG B 1 165 ? -5.91 -10.328 -3.562 1 97.56 165 ARG B N 1
ATOM 2966 C CA . ARG B 1 165 ? -7.125 -9.594 -3.213 1 97.56 165 ARG B CA 1
ATOM 2967 C C . ARG B 1 165 ? -8.352 -10.492 -3.326 1 97.56 165 ARG B C 1
ATOM 2969 O O . ARG B 1 165 ? -9.297 -10.367 -2.539 1 97.56 165 ARG B O 1
ATOM 2976 N N . LYS B 1 166 ? -8.336 -11.383 -4.262 1 95.19 166 LYS B N 1
ATOM 2977 C CA . LYS B 1 166 ? -9.438 -12.336 -4.375 1 95.19 166 LYS B CA 1
ATOM 2978 C C . LYS B 1 166 ? -9.531 -13.211 -3.133 1 95.19 166 LYS B C 1
ATOM 2980 O O . LYS B 1 166 ? -10.625 -13.461 -2.623 1 95.19 166 LYS B O 1
ATOM 2985 N N . LEU B 1 167 ? -8.445 -13.656 -2.742 1 94.5 167 LEU B N 1
ATOM 2986 C CA . LEU B 1 167 ? -8.406 -14.484 -1.545 1 94.5 167 LEU B CA 1
ATOM 2987 C C . LEU B 1 167 ? -8.883 -13.703 -0.324 1 94.5 167 LEU B C 1
ATOM 2989 O O . LEU B 1 167 ? -9.312 -14.297 0.669 1 94.5 167 LEU B O 1
ATOM 2993 N N . GLN B 1 168 ? -8.797 -12.414 -0.382 1 94.5 168 GLN B N 1
ATOM 2994 C CA . GLN B 1 168 ? -9.281 -11.539 0.679 1 94.5 168 GLN B CA 1
ATOM 2995 C C . GLN B 1 168 ? -10.758 -11.195 0.475 1 94.5 168 GLN B C 1
ATOM 2997 O O . GLN B 1 168 ? -11.32 -10.391 1.224 1 94.5 168 GLN B O 1
ATOM 3002 N N . ASN B 1 169 ? -11.297 -11.641 -0.595 1 94.38 169 ASN B N 1
ATOM 3003 C CA . ASN B 1 169 ? -12.703 -11.484 -0.941 1 94.38 169 ASN B CA 1
ATOM 3004 C C . ASN B 1 169 ? -13.039 -10.039 -1.307 1 94.38 169 ASN B C 1
ATOM 3006 O O . ASN B 1 169 ? -14.117 -9.547 -0.989 1 94.38 169 ASN B O 1
ATOM 3010 N N . TRP B 1 170 ? -12.133 -9.367 -1.907 1 96.5 170 TRP B N 1
ATOM 3011 C CA . TRP B 1 170 ? -12.438 -8.047 -2.455 1 96.5 170 TRP B CA 1
ATOM 3012 C C . TRP B 1 170 ? -13.438 -8.156 -3.6 1 96.5 170 TRP B C 1
ATOM 3014 O O . TRP B 1 170 ? -13.453 -9.148 -4.328 1 96.5 170 TRP B O 1
ATOM 3024 N N . SER B 1 171 ? -14.211 -7.133 -3.719 1 96.81 171 SER B N 1
ATOM 3025 C CA . SER B 1 171 ? -15 -7.051 -4.941 1 96.81 171 SER B CA 1
ATOM 3026 C C . SER B 1 171 ? -14.109 -6.961 -6.176 1 96.81 171 SER B C 1
ATOM 3028 O O . SER B 1 171 ? -13.062 -6.312 -6.145 1 96.81 171 SER B O 1
ATOM 3030 N N . LEU B 1 172 ? -14.57 -7.555 -7.25 1 97.12 172 LEU B N 1
ATOM 3031 C CA . LEU B 1 172 ? -13.805 -7.535 -8.492 1 97.12 172 LEU B CA 1
ATOM 3032 C C . LEU B 1 172 ? -13.57 -6.105 -8.961 1 97.12 172 LEU B C 1
ATOM 3034 O O . LEU B 1 172 ? -12.5 -5.785 -9.484 1 97.12 172 LEU B O 1
ATOM 3038 N N . THR B 1 173 ? -14.523 -5.289 -8.75 1 97.12 173 THR B N 1
ATOM 3039 C CA . THR B 1 173 ? -14.414 -3.893 -9.156 1 97.12 173 THR B CA 1
ATOM 3040 C C . THR B 1 173 ? -13.211 -3.23 -8.5 1 97.12 173 THR B C 1
ATOM 3042 O O . THR B 1 173 ? -12.438 -2.541 -9.172 1 97.12 173 THR B O 1
ATOM 3045 N N . MET B 1 174 ? -13.016 -3.504 -7.262 1 97.31 174 MET B N 1
ATOM 3046 C CA . MET B 1 174 ? -11.93 -2.854 -6.539 1 97.31 174 MET B CA 1
ATOM 3047 C C . MET B 1 174 ? -10.602 -3.545 -6.824 1 97.31 174 MET B C 1
ATOM 3049 O O . MET B 1 174 ? -9.547 -2.9 -6.824 1 97.31 174 MET B O 1
ATOM 3053 N N . ILE B 1 175 ? -10.672 -4.812 -7.09 1 98.06 175 ILE B N 1
ATOM 3054 C CA . ILE B 1 175 ? -9.461 -5.516 -7.508 1 98.06 175 ILE B CA 1
ATOM 3055 C C . ILE B 1 175 ? -8.938 -4.914 -8.805 1 98.06 175 ILE B C 1
ATOM 3057 O O . ILE B 1 175 ? -7.746 -4.621 -8.93 1 98.06 175 ILE B O 1
ATOM 3061 N N . PHE B 1 176 ? -9.797 -4.664 -9.688 1 97.44 176 PHE B N 1
ATOM 3062 C CA . PHE B 1 176 ? -9.406 -4.133 -10.984 1 97.44 176 PHE B CA 1
ATOM 3063 C C . PHE B 1 176 ? -8.953 -2.684 -10.867 1 97.44 176 PHE B C 1
ATOM 3065 O O . PHE B 1 176 ? -8.047 -2.248 -11.578 1 97.44 176 PHE B O 1
ATOM 3072 N N . ASP B 1 177 ? -9.617 -2.01 -9.992 1 95.38 177 ASP B N 1
ATOM 3073 C CA . ASP B 1 177 ? -9.188 -0.638 -9.734 1 95.38 177 ASP B CA 1
ATOM 3074 C C . ASP B 1 177 ? -7.73 -0.589 -9.289 1 95.38 177 ASP B C 1
ATOM 3076 O O . ASP B 1 177 ? -6.941 0.195 -9.82 1 95.38 177 ASP B O 1
ATOM 3080 N N . GLU B 1 178 ? -7.402 -1.376 -8.367 1 97.31 178 GLU B N 1
ATOM 3081 C CA . GLU B 1 178 ? -6.02 -1.438 -7.91 1 97.31 178 GLU B CA 1
ATOM 3082 C C . GLU B 1 178 ? -5.086 -1.9 -9.031 1 97.31 178 GLU B C 1
ATOM 3084 O O . GLU B 1 178 ? -4.008 -1.333 -9.219 1 97.31 178 GLU B O 1
ATOM 3089 N N . TYR B 1 179 ? -5.473 -2.92 -9.742 1 97.38 179 TYR B N 1
ATOM 3090 C CA . TYR B 1 179 ? -4.652 -3.412 -10.844 1 97.38 179 TYR B CA 1
ATOM 3091 C C . TYR B 1 179 ? -4.352 -2.299 -11.844 1 97.38 179 TYR B C 1
ATOM 3093 O O . TYR B 1 179 ? -3.195 -2.094 -12.219 1 97.38 179 TYR B O 1
ATOM 3101 N N . ARG B 1 180 ? -5.328 -1.59 -12.203 1 96.12 180 ARG B N 1
ATOM 3102 C CA . ARG B 1 180 ? -5.176 -0.551 -13.219 1 96.12 180 ARG B CA 1
ATOM 3103 C C . ARG B 1 180 ? -4.289 0.582 -12.711 1 96.12 180 ARG B C 1
ATOM 3105 O O . ARG B 1 180 ? -3.531 1.175 -13.484 1 96.12 180 ARG B O 1
ATOM 3112 N N . ARG B 1 181 ? -4.371 0.848 -11.461 1 94.69 181 ARG B N 1
ATOM 3113 C CA . ARG B 1 181 ? -3.549 1.902 -10.875 1 94.69 181 ARG B CA 1
ATOM 3114 C C . ARG B 1 181 ? -2.064 1.573 -11 1 94.69 181 ARG B C 1
ATOM 3116 O O . ARG B 1 181 ? -1.264 2.43 -11.383 1 94.69 181 ARG B O 1
ATOM 3123 N N . PHE B 1 182 ? -1.755 0.386 -10.773 1 96.56 182 PHE B N 1
ATOM 3124 C CA . PHE B 1 182 ? -0.35 -0.003 -10.781 1 96.56 182 PHE B CA 1
ATOM 3125 C C . PHE B 1 182 ? 0.11 -0.34 -12.195 1 96.56 182 PHE B C 1
ATOM 3127 O O . PHE B 1 182 ? 1.303 -0.271 -12.5 1 96.56 182 PHE B O 1
ATOM 3134 N N . ALA B 1 183 ? -0.815 -0.718 -13.047 1 95 183 ALA B N 1
ATOM 3135 C CA . ALA B 1 183 ? -0.463 -1.122 -14.398 1 95 183 ALA B CA 1
ATOM 3136 C C . ALA B 1 183 ? -0.506 0.068 -15.359 1 95 183 ALA B C 1
ATOM 3138 O O . ALA B 1 183 ? -0.244 -0.078 -16.547 1 95 183 ALA B O 1
ATOM 3139 N N . PHE B 1 184 ? -0.863 1.19 -14.805 1 90.62 184 PHE B N 1
ATOM 3140 C CA . PHE B 1 184 ? -0.935 2.369 -15.664 1 90.62 184 PHE B CA 1
ATOM 3141 C C . PHE B 1 184 ? 0.416 2.652 -16.312 1 90.62 184 PHE B C 1
ATOM 3143 O O . PHE B 1 184 ? 1.46 2.504 -15.672 1 90.62 184 PHE B O 1
ATOM 3150 N N . PRO B 1 185 ? 0.425 3.035 -17.531 1 89.12 185 PRO B N 1
ATOM 3151 C CA . PRO B 1 185 ? -0.678 3.348 -18.438 1 89.12 185 PRO B CA 1
ATOM 3152 C C . PRO B 1 185 ? -1.046 2.172 -19.344 1 89.12 185 PRO B C 1
ATOM 3154 O O . PRO B 1 185 ? -1.767 2.35 -20.328 1 89.12 185 PRO B O 1
ATOM 3157 N N . LYS B 1 186 ? -0.6 1.031 -19.125 1 89.62 186 LYS B N 1
ATOM 3158 C CA . LYS B 1 186 ? -0.764 -0.081 -20.062 1 89.62 186 LYS B CA 1
ATOM 3159 C C . LYS B 1 186 ? -1.546 -1.224 -19.422 1 89.62 186 LYS B C 1
ATOM 3161 O O . LYS B 1 186 ? -1.152 -2.389 -19.516 1 89.62 186 LYS B O 1
ATOM 3166 N N . ALA B 1 187 ? -2.586 -0.945 -18.781 1 92.88 187 ALA B N 1
ATOM 3167 C CA . ALA B 1 187 ? -3.426 -1.995 -18.219 1 92.88 187 ALA B CA 1
ATOM 3168 C C . ALA B 1 187 ? -3.936 -2.939 -19.312 1 92.88 187 ALA B C 1
ATOM 3170 O O . ALA B 1 187 ? -4.293 -2.498 -20.406 1 92.88 187 ALA B O 1
ATOM 3171 N N . ARG B 1 188 ? -3.982 -4.223 -18.984 1 92.38 188 ARG B N 1
ATOM 3172 C CA . ARG B 1 188 ? -4.367 -5.238 -19.953 1 92.38 188 ARG B CA 1
ATOM 3173 C C . ARG B 1 188 ? -5.676 -5.914 -19.547 1 92.38 188 ARG B C 1
ATOM 3175 O O . ARG B 1 188 ? -5.805 -6.406 -18.438 1 92.38 188 ARG B O 1
ATOM 3182 N N . ALA B 1 189 ? -6.551 -6.008 -20.484 1 92.19 189 ALA B N 1
ATOM 3183 C CA . ALA B 1 189 ? -7.832 -6.664 -20.266 1 92.19 189 ALA B CA 1
ATOM 3184 C C . ALA B 1 189 ? -7.641 -8.148 -19.938 1 92.19 189 ALA B C 1
ATOM 3186 O O . ALA B 1 189 ? -8.352 -8.703 -19.094 1 92.19 189 ALA B O 1
ATOM 3187 N N . MET B 1 190 ? -6.723 -8.766 -20.516 1 91 190 MET B N 1
ATOM 3188 C CA . MET B 1 190 ? -6.488 -10.195 -20.328 1 91 190 MET B CA 1
ATOM 3189 C C . MET B 1 190 ? -6.012 -10.492 -18.906 1 91 190 MET B C 1
ATOM 3191 O O . MET B 1 190 ? -6.336 -11.547 -18.344 1 91 190 MET B O 1
ATOM 3195 N N . ASP B 1 191 ? -5.238 -9.609 -18.359 1 93.25 191 ASP B N 1
ATOM 3196 C CA . ASP B 1 191 ? -4.816 -9.781 -16.969 1 93.25 191 ASP B CA 1
ATOM 3197 C C . ASP B 1 191 ? -6.016 -9.734 -16.031 1 93.25 191 ASP B C 1
ATOM 3199 O O . ASP B 1 191 ? -6.105 -10.539 -15.102 1 93.25 191 ASP B O 1
ATOM 3203 N N . GLN B 1 192 ? -6.883 -8.844 -16.281 1 94.38 192 GLN B N 1
ATOM 3204 C CA . GLN B 1 192 ? -8.07 -8.719 -15.438 1 94.38 192 GLN B CA 1
ATOM 3205 C C . GLN B 1 192 ? -8.977 -9.938 -15.57 1 94.38 192 GLN B C 1
ATOM 3207 O O . GLN B 1 192 ? -9.5 -10.445 -14.578 1 94.38 192 GLN B O 1
ATOM 3212 N N . GLN B 1 193 ? -9.094 -10.391 -16.75 1 92.25 193 GLN B N 1
ATOM 3213 C CA . GLN B 1 193 ? -9.852 -11.617 -16.969 1 92.25 193 GLN B CA 1
A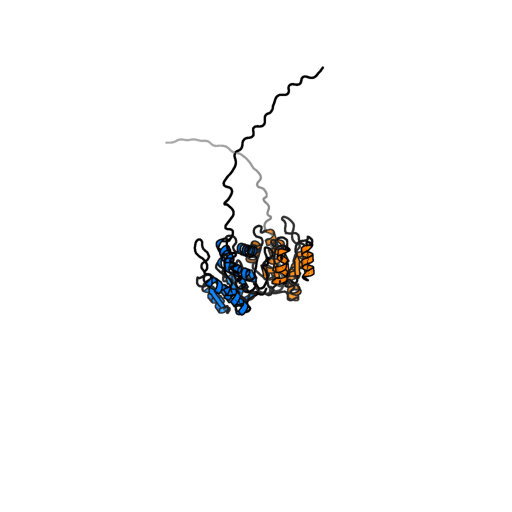TOM 3214 C C . GLN B 1 193 ? -9.203 -12.805 -16.25 1 92.25 193 GLN B C 1
ATOM 3216 O O . GLN B 1 193 ? -9.906 -13.648 -15.695 1 92.25 193 GLN B O 1
ATOM 3221 N N . PHE B 1 194 ? -7.957 -12.836 -16.328 1 90.75 194 PHE B N 1
ATOM 3222 C CA . PHE B 1 194 ? -7.227 -13.914 -15.672 1 90.75 194 PHE B CA 1
ATOM 3223 C C . PHE B 1 194 ? -7.496 -13.898 -14.172 1 90.75 194 PHE B C 1
ATOM 3225 O O . PHE B 1 194 ? -7.781 -14.945 -13.578 1 90.75 194 PHE B O 1
ATOM 3232 N N . ILE B 1 195 ? -7.402 -12.766 -13.578 1 94.5 195 ILE B N 1
ATOM 3233 C CA . ILE B 1 195 ? -7.668 -12.625 -12.148 1 94.5 195 ILE B CA 1
ATOM 3234 C C . ILE B 1 195 ? -9.086 -13.094 -11.844 1 94.5 195 ILE B C 1
ATOM 3236 O O . ILE B 1 195 ? -9.305 -13.859 -10.898 1 94.5 195 ILE B O 1
ATOM 3240 N N . GLU B 1 196 ? -10 -12.672 -12.633 1 94.69 196 GLU B N 1
ATOM 3241 C CA . GLU B 1 196 ? -11.406 -13.008 -12.438 1 94.69 196 GLU B CA 1
ATOM 3242 C C . GLU B 1 196 ? -11.625 -14.516 -12.516 1 94.69 196 GLU B C 1
ATOM 3244 O O . GLU B 1 196 ? -12.383 -15.078 -11.711 1 94.69 196 GLU B O 1
ATOM 3249 N N . MET B 1 197 ? -10.914 -15.141 -13.336 1 91.94 197 MET B N 1
ATOM 3250 C CA . MET B 1 197 ? -11.195 -16.547 -13.648 1 91.94 197 MET B CA 1
ATOM 3251 C C . MET B 1 197 ? -10.328 -17.469 -12.805 1 91.94 197 MET B C 1
ATOM 3253 O O . MET B 1 197 ? -10.516 -18.688 -12.82 1 91.94 197 MET B O 1
ATOM 3257 N N . TYR B 1 198 ? -9.398 -16.891 -12.156 1 92.69 198 TYR B N 1
ATOM 3258 C CA . TYR B 1 198 ? -8.523 -17.734 -11.352 1 92.69 198 TYR B CA 1
ATOM 3259 C C . TYR B 1 198 ? -9.32 -18.531 -10.336 1 92.69 198 TYR B C 1
ATOM 3261 O O . TYR B 1 198 ? -10.062 -17.969 -9.531 1 92.69 198 TYR B O 1
ATOM 3269 N N . GLU B 1 199 ? -9.156 -19.891 -10.43 1 89 199 GLU B N 1
ATOM 3270 C CA . GLU B 1 199 ? -9.805 -20.797 -9.477 1 89 199 GLU B CA 1
ATOM 3271 C C . GLU B 1 199 ? -8.914 -21.047 -8.266 1 89 199 GLU B C 1
ATOM 3273 O O . GLU B 1 199 ? -7.895 -21.734 -8.367 1 89 199 GLU B O 1
ATOM 3278 N N . ASP B 1 200 ? -9.43 -20.594 -7.129 1 88.31 200 ASP B N 1
ATOM 3279 C CA . ASP B 1 200 ? -8.547 -20.562 -5.965 1 88.31 200 ASP B CA 1
ATOM 3280 C C . ASP B 1 200 ? -8.953 -21.609 -4.934 1 88.31 200 ASP B C 1
ATOM 3282 O O . ASP B 1 200 ? -8.438 -21.625 -3.818 1 88.31 200 ASP B O 1
ATOM 3286 N N . ARG B 1 201 ? -9.766 -22.547 -5.273 1 87 201 ARG B N 1
ATOM 3287 C CA . ARG B 1 201 ? -10.312 -23.484 -4.301 1 87 201 ARG B CA 1
ATOM 3288 C C . ARG B 1 201 ? -9.203 -24.328 -3.686 1 87 201 ARG B C 1
ATOM 3290 O O . ARG B 1 201 ? -9.156 -24.516 -2.467 1 87 201 ARG B O 1
ATOM 3297 N N . GLU B 1 202 ? -8.453 -24.875 -4.516 1 86.88 202 GLU B N 1
ATOM 3298 C CA . GLU B 1 202 ? -7.391 -25.734 -4.016 1 86.88 202 GLU B CA 1
ATOM 3299 C C . GLU B 1 202 ? -6.449 -24.984 -3.086 1 86.88 202 GLU B C 1
ATOM 3301 O O . GLU B 1 202 ? -6.051 -25.5 -2.039 1 86.88 202 GLU B O 1
ATOM 3306 N N . LEU B 1 203 ? -6.074 -23.828 -3.467 1 90.88 203 LEU B N 1
ATOM 3307 C CA . LEU B 1 203 ? -5.184 -23.031 -2.639 1 90.88 203 LEU B CA 1
ATOM 3308 C C . LEU B 1 203 ? -5.852 -22.656 -1.32 1 90.88 203 LEU B C 1
ATOM 3310 O O . LEU B 1 203 ? -5.203 -22.656 -0.271 1 90.88 203 LEU B O 1
ATOM 3314 N N . ILE B 1 204 ? -7.082 -22.391 -1.332 1 90.38 204 ILE B N 1
ATOM 3315 C CA . ILE B 1 204 ? -7.812 -22 -0.131 1 90.38 204 ILE B CA 1
ATOM 3316 C C . ILE B 1 204 ? -7.773 -23.125 0.893 1 90.38 204 ILE B C 1
ATOM 3318 O O . ILE B 1 204 ? -7.52 -22.891 2.078 1 90.38 204 ILE B O 1
ATOM 3322 N N . VAL B 1 205 ? -7.965 -24.281 0.434 1 90.69 205 VAL B N 1
ATOM 3323 C CA . VAL B 1 205 ? -7.957 -25.438 1.326 1 90.69 205 VAL B CA 1
ATOM 3324 C C . VAL B 1 205 ? -6.598 -25.547 2.014 1 90.69 205 VAL B C 1
ATOM 3326 O O . VAL B 1 205 ? -6.527 -25.672 3.238 1 90.69 205 VAL B O 1
ATOM 3329 N N . GLU B 1 206 ? -5.633 -25.422 1.254 1 90.81 206 GLU B N 1
ATOM 3330 C CA . GLU B 1 206 ? -4.281 -25.531 1.802 1 90.81 206 GLU B CA 1
ATOM 3331 C C . GLU B 1 206 ? -3.969 -24.359 2.725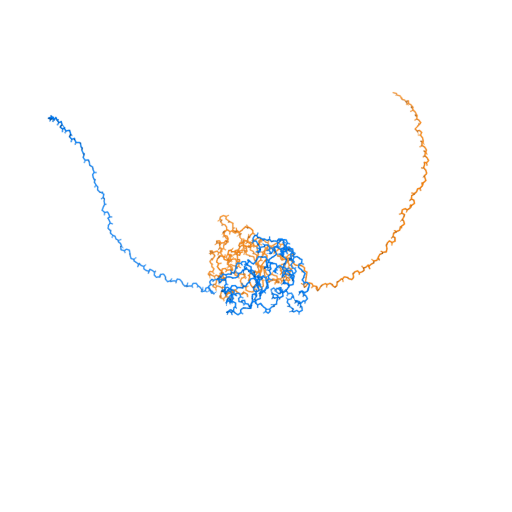 1 90.81 206 GLU B C 1
ATOM 3333 O O . GLU B 1 206 ? -3.414 -24.547 3.811 1 90.81 206 GLU B O 1
ATOM 3338 N N . ALA B 1 207 ? -4.289 -23.219 2.322 1 91.88 207 ALA B N 1
ATOM 3339 C CA . ALA B 1 207 ? -3.961 -22.016 3.061 1 91.88 207 ALA B CA 1
ATOM 3340 C C . ALA B 1 207 ? -4.711 -21.953 4.391 1 91.88 207 ALA B C 1
ATOM 3342 O O . ALA B 1 207 ? -4.184 -21.453 5.387 1 91.88 207 ALA B O 1
ATOM 3343 N N . VAL B 1 208 ? -5.848 -22.438 4.441 1 90.69 208 VAL B N 1
ATOM 3344 C CA . VAL B 1 208 ? -6.613 -22.484 5.684 1 90.69 208 VAL B CA 1
ATOM 3345 C C . VAL B 1 208 ? -6.008 -23.531 6.621 1 90.69 208 VAL B C 1
ATOM 3347 O O . VAL B 1 208 ? -5.836 -23.266 7.816 1 90.69 208 VAL B O 1
ATOM 3350 N N . ARG B 1 209 ? -5.77 -24.656 6.008 1 91.94 209 ARG B N 1
ATOM 3351 C CA . ARG B 1 209 ? -5.152 -25.734 6.789 1 91.94 209 ARG B CA 1
ATOM 3352 C C . ARG B 1 209 ? -3.859 -25.25 7.441 1 91.94 209 ARG B C 1
ATOM 3354 O O . ARG B 1 209 ? -3.58 -25.578 8.594 1 91.94 209 ARG B O 1
ATOM 3361 N N . ARG B 1 210 ? -3.133 -24.406 6.75 1 93.62 210 ARG B N 1
ATOM 3362 C CA . ARG B 1 210 ? -1.837 -23.938 7.223 1 93.62 210 ARG B CA 1
ATOM 3363 C C . ARG B 1 210 ? -1.98 -22.625 7.992 1 93.62 210 ARG B C 1
ATOM 3365 O O . ARG B 1 210 ? -0.983 -22.031 8.391 1 93.62 210 ARG B O 1
ATOM 3372 N N . ARG B 1 211 ? -3.158 -22.094 8.016 1 91.94 211 ARG B N 1
ATOM 3373 C CA . ARG B 1 211 ? -3.5 -20.891 8.766 1 91.94 211 ARG B CA 1
ATOM 3374 C C . ARG B 1 211 ? -2.902 -19.656 8.109 1 91.94 211 ARG B C 1
ATOM 3376 O O . ARG B 1 211 ? -2.461 -18.734 8.805 1 91.94 211 ARG B O 1
ATOM 3383 N N . TRP B 1 212 ? -2.76 -19.781 6.824 1 92.12 212 TRP B N 1
ATOM 3384 C CA . TRP B 1 212 ? -2.363 -18.609 6.059 1 92.12 212 TRP B CA 1
ATOM 3385 C C . TRP B 1 212 ? -3.551 -17.672 5.832 1 92.12 212 TRP B C 1
ATOM 3387 O O . TRP B 1 212 ? -3.377 -16.484 5.59 1 92.12 212 TRP B O 1
ATOM 3397 N N . LEU B 1 213 ? -4.762 -18.266 5.887 1 89.44 213 LEU B N 1
ATOM 3398 C CA . LEU B 1 213 ? -6.004 -17.516 5.727 1 89.44 213 LEU B CA 1
ATOM 3399 C C . LEU B 1 213 ? -6.828 -17.562 7.008 1 89.44 213 LEU B C 1
ATOM 3401 O O . LEU B 1 213 ? -6.836 -18.562 7.719 1 89.44 213 LEU B O 1
ATOM 3405 N N . PRO B 1 214 ? -7.465 -16.469 7.254 1 89.38 214 PRO B N 1
ATOM 3406 C CA . PRO B 1 214 ? -7.496 -15.203 6.52 1 89.38 214 PRO B CA 1
ATOM 3407 C C . PRO B 1 214 ? -6.18 -14.43 6.613 1 89.38 214 PRO B C 1
ATOM 3409 O O . PRO B 1 214 ? -5.441 -14.586 7.59 1 89.38 214 PRO B O 1
ATOM 3412 N N . ILE B 1 215 ? -5.91 -13.695 5.57 1 88.69 215 ILE B N 1
ATOM 3413 C CA . ILE B 1 215 ? -4.695 -12.891 5.57 1 88.69 215 ILE B CA 1
ATOM 3414 C C . ILE B 1 215 ? -4.812 -11.773 6.602 1 88.69 215 ILE B C 1
ATOM 3416 O O . ILE B 1 215 ? -5.781 -11.016 6.59 1 88.69 215 ILE B O 1
ATOM 3420 N N . ALA B 1 216 ? -3.854 -11.727 7.391 1 81.31 216 ALA B N 1
ATOM 3421 C CA . ALA B 1 216 ? -3.867 -10.719 8.445 1 81.31 216 ALA B CA 1
ATOM 3422 C C . ALA B 1 216 ? -3.465 -9.352 7.906 1 81.31 216 ALA B C 1
ATOM 3424 O O . ALA B 1 216 ? -2.561 -9.25 7.074 1 81.31 216 ALA B O 1
ATOM 3425 N N . TRP B 1 217 ? -4.215 -8.414 8.398 1 82.94 217 TRP B N 1
ATOM 3426 C CA . TRP B 1 217 ? -3.9 -7.039 8.031 1 82.94 217 TRP B CA 1
ATOM 3427 C C . TRP B 1 217 ? -2.984 -6.391 9.062 1 82.94 217 TRP B C 1
ATOM 3429 O O . TRP B 1 217 ? -3.014 -6.754 10.242 1 82.94 217 TRP B O 1
#